Protein AF-A0A7X7E2Y1-F1 (afdb_monomer)

Solvent-accessible surface area (backbone atoms only — not comparable to full-atom values): 19767 Å² total; per-residue (Å²): 83,69,70,50,51,53,52,50,22,53,48,30,39,52,42,18,71,31,56,88,42,92,67,16,65,63,53,41,51,52,50,49,55,53,44,51,57,47,46,57,52,32,54,55,34,47,55,52,48,54,64,72,72,39,54,77,74,51,44,70,60,46,54,58,53,52,56,43,50,52,52,51,50,47,40,46,48,71,42,52,34,44,50,37,24,75,74,75,30,56,39,57,18,27,37,51,50,14,51,53,48,40,53,52,46,56,49,47,71,74,69,56,78,88,77,76,78,84,87,69,61,70,68,58,54,54,55,56,58,65,32,63,73,50,46,52,51,52,49,51,52,49,49,51,52,52,49,52,54,50,48,66,72,29,70,67,39,52,55,49,26,74,76,35,72,81,50,61,78,57,48,75,70,50,53,51,50,53,50,51,51,50,49,53,50,48,51,63,76,42,37,71,60,51,49,57,58,46,68,76,73,53,88,49,69,66,56,55,51,50,51,55,58,69,66,37,84,63,48,66,58,54,49,53,50,52,48,65,68,44,48,62,55,53,56,47,63,63,46,52,59,54,52,39,43,26,46,37,43,58,86,48,48,60,53,40,44,54,66,37,17,48,56,29,20,46,50,21,25,52,50,31,45,51,48,29,72,73,63,36,56,84,66,46,42,59,62,30,49,49,50,38,53,46,38,59,54,52,52,51,53,51,48,64,74,41,40,72,52,29,69,67,13,50,92,43,93,78,41,64,76,72,50,69,70,53,50,50,53,52,41,50,52,47,19,50,35,29,16,21,50,15,21,37,49,32,47,53,53,53,50,52,51,56,58,58,53,70,62,47,59,67,53,54,59,56,65,75,67,118

pLDDT: mean 83.41, std 12.14, range [29.39, 97.12]

Secondary structure (DSSP, 8-state):
-HHHHHHHHHHHHHHHHHTTSTTHHHHHHHHHHHHHHHHHHHHHHHHHHHHHHS-HHHHHHHHHHHHHHHHHHHIIIIIIIHHHHHHT-HHHHHHHHHHHHHHHHHHHHHHS-------S-HHHHHHHHT-HHHHHHHHHHHHHHHHHHHHHTSHHHHHHHHH-HHHHT--HHHHHHHHHHHHHHHHHHTHHHHHHHHHTT---HHHHHHHHHHT-TTHHHHHHHHHHHHHHHHHHHHHHHHHHHHTT-TTTHHHIIIIIIHHHHHHHHHHHHHHHHHH-HHHHHHHHHHHHHHHHHHHHHHHHHHHHHHHHHTT-SSPPP--HHHHHHHHHHHHHHHHHHHHHHHHHHHHHHHHHHHHHHHHHHHHT--

Structure (mmCIF, N/CA/C/O backbone):
data_AF-A0A7X7E2Y1-F1
#
_entry.id   AF-A0A7X7E2Y1-F1
#
loop_
_atom_site.group_PDB
_atom_site.id
_atom_site.type_symbol
_atom_site.label_atom_id
_atom_site.label_alt_id
_atom_site.label_comp_id
_atom_site.label_asym_id
_atom_site.label_entity_id
_atom_site.label_seq_id
_atom_site.pdbx_PDB_ins_code
_atom_site.Cartn_x
_atom_site.Cartn_y
_atom_site.Cartn_z
_atom_site.occupancy
_atom_site.B_iso_or_equiv
_atom_site.auth_seq_id
_atom_site.auth_comp_id
_atom_site.auth_asym_id
_atom_site.auth_atom_id
_atom_site.pdbx_PDB_model_num
ATOM 1 N N . MET A 1 1 ? -17.084 -11.586 8.507 1.00 85.62 1 MET A N 1
ATOM 2 C CA . MET A 1 1 ? -15.765 -11.842 7.882 1.00 85.62 1 MET A CA 1
ATOM 3 C C . MET A 1 1 ? -15.842 -12.896 6.771 1.00 85.62 1 MET A C 1
ATOM 5 O O . MET A 1 1 ? -15.743 -12.519 5.611 1.00 85.62 1 MET A O 1
ATOM 9 N N . LEU A 1 2 ? -16.086 -14.176 7.094 1.00 89.38 2 LEU A N 1
ATOM 10 C CA . LEU A 1 2 ? -16.024 -15.304 6.141 1.00 89.38 2 LEU A CA 1
ATOM 11 C C . LEU A 1 2 ? -16.860 -15.119 4.864 1.00 89.38 2 LEU A C 1
ATOM 13 O O . LEU A 1 2 ? -16.377 -15.402 3.774 1.00 89.38 2 LEU A O 1
ATOM 17 N N . SER A 1 3 ? -18.084 -14.590 4.966 1.00 89.19 3 SER A N 1
ATOM 18 C CA . SER A 1 3 ? -18.923 -14.340 3.785 1.00 89.19 3 SER A CA 1
ATOM 19 C C . SER A 1 3 ? -18.273 -13.370 2.795 1.00 89.19 3 SER A C 1
ATOM 21 O O . SER A 1 3 ? -18.373 -13.571 1.594 1.00 89.19 3 SER A O 1
ATOM 23 N N . VAL A 1 4 ? -17.575 -12.339 3.282 1.00 91.12 4 VAL A N 1
ATOM 24 C CA . VAL A 1 4 ? -16.883 -11.372 2.416 1.00 91.12 4 VAL A CA 1
ATOM 25 C C . VAL A 1 4 ? -15.658 -12.019 1.771 1.00 91.12 4 VAL A C 1
ATOM 27 O O . VAL A 1 4 ? -15.420 -11.811 0.586 1.00 91.12 4 VAL A O 1
ATOM 30 N N . GLN A 1 5 ? -14.935 -12.865 2.512 1.00 92.81 5 GLN A N 1
ATOM 31 C CA . GLN A 1 5 ? -13.822 -13.641 1.963 1.00 92.81 5 GLN A CA 1
ATOM 32 C C . GLN A 1 5 ? -14.290 -14.555 0.818 1.00 92.81 5 GLN A C 1
ATOM 34 O O . GLN A 1 5 ? -13.659 -14.574 -0.233 1.00 92.81 5 GLN A O 1
ATOM 39 N N . ALA A 1 6 ? -15.431 -15.236 0.971 1.00 94.06 6 ALA A N 1
ATOM 40 C CA . ALA A 1 6 ? -16.024 -16.049 -0.094 1.00 94.06 6 ALA A CA 1
ATOM 41 C C . ALA A 1 6 ? -16.353 -15.222 -1.348 1.00 94.06 6 ALA A C 1
ATOM 43 O O . ALA A 1 6 ? -16.054 -15.637 -2.466 1.00 94.06 6 ALA A O 1
ATOM 44 N N . VAL A 1 7 ? -16.932 -14.029 -1.174 1.00 94.56 7 VAL A N 1
ATOM 45 C CA . VAL A 1 7 ? -17.239 -13.136 -2.302 1.00 94.56 7 VAL A CA 1
ATOM 46 C C . VAL A 1 7 ? -15.957 -12.664 -2.994 1.00 94.56 7 VAL A C 1
ATOM 48 O O . VAL A 1 7 ? -15.927 -12.613 -4.219 1.00 94.56 7 VAL A O 1
ATOM 51 N N . LEU A 1 8 ? -14.881 -12.381 -2.252 1.00 94.75 8 LEU A N 1
ATOM 52 C CA . LEU A 1 8 ? -13.579 -12.031 -2.836 1.00 94.75 8 LEU A CA 1
ATOM 53 C C . LEU A 1 8 ? -12.970 -13.186 -3.647 1.00 94.75 8 LEU A C 1
ATOM 55 O O . LEU A 1 8 ? -12.402 -12.941 -4.708 1.00 94.75 8 LEU A O 1
ATOM 59 N N . VAL A 1 9 ? -13.125 -14.437 -3.199 1.00 96.69 9 VAL A N 1
ATOM 60 C CA . VAL A 1 9 ? -12.698 -15.623 -3.967 1.00 96.69 9 VAL A CA 1
ATOM 61 C C . VAL A 1 9 ? -13.424 -15.683 -5.306 1.00 96.69 9 VAL A C 1
ATOM 63 O O . VAL A 1 9 ? -12.783 -15.782 -6.352 1.00 96.69 9 VAL A O 1
ATOM 66 N N . VAL A 1 10 ? -14.755 -15.567 -5.279 1.00 96.62 10 VAL A N 1
ATOM 67 C CA . VAL A 1 10 ? -15.576 -15.543 -6.497 1.00 96.62 10 VAL A CA 1
ATOM 68 C C . VAL A 1 10 ? -15.144 -14.395 -7.403 1.00 96.62 10 VAL A C 1
ATOM 70 O O . VAL A 1 10 ? -14.953 -14.607 -8.594 1.00 96.62 10 VAL A O 1
ATOM 73 N N . LEU A 1 11 ? -14.910 -13.208 -6.841 1.00 96.81 11 LEU A N 1
ATOM 74 C CA . LEU A 1 11 ? -14.469 -12.033 -7.582 1.00 96.81 11 LEU A CA 1
ATOM 75 C C . LEU A 1 11 ? -13.173 -12.306 -8.355 1.00 96.81 11 LEU A C 1
ATOM 77 O O . LEU A 1 11 ? -13.161 -12.125 -9.568 1.00 96.81 11 LEU A O 1
ATOM 81 N N . PHE A 1 12 ? -12.116 -12.809 -7.712 1.00 95.88 12 PHE A N 1
ATOM 82 C CA . PHE A 1 12 ? -10.848 -13.099 -8.402 1.00 95.88 12 PHE A CA 1
ATOM 83 C C . PHE A 1 12 ? -10.980 -14.177 -9.483 1.00 95.88 12 PHE A C 1
ATOM 85 O O . PHE A 1 12 ? -10.397 -14.038 -10.559 1.00 95.88 12 PHE A O 1
ATOM 92 N N . ILE A 1 13 ? -11.786 -15.211 -9.237 1.00 96.31 13 ILE A N 1
ATOM 93 C CA . ILE A 1 13 ? -12.068 -16.243 -10.241 1.00 96.31 13 ILE A CA 1
ATOM 94 C C . ILE A 1 13 ? -12.821 -15.633 -11.435 1.00 96.31 13 ILE A C 1
ATOM 96 O O . ILE A 1 13 ? -12.440 -15.859 -12.581 1.00 96.31 13 ILE A O 1
ATOM 100 N N . THR A 1 14 ? -13.840 -14.801 -11.196 1.00 96.00 14 THR A N 1
ATOM 101 C CA . THR A 1 14 ? -14.568 -14.111 -12.278 1.00 96.00 14 THR A CA 1
ATOM 102 C C . THR A 1 14 ? -13.675 -13.150 -13.062 1.00 96.00 14 THR A C 1
ATOM 104 O O . THR A 1 14 ? -13.759 -13.106 -14.287 1.00 96.00 14 THR A O 1
ATOM 107 N N . THR A 1 15 ? -12.759 -12.448 -12.389 1.00 95.88 15 THR A N 1
ATOM 108 C CA . THR A 1 15 ? -11.754 -11.595 -13.033 1.00 95.88 15 THR A CA 1
ATOM 109 C C . THR A 1 15 ? -10.885 -12.402 -13.992 1.00 95.88 15 THR A C 1
ATOM 111 O O . THR A 1 15 ? -10.656 -11.948 -15.110 1.00 95.88 15 THR A O 1
ATOM 114 N N . ALA A 1 16 ? -10.448 -13.606 -13.599 1.00 95.81 16 ALA A N 1
ATOM 115 C CA . ALA A 1 16 ? -9.675 -14.491 -14.471 1.00 95.81 16 ALA A CA 1
ATOM 116 C C . ALA A 1 16 ? -10.439 -14.801 -15.766 1.00 95.81 16 ALA A C 1
ATOM 118 O O . ALA A 1 16 ? -9.899 -14.614 -16.854 1.00 95.81 16 ALA A O 1
ATOM 119 N N . PHE A 1 17 ? -11.718 -15.171 -15.663 1.00 95.56 17 PHE A N 1
ATOM 120 C CA . PHE A 1 17 ? -12.556 -15.460 -16.829 1.00 95.56 17 PHE A CA 1
ATOM 121 C C . PHE A 1 17 ? -12.772 -14.264 -17.758 1.00 95.56 17 PHE A C 1
ATOM 123 O O . PHE A 1 17 ? -13.008 -14.479 -18.942 1.00 95.56 17 PHE A O 1
ATOM 130 N N . PHE A 1 18 ? -12.667 -13.023 -17.275 1.00 95.06 18 PHE A N 1
ATOM 131 C CA . PHE A 1 18 ? -12.799 -11.836 -18.124 1.00 95.06 18 PHE A CA 1
ATOM 132 C C . PHE A 1 18 ? -11.520 -11.430 -18.862 1.00 95.06 18 PHE A C 1
ATOM 134 O O . PHE A 1 18 ? -11.610 -10.678 -19.830 1.00 95.06 18 PHE A O 1
ATOM 141 N N . VAL A 1 19 ? -10.351 -11.961 -18.486 1.00 94.38 19 VAL A N 1
ATOM 142 C CA . VAL A 1 19 ? -9.062 -11.657 -19.139 1.00 94.38 19 VAL A CA 1
ATOM 143 C C . VAL A 1 19 ? -9.045 -11.865 -20.665 1.00 94.38 19 VAL A C 1
ATOM 145 O O . VAL A 1 19 ? -8.520 -10.987 -21.346 1.00 94.38 19 VAL A O 1
ATOM 148 N N . PRO A 1 20 ? -9.568 -12.967 -21.245 1.00 92.62 20 PRO A N 1
ATOM 149 C CA . PRO A 1 20 ? -9.465 -13.204 -22.689 1.00 92.62 20 PRO A CA 1
ATOM 150 C C . PRO A 1 20 ? -10.396 -12.327 -23.543 1.00 92.62 20 PRO A C 1
ATOM 152 O O . PRO A 1 20 ? -10.274 -12.332 -24.766 1.00 92.62 20 PRO A O 1
ATOM 155 N N . PHE A 1 21 ? -11.335 -11.589 -22.944 1.00 93.38 21 PHE A N 1
ATOM 156 C CA . PHE A 1 21 ? -12.307 -10.791 -23.692 1.00 93.38 21 PHE A CA 1
ATOM 157 C C . PHE A 1 21 ? -11.791 -9.374 -23.967 1.00 93.38 21 PHE A C 1
ATOM 159 O O . PHE A 1 21 ? -11.224 -8.721 -23.095 1.00 93.38 21 PHE A O 1
ATOM 166 N N . SER A 1 22 ? -12.081 -8.840 -25.157 1.00 87.31 22 SER A N 1
ATOM 167 C CA . SER A 1 22 ? -11.686 -7.479 -25.563 1.00 87.31 22 SER A CA 1
ATOM 168 C C . SER A 1 22 ? -12.300 -6.374 -24.689 1.00 87.31 22 SER A C 1
ATOM 170 O O . SER A 1 22 ? -11.649 -5.374 -24.399 1.00 87.31 22 SER A O 1
ATOM 172 N N . TRP A 1 23 ? -13.528 -6.568 -24.202 1.00 88.94 23 TRP A N 1
ATOM 173 C CA . TRP A 1 23 ? -14.186 -5.692 -23.219 1.00 88.94 23 TRP A CA 1
ATOM 174 C C . TRP A 1 23 ? -13.775 -5.989 -21.764 1.00 88.94 23 TRP A C 1
ATOM 176 O O . TRP A 1 23 ? -14.171 -5.265 -20.843 1.00 88.94 23 TRP A O 1
ATOM 186 N N . GLY A 1 24 ? -12.962 -7.028 -21.549 1.00 89.38 24 GLY A N 1
ATOM 187 C CA . GLY A 1 24 ? -12.576 -7.550 -20.243 1.00 89.38 24 GLY A CA 1
ATOM 188 C C . GLY A 1 24 ? -11.929 -6.511 -19.337 1.00 89.38 24 GLY A C 1
ATOM 189 O O . GLY A 1 24 ? -12.247 -6.459 -18.157 1.00 89.38 24 GLY A O 1
ATOM 190 N N . ILE A 1 25 ? -11.111 -5.604 -19.881 1.00 89.00 25 ILE A N 1
ATOM 191 C CA . ILE A 1 25 ? -10.431 -4.550 -19.104 1.00 89.00 25 ILE A CA 1
ATOM 192 C C . ILE A 1 25 ? -11.436 -3.682 -18.332 1.00 89.00 25 ILE A C 1
ATOM 194 O O . ILE A 1 25 ? -11.239 -3.400 -17.150 1.00 89.00 25 ILE A O 1
ATOM 198 N N . SER A 1 26 ? -12.541 -3.290 -18.974 1.00 85.62 26 SER A N 1
ATOM 199 C CA . SER A 1 26 ? -13.559 -2.449 -18.332 1.00 85.62 26 SER A CA 1
ATOM 200 C C . SER A 1 26 ? -14.317 -3.214 -17.245 1.00 85.62 26 SER A C 1
ATOM 202 O O . SER A 1 26 ? -14.572 -2.673 -16.169 1.00 85.62 26 SER A O 1
ATOM 204 N N . ALA A 1 27 ? -14.633 -4.486 -17.496 1.00 89.75 27 ALA A N 1
ATOM 205 C CA . ALA A 1 27 ? -15.294 -5.344 -16.517 1.00 89.75 27 ALA A CA 1
ATOM 206 C C . ALA A 1 27 ? -14.390 -5.656 -15.314 1.00 89.75 27 ALA A C 1
ATOM 208 O O . ALA A 1 27 ? -14.843 -5.575 -14.175 1.00 89.75 27 ALA A O 1
ATOM 209 N N . ILE A 1 28 ? -13.104 -5.930 -15.546 1.00 93.44 28 ILE A N 1
ATOM 210 C CA . ILE A 1 28 ? -12.090 -6.132 -14.503 1.00 93.44 28 ILE A CA 1
ATOM 211 C C . ILE A 1 28 ? -11.946 -4.868 -13.649 1.00 93.44 28 ILE A C 1
ATOM 213 O O . ILE A 1 28 ? -11.921 -4.962 -12.424 1.00 93.44 28 ILE A O 1
ATOM 217 N N . GLY A 1 29 ? -11.925 -3.683 -14.269 1.00 89.56 29 GLY A N 1
ATOM 218 C CA . GLY A 1 29 ? -11.908 -2.409 -13.546 1.00 89.56 29 GLY A CA 1
ATOM 219 C C . GLY A 1 29 ? -13.109 -2.245 -12.607 1.00 89.56 29 GLY A C 1
ATOM 220 O O . GLY A 1 29 ? -12.939 -1.876 -11.444 1.00 89.56 29 GLY A O 1
ATOM 221 N N . LEU A 1 30 ? -14.317 -2.586 -13.071 1.00 87.69 30 LEU A N 1
ATOM 222 C CA . LEU A 1 30 ? -15.522 -2.580 -12.235 1.00 87.69 30 LEU A CA 1
ATOM 223 C C . LEU A 1 30 ? -15.447 -3.619 -11.106 1.00 87.69 30 LEU A C 1
ATOM 225 O O . LEU A 1 30 ? -15.787 -3.309 -9.963 1.00 87.69 30 LEU A O 1
ATOM 229 N N . LEU A 1 31 ? -14.979 -4.834 -11.402 1.00 93.19 31 LEU A N 1
ATOM 230 C CA . LEU A 1 31 ? -14.787 -5.877 -10.395 1.00 93.19 31 LEU A CA 1
ATOM 231 C C . LEU A 1 31 ? -13.784 -5.442 -9.328 1.00 93.19 31 LEU A C 1
ATOM 233 O O . LEU A 1 31 ? -14.063 -5.615 -8.151 1.00 93.19 31 LEU A O 1
ATOM 237 N N . PHE A 1 32 ? -12.659 -4.824 -9.686 1.00 93.81 32 PHE A N 1
ATOM 238 C CA . PHE A 1 32 ? -11.703 -4.307 -8.704 1.00 93.81 32 PHE A CA 1
ATOM 239 C C . PHE A 1 32 ? -12.236 -3.122 -7.908 1.00 93.81 32 PHE A C 1
ATOM 241 O O . PHE A 1 32 ? -11.942 -3.027 -6.718 1.00 93.81 32 PHE A O 1
ATOM 248 N N . PHE A 1 33 ? -13.077 -2.273 -8.497 1.00 89.25 33 PHE A N 1
ATOM 249 C CA . PHE A 1 33 ? -13.778 -1.239 -7.740 1.00 89.25 33 PHE A CA 1
ATOM 250 C C . PHE A 1 33 ? -14.700 -1.846 -6.669 1.00 89.25 33 PHE A C 1
ATOM 252 O O . PHE A 1 33 ? -14.632 -1.470 -5.498 1.00 89.25 33 PHE A O 1
ATOM 259 N N . ILE A 1 34 ? -15.512 -2.844 -7.037 1.00 90.31 34 ILE A N 1
ATOM 260 C CA . ILE A 1 34 ? -16.345 -3.597 -6.082 1.00 90.31 34 ILE A CA 1
ATOM 261 C C . ILE A 1 34 ? -15.457 -4.323 -5.058 1.00 90.31 34 ILE A C 1
ATOM 263 O O . ILE A 1 34 ? -15.737 -4.312 -3.858 1.00 90.31 34 ILE A O 1
ATOM 267 N N . GLY A 1 35 ? -14.354 -4.906 -5.522 1.00 94.00 35 GLY A N 1
ATOM 268 C CA . GLY A 1 35 ? -13.359 -5.604 -4.718 1.00 94.00 35 GLY A CA 1
ATOM 269 C C . GLY A 1 35 ? -12.715 -4.711 -3.667 1.00 94.00 35 GLY A C 1
ATOM 270 O O . GLY A 1 35 ? -12.539 -5.160 -2.541 1.00 94.00 35 GLY A O 1
ATOM 271 N N . ALA A 1 36 ? -12.451 -3.439 -3.970 1.00 91.56 36 ALA A N 1
ATOM 272 C CA . ALA A 1 36 ? -11.924 -2.475 -3.007 1.00 91.56 36 ALA A CA 1
ATOM 273 C C . ALA A 1 36 ? -12.910 -2.224 -1.851 1.00 91.56 36 ALA A C 1
ATOM 275 O O . ALA A 1 36 ? -12.511 -2.212 -0.686 1.00 91.56 36 ALA A O 1
ATOM 276 N N . ILE A 1 37 ? -14.209 -2.105 -2.149 1.00 89.94 37 ILE A N 1
ATOM 277 C CA . ILE A 1 37 ? -15.263 -1.936 -1.133 1.00 89.94 37 ILE A CA 1
ATOM 278 C C . ILE A 1 37 ? -15.387 -3.198 -0.265 1.00 89.94 37 ILE A C 1
ATOM 280 O O . ILE A 1 37 ? -15.473 -3.119 0.967 1.00 89.94 37 ILE A O 1
ATOM 284 N N . LEU A 1 38 ? -15.377 -4.374 -0.897 1.00 93.19 38 LEU A N 1
ATOM 285 C CA . LEU A 1 38 ? -15.402 -5.659 -0.198 1.00 93.19 38 LEU A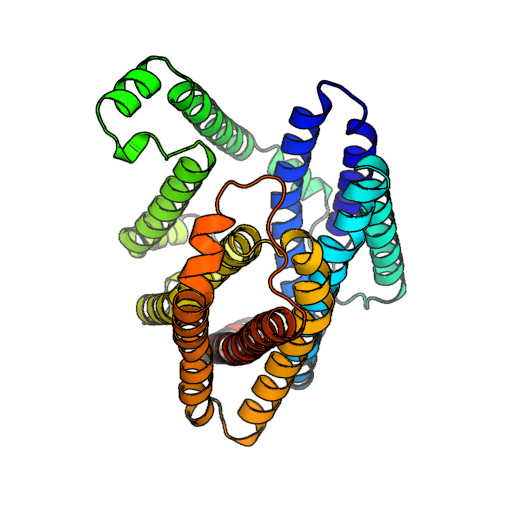 CA 1
ATOM 286 C C . LEU A 1 38 ? -14.154 -5.852 0.671 1.00 93.19 38 LEU A C 1
ATOM 288 O O . LEU A 1 38 ? -14.289 -6.243 1.826 1.00 93.19 38 LEU A O 1
ATOM 292 N N . SER A 1 39 ? -12.965 -5.522 0.164 1.00 92.50 39 SER A N 1
ATOM 293 C CA . SER A 1 39 ? -11.701 -5.601 0.905 1.00 92.50 39 SER A CA 1
ATOM 294 C C . SER A 1 39 ? -11.717 -4.683 2.123 1.00 92.50 39 SER A C 1
ATOM 296 O O . SER A 1 39 ? -11.438 -5.139 3.224 1.00 92.50 39 SER A O 1
ATOM 298 N N . ALA A 1 40 ? -12.156 -3.429 1.977 1.00 89.56 40 ALA A N 1
ATOM 299 C CA . ALA A 1 40 ? -12.277 -2.504 3.107 1.00 89.56 40 ALA A CA 1
ATOM 300 C C . ALA A 1 40 ? -13.251 -3.020 4.188 1.00 89.56 40 ALA A C 1
ATOM 302 O O . ALA A 1 40 ? -13.009 -2.890 5.393 1.00 89.56 40 ALA A O 1
ATOM 303 N N . THR A 1 41 ? -14.349 -3.654 3.763 1.00 89.94 41 THR A N 1
ATOM 304 C CA . THR A 1 41 ? -15.314 -4.298 4.671 1.00 89.94 41 THR A CA 1
ATOM 305 C C . THR A 1 41 ? -14.702 -5.516 5.366 1.00 89.94 41 THR A C 1
ATOM 307 O O . THR A 1 41 ? -14.919 -5.729 6.560 1.00 89.94 41 THR A O 1
ATOM 310 N N . HIS A 1 42 ? -13.935 -6.318 4.628 1.00 91.31 42 HIS A N 1
ATOM 311 C CA . HIS A 1 42 ? -13.239 -7.492 5.136 1.00 91.31 42 HIS A CA 1
ATOM 312 C C . HIS A 1 42 ? -12.187 -7.112 6.181 1.00 91.31 42 HIS A C 1
ATOM 314 O O . HIS A 1 42 ? -12.195 -7.688 7.266 1.00 91.31 42 HIS A O 1
ATOM 320 N N . ASP A 1 43 ? -11.367 -6.099 5.900 1.00 88.44 43 ASP A N 1
ATOM 321 C CA . ASP A 1 43 ? -10.330 -5.602 6.809 1.00 88.44 43 ASP A CA 1
ATOM 322 C C . ASP A 1 43 ? -10.941 -5.095 8.119 1.00 88.44 43 ASP A C 1
ATOM 324 O O . ASP A 1 43 ? -10.506 -5.475 9.206 1.00 88.44 43 ASP A O 1
ATOM 328 N N . THR A 1 44 ? -12.033 -4.327 8.030 1.00 84.94 44 THR A N 1
ATOM 329 C CA . THR A 1 44 ? -12.767 -3.853 9.215 1.00 84.94 44 THR A CA 1
ATOM 330 C C . THR A 1 44 ? -13.334 -5.019 10.034 1.00 84.94 44 THR A C 1
ATOM 332 O O . THR A 1 44 ? -13.301 -4.996 11.265 1.00 84.94 44 THR A O 1
ATOM 335 N N . ALA A 1 45 ? -13.852 -6.056 9.367 1.00 86.31 45 ALA A N 1
ATOM 336 C CA . ALA A 1 45 ? -14.407 -7.231 10.033 1.00 86.31 45 ALA A CA 1
ATOM 337 C C . ALA A 1 45 ? -13.326 -8.095 10.705 1.00 86.31 45 ALA A C 1
ATOM 339 O O . ALA A 1 45 ? -13.551 -8.573 11.814 1.00 86.31 45 ALA A O 1
ATOM 340 N N . ILE A 1 46 ? -12.165 -8.282 10.069 1.00 87.06 46 ILE A N 1
ATOM 341 C CA . ILE A 1 46 ? -11.025 -9.000 10.666 1.00 87.06 46 ILE A CA 1
ATOM 342 C C . ILE A 1 46 ? -10.525 -8.270 11.907 1.00 87.06 46 ILE A C 1
ATOM 344 O O . ILE A 1 46 ? -10.248 -8.906 12.92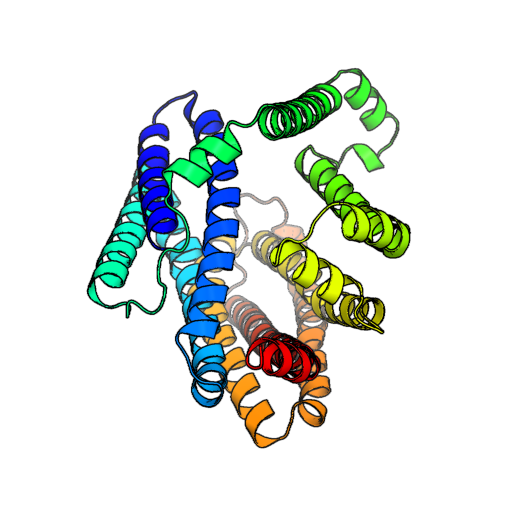4 1.00 87.06 46 ILE A O 1
ATOM 348 N N . ASP A 1 47 ? -10.434 -6.943 11.845 1.00 82.62 47 ASP A N 1
ATOM 349 C CA . ASP A 1 47 ? -9.966 -6.136 12.970 1.00 82.62 47 ASP A CA 1
ATOM 350 C C . ASP A 1 47 ? -10.919 -6.206 14.161 1.00 82.62 47 ASP A C 1
ATOM 352 O O . ASP A 1 47 ? -10.473 -6.327 15.303 1.00 82.62 47 ASP A O 1
ATOM 356 N N . GLY A 1 48 ? -12.228 -6.208 13.897 1.00 80.50 48 GLY A N 1
ATOM 357 C CA . GLY A 1 48 ? -13.246 -6.472 14.912 1.00 80.50 48 GLY A CA 1
ATOM 358 C C . GLY A 1 48 ? -13.105 -7.866 15.525 1.00 80.50 48 GLY A C 1
ATOM 359 O O . GLY A 1 48 ? -13.009 -7.987 16.748 1.00 80.50 48 GLY A O 1
ATOM 360 N N . PHE A 1 49 ? -13.017 -8.900 14.683 1.00 84.38 49 PHE A N 1
ATOM 361 C CA . PHE A 1 49 ? -12.857 -10.292 15.113 1.00 84.38 49 PHE A CA 1
ATOM 362 C C . PHE A 1 49 ? -11.621 -10.471 16.001 1.00 84.38 49 PHE A C 1
ATOM 364 O O . PHE A 1 49 ? -11.706 -11.046 17.082 1.00 84.38 49 PHE A O 1
ATOM 371 N N . TYR A 1 50 ? -10.480 -9.917 15.590 1.00 82.12 50 TYR A N 1
ATOM 372 C CA . TYR A 1 50 ? -9.217 -9.974 16.324 1.00 82.12 50 TYR A CA 1
ATOM 373 C C . TYR A 1 50 ? -9.325 -9.403 17.747 1.00 82.12 50 TYR A C 1
ATOM 375 O O . TYR A 1 50 ? -8.774 -9.972 18.691 1.00 82.12 50 TYR A O 1
ATOM 383 N N . LEU A 1 51 ? -10.048 -8.291 17.915 1.00 78.56 51 LEU A N 1
ATOM 384 C CA . LEU A 1 51 ? -10.227 -7.648 19.219 1.00 78.56 51 LEU A CA 1
ATOM 385 C C . LEU A 1 51 ? -11.155 -8.429 20.156 1.00 78.56 51 LEU A C 1
ATOM 387 O O . LEU A 1 51 ? -11.006 -8.312 21.372 1.00 78.56 51 LEU A O 1
ATOM 391 N N . VAL A 1 52 ? -12.102 -9.193 19.606 1.00 81.06 52 VAL A N 1
ATOM 392 C CA . VAL A 1 52 ? -13.048 -10.022 20.372 1.00 81.06 52 VAL A CA 1
ATOM 393 C C . VAL A 1 52 ? -12.459 -11.399 20.682 1.00 81.06 52 VAL A C 1
ATOM 395 O O . VAL A 1 52 ? -12.668 -11.920 21.773 1.00 81.06 52 VAL A O 1
ATOM 398 N N . ALA A 1 53 ? -11.710 -11.982 19.745 1.00 83.75 53 ALA A N 1
ATOM 399 C CA . ALA A 1 53 ? -11.176 -13.336 19.851 1.00 83.75 53 ALA A CA 1
ATOM 400 C C . ALA A 1 53 ? -10.004 -13.472 20.836 1.00 83.75 53 ALA A C 1
ATOM 402 O O . ALA A 1 53 ? -9.772 -14.563 21.348 1.00 83.75 53 ALA A O 1
ATOM 403 N N . LEU A 1 54 ? -9.243 -12.397 21.075 1.00 80.94 54 LEU A N 1
ATOM 404 C CA . LEU A 1 54 ? -7.994 -12.440 21.844 1.00 80.94 54 LEU A CA 1
ATOM 405 C C . LEU A 1 54 ? -8.053 -11.588 23.109 1.00 80.94 54 LEU A C 1
ATOM 407 O O . LEU A 1 54 ? -8.537 -10.453 23.099 1.00 80.94 54 LEU A O 1
ATOM 411 N N . ASN A 1 55 ? -7.434 -12.081 24.181 1.00 81.06 55 ASN A N 1
ATOM 412 C CA . ASN A 1 55 ? -7.256 -11.317 25.413 1.00 81.06 55 ASN A CA 1
ATOM 413 C C . ASN A 1 55 ? -6.174 -10.238 25.261 1.00 81.06 55 ASN A C 1
ATOM 415 O O . ASN A 1 55 ? -5.297 -10.318 24.406 1.00 81.06 55 ASN A O 1
ATOM 419 N N . LYS A 1 56 ? -6.156 -9.231 26.146 1.00 68.75 56 LYS A N 1
ATOM 420 C CA . LYS A 1 56 ? -5.228 -8.078 26.048 1.00 68.75 56 LYS A CA 1
ATOM 421 C C . LYS A 1 56 ? -3.742 -8.454 25.997 1.00 68.75 56 LYS A C 1
ATOM 423 O O . LYS A 1 56 ? -2.979 -7.800 25.290 1.00 68.75 56 LYS A O 1
ATOM 428 N N . GLY A 1 57 ? -3.330 -9.480 26.745 1.00 70.75 57 GLY A N 1
ATOM 429 C CA . GLY A 1 57 ? -1.950 -9.979 26.710 1.00 70.75 57 GLY A CA 1
ATOM 430 C C . GLY A 1 57 ? -1.611 -10.655 25.380 1.00 70.75 57 GLY A C 1
ATOM 431 O O . GLY A 1 57 ? -0.530 -10.453 24.833 1.00 70.75 57 GLY A O 1
ATOM 432 N N . GLU A 1 58 ? -2.566 -11.395 24.819 1.00 74.38 58 GLU A N 1
ATOM 433 C CA . GLU A 1 58 ? -2.422 -12.076 23.532 1.00 74.38 58 GLU A CA 1
ATOM 434 C C . GLU A 1 58 ? -2.439 -11.083 22.374 1.00 74.38 58 GLU A C 1
ATOM 436 O O . GLU A 1 58 ? -1.629 -11.214 21.459 1.00 74.38 58 GLU A O 1
ATOM 441 N N . GLN A 1 59 ? -3.283 -10.048 22.442 1.00 68.88 59 GLN A N 1
ATOM 442 C CA . GLN A 1 59 ? -3.319 -8.976 21.451 1.00 68.88 59 GLN A CA 1
ATOM 443 C C . GLN A 1 59 ? -1.904 -8.424 21.236 1.00 68.88 59 GLN A C 1
ATOM 445 O O . GLN A 1 59 ? -1.371 -8.540 20.138 1.00 68.88 59 GLN A O 1
ATOM 450 N N . ALA A 1 60 ? -1.212 -7.977 22.290 1.00 66.12 60 ALA A N 1
ATOM 451 C CA . ALA A 1 60 ? 0.158 -7.461 22.178 1.00 66.12 60 ALA A CA 1
ATOM 452 C C . ALA A 1 60 ? 1.140 -8.428 21.479 1.00 66.12 60 ALA A C 1
ATOM 454 O O . ALA A 1 60 ? 1.982 -7.985 20.698 1.00 66.12 60 ALA A O 1
ATOM 455 N N . ARG A 1 61 ? 1.004 -9.743 21.700 1.00 68.50 61 ARG A N 1
ATOM 456 C CA . ARG A 1 61 ? 1.812 -10.773 21.024 1.00 68.50 61 ARG A CA 1
ATOM 457 C C . ARG A 1 61 ? 1.447 -10.915 19.543 1.00 68.50 61 ARG A C 1
ATOM 459 O O . ARG A 1 61 ? 2.335 -10.982 18.695 1.00 68.50 61 ARG A O 1
ATOM 466 N N . PHE A 1 62 ? 0.159 -10.949 19.213 1.00 75.31 62 PHE A N 1
ATOM 467 C CA . PHE A 1 62 ? -0.321 -11.191 17.850 1.00 75.31 62 PHE A CA 1
ATOM 468 C C . PHE A 1 62 ? -0.219 -9.982 16.914 1.00 75.31 62 PHE A C 1
ATOM 470 O O . PHE A 1 62 ? -0.244 -10.166 15.697 1.00 75.31 62 PHE A O 1
ATOM 477 N N . VAL A 1 63 ? -0.025 -8.765 17.434 1.00 69.69 63 VAL A N 1
ATOM 478 C CA . VAL A 1 63 ? 0.233 -7.577 16.597 1.00 69.69 63 VAL A CA 1
ATOM 479 C C . VAL A 1 63 ? 1.443 -7.788 15.681 1.00 69.69 63 VAL A C 1
ATOM 481 O O . VAL A 1 63 ? 1.372 -7.476 14.493 1.00 69.69 63 VAL A O 1
ATOM 484 N N . GLY A 1 64 ? 2.535 -8.359 16.203 1.00 69.69 64 GLY A N 1
ATOM 485 C CA . GLY A 1 64 ? 3.737 -8.643 15.411 1.00 69.69 64 GLY A CA 1
ATOM 486 C C . GLY A 1 64 ? 3.482 -9.666 14.301 1.00 69.69 64 GLY A C 1
ATOM 487 O O . GLY A 1 64 ? 3.858 -9.444 13.149 1.00 69.69 64 GLY A O 1
ATOM 488 N N . TYR A 1 65 ? 2.762 -10.747 14.619 1.00 77.81 65 TYR A N 1
ATOM 489 C CA . TYR A 1 65 ? 2.386 -11.776 13.645 1.00 77.81 65 TYR A CA 1
ATOM 490 C C . TYR A 1 65 ? 1.466 -11.240 12.548 1.00 77.81 65 TYR A C 1
ATOM 492 O O . TYR A 1 65 ? 1.624 -11.617 11.392 1.00 77.81 65 TYR A O 1
ATOM 500 N N . ARG A 1 66 ? 0.546 -10.322 12.870 1.00 77.94 66 ARG A N 1
ATOM 501 C CA . ARG A 1 66 ? -0.324 -9.685 11.873 1.00 77.94 66 ARG A CA 1
ATOM 502 C C . ARG A 1 66 ? 0.482 -8.896 10.842 1.00 77.94 66 ARG A C 1
ATOM 504 O O . ARG A 1 66 ? 0.234 -9.022 9.646 1.00 77.94 66 ARG A O 1
ATOM 511 N N . VAL A 1 67 ? 1.459 -8.106 11.290 1.00 72.56 67 VAL A N 1
ATOM 512 C CA . VAL A 1 67 ? 2.339 -7.349 10.383 1.00 72.56 67 VAL A CA 1
ATOM 513 C C . VAL A 1 67 ? 3.178 -8.300 9.527 1.00 72.56 67 VAL A C 1
ATOM 515 O O . VAL A 1 67 ? 3.304 -8.088 8.323 1.00 72.56 67 VAL A O 1
ATOM 518 N N . MET A 1 68 ? 3.708 -9.375 10.116 1.00 78.62 68 MET A N 1
ATOM 519 C CA . MET A 1 68 ? 4.429 -10.413 9.373 1.00 78.62 68 MET A CA 1
ATOM 520 C C . MET A 1 68 ? 3.542 -11.068 8.305 1.00 78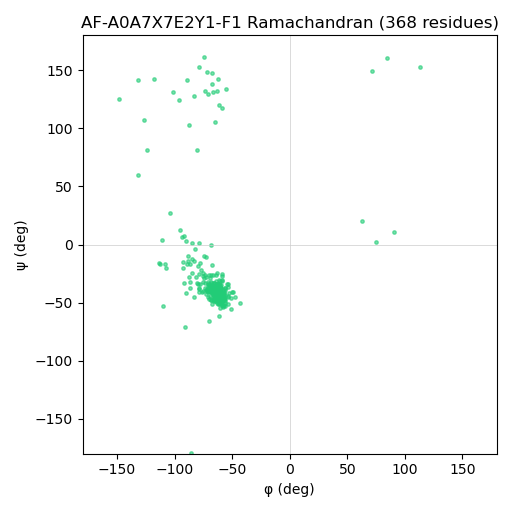.62 68 MET A C 1
ATOM 522 O O . MET A 1 68 ? 3.943 -11.138 7.146 1.00 78.62 68 MET A O 1
ATOM 526 N N . ALA A 1 69 ? 2.328 -11.492 8.663 1.00 85.69 69 ALA A N 1
ATOM 527 C CA . ALA A 1 69 ? 1.375 -12.099 7.738 1.00 85.69 69 ALA A CA 1
ATOM 528 C C . ALA A 1 69 ? 1.012 -11.148 6.588 1.00 85.69 69 ALA A C 1
ATOM 530 O O . ALA A 1 69 ? 1.007 -11.567 5.433 1.00 85.69 69 ALA A O 1
ATOM 531 N N . TYR A 1 70 ? 0.801 -9.859 6.877 1.00 83.00 70 TYR A N 1
ATOM 532 C CA . TYR A 1 70 ? 0.584 -8.835 5.852 1.00 83.00 70 TYR A CA 1
ATOM 533 C C . TYR A 1 70 ? 1.766 -8.733 4.876 1.00 83.00 70 TYR A C 1
ATOM 535 O O . TYR A 1 70 ? 1.570 -8.684 3.664 1.00 83.00 70 TYR A O 1
ATOM 543 N N . ARG A 1 71 ? 3.009 -8.763 5.375 1.00 79.81 71 ARG A N 1
ATOM 544 C CA . ARG A 1 71 ? 4.212 -8.722 4.523 1.00 79.81 71 ARG A CA 1
ATOM 545 C C . ARG A 1 71 ? 4.368 -9.976 3.662 1.00 79.81 71 ARG A C 1
ATOM 547 O O . ARG A 1 71 ? 4.730 -9.856 2.495 1.00 79.81 71 ARG A O 1
ATOM 554 N N . ILE A 1 72 ? 4.046 -11.152 4.201 1.00 84.62 72 ILE A N 1
ATOM 555 C CA . ILE A 1 72 ? 4.018 -12.410 3.437 1.00 84.62 72 ILE A CA 1
ATOM 556 C C . ILE A 1 72 ? 2.932 -12.353 2.356 1.00 84.62 72 ILE A C 1
ATOM 558 O O . ILE A 1 72 ? 3.181 -12.736 1.215 1.00 84.62 72 ILE A O 1
ATOM 562 N N . ALA A 1 73 ? 1.751 -11.825 2.679 1.00 87.50 73 ALA A N 1
ATOM 563 C CA . ALA A 1 73 ? 0.679 -11.644 1.707 1.00 87.50 73 ALA A CA 1
ATOM 564 C C . ALA A 1 73 ? 1.094 -10.686 0.578 1.00 87.50 73 ALA A C 1
ATOM 566 O O . ALA A 1 73 ? 0.867 -10.996 -0.591 1.00 87.50 73 ALA A O 1
ATOM 567 N N . MET A 1 74 ? 1.774 -9.577 0.899 1.00 82.19 74 MET A N 1
ATOM 568 C CA . MET A 1 74 ? 2.358 -8.702 -0.122 1.00 82.19 74 MET A CA 1
ATOM 569 C C . MET A 1 74 ? 3.375 -9.451 -0.992 1.00 82.19 74 MET A C 1
ATOM 571 O O . MET A 1 74 ? 3.293 -9.338 -2.207 1.00 82.19 74 MET A O 1
ATOM 575 N N . MET A 1 75 ? 4.264 -10.273 -0.414 1.00 81.50 75 MET A N 1
ATOM 576 C CA . MET A 1 75 ? 5.223 -11.097 -1.174 1.00 81.50 75 MET A CA 1
ATOM 577 C C . MET A 1 75 ? 4.532 -12.033 -2.170 1.00 81.50 75 MET A C 1
ATOM 579 O O . MET A 1 75 ? 4.931 -12.132 -3.332 1.00 81.50 75 MET A O 1
ATOM 583 N N . ALA A 1 76 ? 3.491 -12.724 -1.709 1.00 86.62 76 ALA A N 1
ATOM 584 C CA . ALA A 1 76 ? 2.722 -13.641 -2.535 1.00 86.62 76 ALA A CA 1
ATOM 585 C C . ALA A 1 76 ? 1.988 -12.895 -3.661 1.00 86.62 76 ALA A C 1
ATOM 587 O O . ALA A 1 76 ? 1.997 -13.356 -4.799 1.00 86.62 76 ALA A O 1
ATOM 588 N N . GLY A 1 77 ? 1.408 -11.729 -3.362 1.00 85.69 77 GLY A N 1
ATOM 589 C CA . GLY A 1 77 ? 0.692 -10.887 -4.319 1.00 85.69 77 GLY A CA 1
ATOM 590 C C . GLY A 1 77 ? 1.603 -10.214 -5.345 1.00 85.69 77 GLY A C 1
ATOM 591 O O . GLY A 1 77 ? 1.525 -10.511 -6.535 1.00 85.69 77 GLY A O 1
ATOM 592 N N . THR A 1 78 ? 2.471 -9.306 -4.899 1.00 77.00 78 THR A N 1
ATOM 593 C CA . THR A 1 78 ? 3.302 -8.476 -5.789 1.00 77.00 78 THR A CA 1
ATOM 594 C C . THR A 1 78 ? 4.474 -9.236 -6.398 1.00 77.00 78 THR A C 1
ATOM 596 O O . THR A 1 78 ? 4.915 -8.889 -7.488 1.00 77.00 78 THR A O 1
ATOM 599 N N . GLY A 1 79 ? 4.972 -10.273 -5.723 1.00 76.50 79 GLY A N 1
ATOM 600 C CA . GLY A 1 79 ? 6.028 -11.141 -6.234 1.00 76.50 79 GLY A CA 1
ATOM 601 C C . GLY A 1 79 ? 5.454 -12.333 -6.990 1.00 76.50 79 GLY A C 1
ATOM 602 O O . GLY A 1 79 ? 5.564 -12.413 -8.213 1.00 76.50 79 GLY A O 1
ATOM 603 N N . GLY A 1 80 ? 4.836 -13.263 -6.260 1.00 84.31 80 GLY A N 1
ATOM 604 C CA . GLY A 1 80 ? 4.383 -14.550 -6.800 1.00 84.31 80 GLY A CA 1
ATOM 605 C C . GLY A 1 80 ? 3.341 -14.413 -7.913 1.00 84.31 80 GLY A C 1
ATOM 606 O O . GLY A 1 80 ? 3.590 -14.811 -9.051 1.00 84.31 80 GLY A O 1
ATOM 607 N N . ILE A 1 81 ? 2.190 -13.817 -7.601 1.00 89.56 81 ILE A N 1
ATOM 608 C CA . ILE A 1 81 ? 1.049 -13.717 -8.522 1.00 89.56 81 ILE A CA 1
ATOM 609 C C . ILE A 1 81 ? 1.387 -12.847 -9.739 1.00 89.56 81 ILE A C 1
ATOM 611 O O . ILE A 1 81 ? 1.102 -13.243 -10.869 1.00 89.56 81 ILE A O 1
ATOM 615 N N . VAL A 1 82 ? 2.051 -11.702 -9.551 1.00 85.00 82 VAL A N 1
ATOM 616 C CA . VAL A 1 82 ? 2.476 -10.851 -10.681 1.00 85.00 82 VAL A CA 1
ATOM 617 C C . VAL A 1 82 ? 3.478 -11.575 -11.583 1.00 85.00 82 VAL A C 1
ATOM 619 O O . VAL A 1 82 ? 3.359 -11.482 -12.802 1.00 85.00 82 VAL A O 1
ATOM 622 N N . THR A 1 83 ? 4.422 -12.342 -11.025 1.00 83.62 83 THR A N 1
ATOM 623 C CA . THR A 1 83 ? 5.369 -13.136 -11.832 1.00 83.62 83 THR A CA 1
ATOM 624 C C . THR A 1 83 ? 4.650 -14.190 -12.674 1.00 83.62 83 THR A C 1
ATOM 626 O O . THR A 1 83 ? 5.029 -14.430 -13.820 1.00 83.62 83 THR A O 1
ATOM 629 N N . ILE A 1 84 ? 3.591 -14.805 -12.141 1.00 89.06 84 ILE A N 1
ATOM 630 C CA . ILE A 1 84 ? 2.740 -15.711 -12.923 1.00 89.06 84 ILE A CA 1
ATOM 631 C C . ILE A 1 84 ? 2.053 -14.938 -14.055 1.00 89.06 84 ILE A C 1
ATOM 633 O O . ILE A 1 84 ? 2.038 -15.405 -15.192 1.00 89.06 84 ILE A O 1
ATOM 637 N N . GLY A 1 85 ? 1.554 -13.734 -13.772 1.00 90.00 85 GLY A N 1
ATOM 638 C CA . GLY A 1 85 ? 0.905 -12.869 -14.760 1.00 90.00 85 GLY A CA 1
ATOM 639 C C . GLY A 1 85 ? 1.816 -12.478 -15.915 1.00 90.00 85 GLY A C 1
ATOM 640 O O . GLY A 1 85 ? 1.393 -12.528 -17.067 1.00 90.00 85 GLY A O 1
ATOM 641 N N . THR A 1 86 ? 3.074 -12.153 -15.624 1.00 84.94 86 THR A N 1
ATOM 642 C CA . THR A 1 86 ? 4.050 -11.743 -16.641 1.00 84.94 86 THR A CA 1
ATOM 643 C C . THR A 1 86 ? 4.626 -12.912 -17.435 1.00 84.94 86 THR A C 1
ATOM 645 O O . THR A 1 86 ? 4.899 -12.742 -18.619 1.00 84.94 86 THR A O 1
ATOM 648 N N . LYS A 1 87 ? 4.810 -14.090 -16.820 1.00 88.81 87 LYS A N 1
ATOM 649 C CA . LYS A 1 87 ? 5.406 -15.262 -17.491 1.00 88.81 87 LYS A CA 1
ATOM 650 C C . LYS A 1 87 ? 4.394 -16.165 -18.188 1.00 88.81 87 LYS A C 1
ATOM 652 O O . LYS A 1 87 ? 4.674 -16.659 -19.273 1.00 88.81 87 LYS A O 1
ATOM 657 N N . PHE A 1 88 ? 3.255 -16.417 -17.550 1.00 91.62 88 PHE A N 1
ATOM 658 C CA . PHE A 1 88 ? 2.264 -17.397 -18.007 1.00 91.62 88 PHE A CA 1
ATOM 659 C C . PHE A 1 88 ? 0.956 -16.746 -18.467 1.00 91.62 88 PHE A C 1
ATOM 661 O O . PHE A 1 88 ? 0.182 -17.375 -19.183 1.00 91.62 88 PHE A O 1
ATOM 668 N N . GLY A 1 89 ? 0.717 -15.485 -18.098 1.00 92.94 89 GLY A N 1
ATOM 669 C CA . GLY A 1 89 ? -0.447 -14.701 -18.504 1.00 92.94 89 GLY A CA 1
ATOM 670 C C . GLY A 1 89 ? -1.392 -14.373 -17.347 1.00 92.94 89 GLY A C 1
ATOM 671 O O . GLY A 1 89 ? -1.513 -15.104 -16.360 1.00 92.94 89 GLY A O 1
ATOM 672 N N . TRP A 1 90 ? -2.109 -13.256 -17.485 1.00 93.44 90 TRP A N 1
ATOM 673 C CA . TRP A 1 90 ? -2.970 -12.693 -16.437 1.00 93.44 90 TRP A CA 1
ATOM 674 C C . TRP A 1 90 ? -4.156 -13.579 -16.040 1.00 93.44 90 TRP A C 1
ATOM 676 O O . TRP A 1 90 ? -4.594 -13.521 -14.893 1.00 93.44 90 TRP A O 1
ATOM 686 N N . TYR A 1 91 ? -4.633 -14.444 -16.942 1.00 95.94 91 TYR A N 1
ATOM 687 C CA . TYR A 1 91 ? -5.649 -15.451 -16.623 1.00 95.94 91 TYR A CA 1
ATOM 688 C C . TYR A 1 91 ? -5.174 -16.356 -15.477 1.00 95.94 91 TYR A C 1
ATOM 690 O O . TYR A 1 91 ? -5.843 -16.479 -14.451 1.00 95.94 91 TYR A O 1
ATOM 698 N N . TYR A 1 92 ? -3.973 -16.927 -15.612 1.00 95.44 92 TYR A N 1
ATOM 699 C CA . TYR A 1 92 ? -3.405 -17.816 -14.601 1.00 95.44 92 TYR A CA 1
ATOM 700 C C . TYR A 1 92 ? -3.074 -17.070 -13.307 1.00 95.44 92 TYR A C 1
ATOM 702 O O . TYR A 1 92 ? -3.252 -17.624 -12.224 1.00 95.44 92 TYR A O 1
ATOM 710 N N . ALA A 1 93 ? -2.648 -15.807 -13.387 1.00 94.19 93 ALA A N 1
ATOM 711 C CA . ALA A 1 93 ? -2.414 -14.974 -12.205 1.00 94.19 93 ALA A CA 1
ATOM 712 C C . ALA A 1 93 ? -3.682 -14.774 -11.361 1.00 94.19 93 ALA A C 1
ATOM 714 O O . ALA A 1 93 ? -3.671 -15.014 -10.156 1.00 94.19 93 ALA A O 1
ATOM 715 N N . PHE A 1 94 ? -4.799 -14.379 -11.974 1.00 96.19 94 PHE A N 1
ATOM 716 C CA . PHE A 1 94 ? -6.043 -14.192 -11.224 1.00 96.19 94 PHE A CA 1
ATOM 717 C C . PHE A 1 94 ? -6.654 -15.517 -10.764 1.00 96.19 94 PHE A C 1
ATOM 719 O O . PHE A 1 94 ? -7.185 -15.585 -9.655 1.00 96.19 94 PHE A O 1
ATOM 726 N N . MET A 1 95 ? -6.513 -16.587 -11.550 1.00 97.12 95 MET A N 1
ATOM 727 C CA . MET A 1 95 ? -6.984 -17.915 -11.156 1.00 97.12 95 MET A CA 1
ATOM 728 C C . MET A 1 95 ? -6.213 -18.444 -9.940 1.00 97.12 95 MET A C 1
ATOM 730 O O . MET A 1 95 ? -6.814 -18.894 -8.967 1.00 97.12 95 MET A O 1
ATOM 734 N N . THR A 1 96 ? -4.883 -18.328 -9.948 1.00 95.81 96 THR A N 1
ATOM 735 C CA . THR A 1 96 ? -4.028 -18.708 -8.809 1.00 95.81 96 THR A CA 1
ATOM 736 C C . THR A 1 96 ? -4.315 -17.862 -7.573 1.00 95.81 96 THR A C 1
ATOM 738 O O . THR A 1 96 ? -4.413 -18.416 -6.478 1.00 95.81 96 THR A O 1
ATOM 741 N N . ALA A 1 97 ? -4.541 -16.554 -7.732 1.00 95.00 97 ALA A N 1
ATOM 742 C CA . ALA A 1 97 ? -4.979 -15.680 -6.644 1.00 95.00 97 ALA A CA 1
ATOM 743 C C . ALA A 1 97 ? -6.309 -16.149 -6.027 1.00 95.00 97 ALA A C 1
ATOM 745 O O . ALA A 1 97 ? -6.425 -16.260 -4.805 1.00 95.00 97 ALA A O 1
ATOM 746 N N . GLY A 1 98 ? -7.292 -16.472 -6.874 1.00 96.38 98 GLY A N 1
ATOM 747 C CA . GLY A 1 98 ? -8.594 -16.992 -6.460 1.00 96.38 98 GLY A CA 1
ATOM 748 C C . GLY A 1 98 ? -8.486 -18.327 -5.723 1.00 96.38 98 GLY A C 1
ATOM 749 O O . GLY A 1 98 ? -9.080 -18.486 -4.659 1.00 96.38 98 GLY A O 1
ATOM 750 N N . ILE A 1 99 ? -7.674 -19.259 -6.230 1.00 96.25 99 ILE A N 1
ATOM 751 C CA . ILE A 1 99 ? -7.424 -20.564 -5.595 1.00 96.25 99 ILE A CA 1
ATOM 752 C C . ILE A 1 99 ? -6.740 -20.395 -4.234 1.00 96.25 99 ILE A C 1
ATOM 754 O O . ILE A 1 99 ? -7.170 -21.014 -3.263 1.00 96.25 99 ILE A O 1
ATOM 758 N N . LEU A 1 100 ? -5.718 -19.540 -4.129 1.00 95.31 100 LEU A N 1
ATOM 759 C CA . LEU A 1 100 ? -5.030 -19.272 -2.860 1.00 95.31 100 LEU A CA 1
ATOM 760 C C . LEU A 1 100 ? -5.980 -18.667 -1.820 1.00 95.31 100 LEU A C 1
ATOM 762 O O . LEU A 1 100 ? -6.038 -19.143 -0.685 1.00 95.31 100 LEU A O 1
ATOM 766 N N . LEU A 1 101 ? -6.769 -17.660 -2.209 1.00 94.69 101 LEU A N 1
ATOM 767 C CA . LEU A 1 101 ? -7.797 -17.081 -1.340 1.00 94.69 101 LEU A CA 1
ATOM 768 C C . LEU A 1 101 ? -8.865 -18.112 -0.953 1.00 94.69 101 LEU A C 1
ATOM 770 O O . LEU A 1 101 ? -9.322 -18.108 0.191 1.00 94.69 101 LEU A O 1
ATOM 774 N N . GLY A 1 102 ? -9.234 -19.001 -1.878 1.00 96.12 102 GLY A N 1
ATOM 775 C CA . GLY A 1 102 ? -10.166 -20.104 -1.653 1.00 96.12 102 GLY A CA 1
ATOM 776 C C . GLY A 1 102 ? -9.632 -21.100 -0.630 1.00 96.12 102 GLY A C 1
ATOM 777 O O . GLY A 1 102 ? -10.331 -21.439 0.321 1.00 96.12 102 GLY A O 1
ATOM 778 N N . GLY A 1 103 ? -8.366 -21.498 -0.755 1.00 96.06 103 GLY A N 1
ATOM 779 C CA . GLY A 1 103 ? -7.683 -22.348 0.219 1.00 96.06 103 GLY A CA 1
ATOM 780 C C . GLY A 1 103 ? -7.659 -21.722 1.614 1.00 96.06 103 GLY A C 1
ATOM 781 O O . GLY A 1 103 ? -8.028 -22.377 2.589 1.00 96.06 103 GLY A O 1
ATOM 782 N N . LEU A 1 104 ? -7.324 -20.430 1.712 1.00 93.88 104 LEU A N 1
ATOM 783 C CA . LEU A 1 104 ? -7.389 -19.690 2.977 1.00 93.88 104 LEU A CA 1
ATOM 784 C C . LEU A 1 104 ? -8.816 -19.597 3.526 1.00 93.88 104 LEU A C 1
ATOM 786 O O . LEU A 1 104 ? -9.009 -19.637 4.735 1.00 93.88 104 LEU A O 1
ATOM 790 N N . PHE A 1 105 ? -9.824 -19.473 2.665 1.00 95.00 105 PHE A N 1
ATOM 791 C CA . PHE A 1 105 ? -11.226 -19.443 3.076 1.00 95.00 105 PHE A CA 1
ATOM 792 C C . PHE A 1 105 ? -11.663 -20.776 3.688 1.00 95.00 105 PHE A C 1
ATOM 794 O O . PHE A 1 105 ? -12.243 -20.784 4.774 1.00 95.00 105 PHE A O 1
ATOM 801 N N . PHE A 1 106 ? -11.328 -21.899 3.050 1.00 95.00 106 PHE A N 1
ATOM 802 C CA . PHE A 1 106 ? -11.599 -23.225 3.606 1.00 95.00 106 PHE A CA 1
ATOM 803 C C . PHE A 1 106 ? -10.837 -23.463 4.910 1.00 95.00 106 PHE A C 1
ATOM 805 O O . PHE A 1 106 ? -11.425 -23.929 5.884 1.00 95.00 106 PHE A O 1
ATOM 812 N N . PHE A 1 107 ? -9.563 -23.073 4.968 1.00 94.69 107 PHE A N 1
ATOM 813 C CA . PHE A 1 107 ? -8.777 -23.121 6.200 1.00 94.69 107 PHE A CA 1
ATOM 814 C C . PHE A 1 107 ? -9.454 -22.326 7.328 1.00 94.69 107 PHE A C 1
ATOM 816 O O . PHE A 1 107 ? -9.669 -22.839 8.423 1.00 94.69 107 PHE A O 1
ATOM 823 N N . HIS A 1 108 ? -9.879 -21.095 7.054 1.00 92.56 108 HIS A N 1
ATOM 824 C CA . HIS A 1 108 ? -10.569 -20.256 8.027 1.00 92.56 108 HIS A CA 1
ATOM 825 C C . HIS A 1 108 ? -11.912 -20.839 8.483 1.00 92.56 108 HIS A C 1
ATOM 827 O O . HIS A 1 108 ? -12.228 -20.744 9.664 1.00 92.56 108 HIS A O 1
ATOM 833 N N . ILE A 1 109 ? -12.684 -21.484 7.605 1.00 90.69 109 ILE A N 1
ATOM 834 C CA . ILE A 1 109 ? -13.919 -22.182 8.004 1.00 90.69 109 ILE A CA 1
ATOM 835 C C . ILE A 1 109 ? -13.637 -23.308 9.002 1.00 90.69 109 ILE A C 1
ATOM 837 O O . ILE A 1 109 ? -14.412 -23.496 9.939 1.00 90.69 109 ILE A O 1
ATOM 841 N N . LEU A 1 110 ? -12.563 -24.065 8.781 1.00 91.62 110 LEU A N 1
ATOM 842 C CA . LEU A 1 110 ? -12.249 -25.256 9.566 1.00 91.62 110 LEU A CA 1
ATOM 843 C C . LEU A 1 110 ? -11.625 -24.918 10.925 1.00 91.62 110 LEU A C 1
ATOM 845 O O . LEU A 1 110 ? -11.930 -25.580 11.913 1.00 91.62 110 LEU A O 1
ATOM 849 N N . PHE A 1 111 ? -10.760 -23.901 10.977 1.00 90.44 111 PHE A N 1
ATOM 850 C CA . PHE A 1 111 ? -9.912 -23.640 12.143 1.00 90.44 111 PHE A CA 1
ATOM 851 C C . PHE A 1 111 ? -10.298 -22.403 12.963 1.00 90.44 111 PHE A C 1
ATOM 853 O O . PHE A 1 111 ? -9.846 -22.286 14.104 1.00 90.44 111 PHE A O 1
ATOM 860 N N . LEU A 1 112 ? -11.102 -21.464 12.440 1.00 88.25 112 LEU A N 1
ATOM 861 C CA . LEU A 1 112 ? -11.456 -20.275 13.225 1.00 88.25 112 LEU A CA 1
ATOM 862 C C . LEU A 1 112 ? -12.455 -20.609 14.342 1.00 88.25 112 LEU A C 1
ATOM 864 O O . LEU A 1 112 ? -13.503 -21.209 14.079 1.00 88.25 112 LEU A O 1
ATOM 868 N N . PRO A 1 113 ? -12.201 -20.145 15.579 1.00 83.81 113 PRO A N 1
ATOM 869 C CA . PRO A 1 113 ? -13.166 -20.265 16.657 1.00 83.81 113 PRO A CA 1
ATOM 870 C C . PRO A 1 113 ? -14.389 -19.386 16.373 1.00 83.81 113 PRO A C 1
ATOM 872 O O . PRO A 1 113 ? -14.283 -18.234 15.944 1.00 83.81 113 PRO A O 1
ATOM 875 N N . LYS A 1 114 ? -15.578 -19.921 16.654 1.00 80.25 114 LYS A N 1
ATOM 876 C CA . LYS A 1 114 ? -16.846 -19.192 16.531 1.00 80.25 114 LYS A CA 1
ATOM 877 C C . LYS A 1 114 ? -17.059 -18.314 17.763 1.00 80.25 114 LYS A C 1
ATOM 879 O O . LYS A 1 114 ? -17.753 -18.704 18.694 1.00 80.25 114 LYS A O 1
ATOM 884 N N . VAL A 1 115 ? -16.430 -17.143 17.769 1.00 77.25 115 VAL A N 1
ATOM 885 C CA . VAL A 1 115 ? -16.556 -16.148 18.853 1.00 77.25 115 VAL A CA 1
ATOM 886 C C . VAL A 1 115 ? -17.657 -15.112 18.613 1.00 77.25 115 VAL A C 1
ATOM 888 O O . VAL A 1 115 ? -18.075 -14.436 19.547 1.00 77.25 115 VAL A O 1
ATOM 891 N N . GLU A 1 116 ? -18.166 -14.993 17.384 1.00 69.31 116 GLU A N 1
ATOM 892 C CA . GLU A 1 116 ? -19.230 -14.045 17.038 1.00 69.31 116 GLU A CA 1
ATOM 893 C C . GLU A 1 116 ? -20.593 -14.741 16.942 1.00 69.31 116 GLU A C 1
ATOM 895 O O . GLU A 1 116 ? -20.747 -15.741 16.237 1.00 69.31 116 GLU A O 1
ATOM 900 N N . VAL A 1 117 ? -21.609 -14.164 17.590 1.00 66.62 117 VAL A N 1
ATOM 901 C CA . VAL A 1 117 ? -23.015 -14.528 17.371 1.00 66.62 117 VAL A CA 1
ATOM 902 C C . VAL A 1 117 ? -23.615 -13.539 16.376 1.00 66.62 117 VAL A C 1
ATOM 904 O O . VAL A 1 117 ? -23.565 -12.326 16.585 1.00 66.62 117 VAL A O 1
ATOM 907 N N . ALA A 1 118 ? -24.174 -14.041 15.275 1.00 65.25 118 ALA A N 1
ATOM 908 C CA . ALA A 1 118 ? -24.807 -13.200 14.265 1.00 65.25 118 ALA A CA 1
ATOM 909 C C . ALA A 1 118 ? -26.048 -12.504 14.851 1.00 65.25 118 ALA A C 1
ATOM 911 O O . ALA A 1 118 ? -27.088 -13.127 15.038 1.00 65.25 118 ALA A O 1
ATOM 912 N N . ILE A 1 119 ? -25.936 -11.200 15.123 1.00 66.12 119 ILE A N 1
ATOM 913 C CA . ILE A 1 119 ? -27.020 -10.403 15.723 1.00 66.12 119 ILE A CA 1
ATOM 914 C C . ILE A 1 119 ? -28.165 -10.181 14.720 1.00 66.12 119 ILE A C 1
ATOM 916 O O . ILE A 1 119 ? -29.329 -10.166 15.102 1.00 66.12 119 ILE A O 1
ATOM 920 N N . ASN A 1 120 ? -27.847 -10.014 13.429 1.00 73.31 120 ASN A N 1
ATOM 921 C CA . ASN A 1 120 ? -28.831 -9.741 12.379 1.00 73.31 120 ASN A CA 1
ATOM 922 C C . ASN A 1 120 ? -28.639 -10.661 11.163 1.00 73.31 120 ASN A C 1
ATOM 924 O O . ASN A 1 120 ? -27.500 -10.886 10.743 1.00 73.31 120 ASN A O 1
ATOM 928 N N . PRO A 1 121 ? -29.728 -11.137 10.532 1.00 78.56 121 PRO A N 1
ATOM 929 C CA . PRO A 1 121 ? -29.641 -11.974 9.342 1.00 78.56 121 PRO A CA 1
ATOM 930 C C . PRO A 1 121 ? -29.206 -11.174 8.105 1.00 78.56 121 PRO A C 1
ATOM 932 O O . PRO A 1 121 ? -29.590 -10.014 7.926 1.00 78.56 121 PRO A O 1
ATOM 935 N N . LEU A 1 122 ? -28.488 -11.832 7.184 1.00 75.12 122 LEU A N 1
ATOM 936 C CA . LEU A 1 122 ? -27.995 -11.244 5.924 1.00 75.12 122 LEU A CA 1
ATOM 937 C C . LEU A 1 122 ? -29.118 -10.595 5.091 1.00 75.12 122 LEU A C 1
ATOM 939 O O . LEU A 1 122 ? -28.928 -9.555 4.463 1.00 75.12 122 LEU A O 1
ATOM 943 N N . ARG A 1 123 ? -30.329 -11.163 5.142 1.00 79.25 123 ARG A N 1
ATOM 944 C CA . ARG A 1 123 ? -31.513 -10.636 4.445 1.00 79.25 123 ARG A CA 1
ATOM 945 C C . ARG A 1 123 ? -31.869 -9.213 4.880 1.00 79.25 123 ARG A C 1
ATOM 947 O O . ARG A 1 123 ? -32.309 -8.414 4.055 1.00 79.25 123 ARG A O 1
ATOM 954 N N . LEU A 1 124 ? -31.668 -8.880 6.155 1.00 81.25 124 LEU A N 1
ATOM 955 C CA . LEU A 1 124 ? -31.925 -7.535 6.669 1.00 81.25 124 LEU A CA 1
ATOM 956 C C . LEU A 1 124 ? -30.930 -6.523 6.085 1.00 81.25 124 LEU A C 1
ATOM 958 O O . LEU A 1 124 ? -31.309 -5.395 5.775 1.00 81.25 124 LEU A O 1
ATOM 962 N N . LEU A 1 125 ? -29.676 -6.939 5.890 1.00 78.31 125 LEU A N 1
ATOM 963 C CA . LEU A 1 125 ? -28.638 -6.120 5.267 1.00 78.31 125 LEU A CA 1
ATOM 964 C C . LEU A 1 125 ? -28.970 -5.836 3.799 1.00 78.31 125 LEU A C 1
ATOM 966 O O . LEU A 1 125 ? -28.967 -4.676 3.399 1.00 78.31 125 LEU A O 1
ATOM 970 N N . VAL A 1 126 ? -29.368 -6.857 3.034 1.00 80.81 126 VAL A N 1
ATOM 971 C CA . VAL A 1 126 ? -29.825 -6.691 1.641 1.00 80.81 126 VAL A CA 1
ATOM 972 C C . VAL A 1 126 ? -31.044 -5.765 1.568 1.00 80.81 126 VAL A C 1
ATOM 974 O O . VAL A 1 126 ? -31.065 -4.828 0.773 1.00 80.81 126 VAL A O 1
ATOM 977 N N . LYS A 1 127 ? -32.032 -5.950 2.454 1.00 85.06 127 LYS A N 1
ATOM 978 C CA . LYS A 1 127 ? -33.210 -5.071 2.534 1.00 85.06 127 LYS A CA 1
ATOM 979 C C . LYS A 1 127 ? -32.833 -3.623 2.856 1.00 85.06 127 LYS A C 1
ATOM 981 O O . LYS A 1 127 ? -33.432 -2.700 2.312 1.00 85.06 127 LYS A O 1
ATOM 986 N N . ASN A 1 128 ? -31.860 -3.412 3.741 1.00 81.00 128 ASN A N 1
ATOM 987 C CA . ASN A 1 128 ? -31.377 -2.075 4.067 1.00 81.00 128 ASN A CA 1
ATOM 988 C C . ASN A 1 128 ? -30.613 -1.444 2.899 1.00 81.00 128 ASN A C 1
ATOM 990 O O . ASN A 1 128 ? -30.847 -0.273 2.629 1.00 81.00 128 ASN A O 1
ATOM 994 N N . LEU A 1 129 ? -29.776 -2.198 2.182 1.00 78.94 129 LEU A N 1
ATOM 995 C CA . LEU A 1 129 ? -29.077 -1.719 0.981 1.00 78.94 129 LEU A CA 1
ATOM 996 C C . LEU A 1 129 ? -30.048 -1.289 -0.126 1.00 78.94 129 LEU A C 1
ATOM 998 O O . LEU A 1 129 ? -29.797 -0.304 -0.812 1.00 78.94 129 LEU A O 1
ATOM 1002 N N . LEU A 1 130 ? -31.186 -1.974 -0.240 1.00 83.75 130 LEU A N 1
ATOM 1003 C CA . LEU A 1 130 ? -32.251 -1.664 -1.197 1.00 83.75 130 LEU A CA 1
ATOM 1004 C C . LEU A 1 130 ? -33.157 -0.495 -0.772 1.00 83.75 130 LEU A C 1
ATOM 1006 O O . LEU A 1 130 ? -34.103 -0.160 -1.485 1.00 83.75 130 LEU A O 1
ATOM 1010 N N . LYS A 1 131 ? -32.919 0.151 0.378 1.00 89.88 131 LYS A N 1
ATOM 1011 C CA . LYS A 1 131 ? -33.698 1.338 0.759 1.00 89.88 131 LYS A CA 1
ATOM 1012 C C . LYS A 1 131 ? -33.459 2.457 -0.250 1.00 89.88 131 LYS A C 1
ATOM 1014 O O . LYS A 1 131 ? -32.313 2.820 -0.509 1.00 89.88 131 LYS A O 1
ATOM 1019 N N . PHE A 1 132 ? -34.543 3.081 -0.716 1.00 84.75 132 PHE A N 1
ATOM 1020 C CA . PHE A 1 132 ? -34.499 4.151 -1.719 1.00 84.75 132 PHE A CA 1
ATOM 1021 C C . PHE A 1 132 ? -33.483 5.247 -1.385 1.00 84.75 132 PHE A C 1
ATOM 1023 O O . PHE A 1 132 ? -32.734 5.670 -2.249 1.00 84.75 132 PHE A O 1
ATOM 1030 N N . ARG A 1 133 ? -33.379 5.661 -0.116 1.00 84.88 133 ARG A N 1
ATOM 1031 C CA . ARG A 1 133 ? -32.410 6.684 0.303 1.00 84.88 133 ARG A CA 1
ATOM 1032 C C . ARG A 1 133 ? -30.949 6.285 0.046 1.00 84.88 133 ARG A C 1
ATOM 1034 O O . ARG A 1 133 ? -30.145 7.144 -0.296 1.00 84.88 133 ARG A O 1
ATOM 1041 N N . LEU A 1 134 ? -30.606 5.008 0.221 1.00 82.88 134 LEU A N 1
ATOM 1042 C CA . LEU A 1 134 ? -29.259 4.493 -0.038 1.00 82.88 134 LEU A CA 1
ATOM 1043 C C . LEU A 1 134 ? -29.026 4.281 -1.535 1.00 82.88 134 LEU A C 1
ATOM 1045 O O . LEU A 1 134 ? -27.973 4.662 -2.038 1.00 82.88 134 LEU A O 1
ATOM 1049 N N . LEU A 1 135 ? -30.019 3.762 -2.258 1.00 86.19 135 LEU A N 1
ATOM 1050 C CA . LEU A 1 135 ? -29.957 3.646 -3.718 1.00 86.19 135 LEU A CA 1
ATOM 1051 C C . LEU A 1 135 ? -29.826 5.017 -4.394 1.00 86.19 135 LEU A C 1
ATOM 1053 O O . LEU A 1 135 ? -28.964 5.203 -5.239 1.00 86.19 135 LEU A O 1
ATOM 1057 N N . ALA A 1 136 ? -30.603 6.011 -3.967 1.00 86.50 136 ALA A N 1
ATOM 1058 C CA . ALA A 1 136 ? -30.514 7.378 -4.471 1.00 86.50 136 ALA A CA 1
ATOM 1059 C C . ALA A 1 136 ? -29.158 8.018 -4.138 1.00 86.50 136 ALA A C 1
ATOM 1061 O O . ALA A 1 136 ? -28.561 8.667 -4.990 1.00 86.50 136 ALA A O 1
ATOM 1062 N N . GLY A 1 137 ? -28.640 7.804 -2.922 1.00 85.62 137 GLY A N 1
ATOM 1063 C CA . GLY A 1 137 ? -27.318 8.301 -2.532 1.00 85.62 137 GLY A CA 1
ATOM 1064 C C . GLY A 1 137 ? -26.179 7.668 -3.338 1.00 85.62 137 GLY A C 1
ATOM 1065 O O . GLY A 1 137 ? -25.289 8.374 -3.803 1.00 85.62 137 GLY A O 1
ATOM 1066 N N . THR A 1 138 ? -26.223 6.351 -3.545 1.00 82.94 138 THR A N 1
ATOM 1067 C CA . THR A 1 138 ? -25.227 5.627 -4.356 1.00 82.94 138 THR A CA 1
ATOM 1068 C C . THR A 1 138 ? -25.333 5.974 -5.839 1.00 82.94 138 THR A C 1
ATOM 1070 O O . THR A 1 138 ? -24.304 6.178 -6.477 1.00 82.94 138 THR A O 1
ATOM 1073 N N . ALA A 1 139 ? -26.545 6.135 -6.375 1.00 86.12 139 ALA A N 1
ATOM 1074 C CA . ALA A 1 139 ? -26.771 6.599 -7.741 1.00 86.12 139 ALA A CA 1
ATOM 1075 C C . ALA A 1 139 ? -26.255 8.029 -7.946 1.00 86.12 139 ALA A C 1
ATOM 1077 O O . ALA A 1 139 ? -25.544 8.279 -8.913 1.00 86.12 139 ALA A O 1
ATOM 1078 N N . LEU A 1 140 ? -26.533 8.951 -7.018 1.00 89.31 140 LEU A N 1
ATOM 1079 C CA . LEU A 1 140 ? -25.996 10.313 -7.066 1.00 89.31 140 LEU A CA 1
ATOM 1080 C C . LEU A 1 140 ? -24.465 10.302 -7.060 1.00 89.31 140 LEU A C 1
ATOM 1082 O O . LEU A 1 140 ? -23.840 10.984 -7.865 1.00 89.31 140 LEU A O 1
ATOM 1086 N N . PHE A 1 141 ? -23.857 9.499 -6.187 1.00 84.94 141 PHE A N 1
ATOM 1087 C CA . PHE A 1 141 ? -22.405 9.361 -6.130 1.00 84.94 141 PHE A CA 1
ATOM 1088 C C . PHE A 1 141 ? -21.828 8.803 -7.439 1.00 84.94 141 PHE A C 1
ATOM 1090 O O . PHE A 1 141 ? -20.853 9.339 -7.961 1.00 84.94 141 PHE A O 1
ATOM 1097 N N . ALA A 1 142 ? -22.468 7.785 -8.020 1.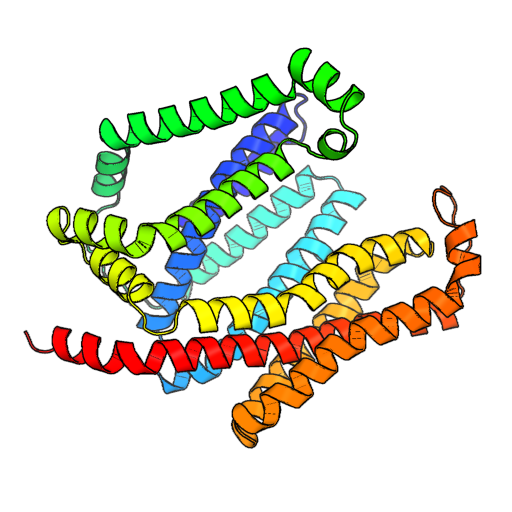00 85.06 142 ALA A N 1
ATOM 1098 C CA . ALA A 1 142 ? -22.085 7.244 -9.320 1.00 85.06 142 ALA A CA 1
ATOM 1099 C C . ALA A 1 142 ? -22.222 8.289 -10.441 1.00 85.06 142 ALA A C 1
ATOM 1101 O O . ALA A 1 142 ? -21.318 8.413 -11.262 1.00 85.06 142 ALA A O 1
ATOM 1102 N N . ILE A 1 143 ? -23.297 9.085 -10.447 1.00 88.25 143 ILE A N 1
ATOM 1103 C CA . ILE A 1 143 ? -23.505 10.180 -11.406 1.00 88.25 143 ILE A CA 1
ATOM 1104 C C . ILE A 1 143 ? -22.399 11.228 -11.280 1.00 88.25 143 ILE A C 1
ATOM 1106 O O . ILE A 1 143 ? -21.873 11.666 -12.296 1.00 88.25 143 ILE A O 1
ATOM 1110 N N . VAL A 1 144 ? -22.002 11.602 -10.061 1.00 86.75 144 VAL A N 1
ATOM 1111 C CA . VAL A 1 144 ? -20.897 12.549 -9.839 1.00 86.75 144 VAL A CA 1
ATOM 1112 C C . VAL A 1 144 ? -19.584 11.995 -10.393 1.00 86.75 144 VAL A C 1
ATOM 1114 O O . VAL A 1 144 ? -18.869 12.713 -11.086 1.00 86.75 144 VAL A O 1
ATOM 1117 N N . ILE A 1 145 ? -19.282 10.716 -10.154 1.00 84.62 145 ILE A N 1
ATOM 1118 C CA . ILE A 1 145 ? -18.067 10.072 -10.679 1.00 84.62 145 ILE A CA 1
ATOM 1119 C C . ILE A 1 145 ? -18.086 10.009 -12.211 1.00 84.62 145 ILE A C 1
ATOM 1121 O O . ILE A 1 145 ? -17.090 10.329 -12.860 1.00 84.62 145 ILE A O 1
ATOM 1125 N N . VAL A 1 146 ? -19.211 9.606 -12.803 1.00 85.94 146 VAL A N 1
ATOM 1126 C CA . VAL A 1 146 ? -19.368 9.536 -14.262 1.00 85.94 146 VAL A CA 1
ATOM 1127 C C . VAL A 1 146 ? -19.302 10.933 -14.880 1.00 85.94 146 VAL A C 1
ATOM 1129 O O . VAL A 1 146 ? -18.628 11.116 -15.890 1.00 85.94 146 VAL A O 1
ATOM 1132 N N . GLY A 1 147 ? -19.930 11.926 -14.251 1.00 87.12 147 GLY A N 1
ATOM 1133 C CA . GLY A 1 147 ? -19.877 13.326 -14.663 1.00 87.12 147 GLY A CA 1
ATOM 1134 C C . GLY A 1 147 ? -18.458 13.887 -14.611 1.00 87.12 147 GLY A C 1
ATOM 1135 O O . GLY A 1 147 ? -18.021 14.520 -15.566 1.00 87.12 147 GLY A O 1
ATOM 1136 N N . LEU A 1 148 ? -17.699 13.576 -13.557 1.00 85.69 148 LEU A N 1
ATOM 1137 C CA . LEU A 1 148 ? -16.284 13.933 -13.450 1.00 85.69 148 LEU A CA 1
ATOM 1138 C C . LEU A 1 148 ? -15.457 13.289 -14.571 1.00 85.69 148 LEU A C 1
ATOM 1140 O O . LEU A 1 148 ? -14.644 13.960 -15.202 1.00 85.69 148 LEU A O 1
ATOM 1144 N N . ARG A 1 149 ? -15.694 12.005 -14.865 1.00 85.56 149 ARG A N 1
ATOM 1145 C CA . ARG A 1 149 ? -15.028 11.310 -15.976 1.00 85.56 149 ARG A CA 1
ATOM 1146 C C . ARG A 1 149 ? -15.347 11.960 -17.323 1.00 85.56 149 ARG A C 1
ATOM 1148 O O . ARG A 1 149 ? -14.453 12.117 -18.148 1.00 85.56 149 ARG A O 1
ATOM 1155 N N . PHE A 1 150 ? -16.603 12.341 -17.543 1.00 86.94 150 PHE A N 1
ATOM 1156 C CA . PHE A 1 150 ? -17.027 13.004 -18.773 1.00 86.94 150 PHE A CA 1
ATOM 1157 C C . PHE A 1 150 ? -16.417 14.404 -18.903 1.00 86.94 150 PHE A C 1
ATOM 1159 O O . PHE A 1 150 ? -15.943 14.765 -19.974 1.00 86.94 150 PHE A O 1
ATOM 1166 N N . PHE A 1 151 ? -16.361 15.161 -17.804 1.00 87.19 151 PHE A N 1
ATOM 1167 C CA . PHE A 1 151 ? -15.717 16.471 -17.755 1.00 87.19 151 PHE A CA 1
ATOM 1168 C C . PHE A 1 151 ? -14.229 16.386 -18.109 1.00 87.19 151 PHE A C 1
ATOM 1170 O O . PHE 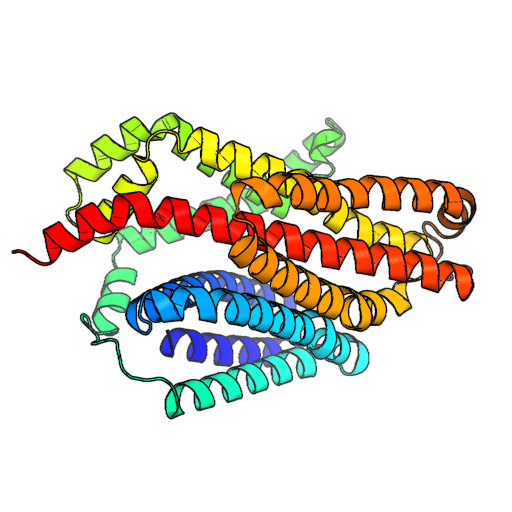A 1 151 ? -13.770 17.133 -18.967 1.00 87.19 151 PHE A O 1
ATOM 1177 N N . ILE A 1 152 ? -13.490 15.441 -17.525 1.00 84.69 152 ILE A N 1
ATOM 1178 C CA . ILE A 1 152 ? -12.050 15.268 -17.787 1.00 84.69 152 ILE A CA 1
ATOM 1179 C C . ILE A 1 152 ? -11.782 14.830 -19.235 1.00 84.69 152 ILE A C 1
ATOM 1181 O O . ILE A 1 152 ? -10.792 15.239 -19.828 1.00 84.69 152 ILE A O 1
ATOM 1185 N N . ASN A 1 153 ? -12.687 14.053 -19.834 1.00 85.31 153 ASN A N 1
ATOM 1186 C CA . ASN A 1 153 ? -12.590 13.652 -21.241 1.00 85.31 153 ASN A CA 1
ATOM 1187 C C . ASN A 1 153 ? -13.164 14.690 -22.225 1.00 85.31 153 ASN A C 1
ATOM 1189 O O . ASN A 1 153 ? -13.201 14.430 -23.427 1.00 85.31 153 ASN A O 1
ATOM 1193 N N . SER A 1 154 ? -13.657 15.834 -21.745 1.00 87.81 154 SER A N 1
ATOM 1194 C CA . SER A 1 154 ? -14.257 16.855 -22.603 1.00 87.81 154 SER A CA 1
ATOM 1195 C C . SER A 1 154 ? -13.198 17.696 -23.320 1.00 87.81 154 SER A C 1
ATOM 1197 O O . SER A 1 154 ? -12.098 17.918 -22.811 1.00 87.81 154 SER A O 1
ATOM 1199 N N . THR A 1 155 ? -13.562 18.239 -24.483 1.00 83.56 155 THR A N 1
ATOM 1200 C CA . THR A 1 155 ? -12.731 19.204 -25.223 1.00 83.56 155 THR A CA 1
ATOM 1201 C C . THR A 1 155 ? -12.427 20.455 -24.397 1.00 83.56 155 THR A C 1
ATOM 1203 O O . THR A 1 155 ? -11.336 21.001 -24.489 1.00 83.56 155 THR A O 1
ATOM 1206 N N . TYR A 1 156 ? -13.342 20.851 -23.509 1.00 83.69 156 TYR A N 1
ATOM 1207 C CA . TYR A 1 156 ? -13.131 21.957 -22.579 1.00 83.69 156 TYR A CA 1
ATOM 1208 C C . TYR A 1 156 ? -11.965 21.699 -21.618 1.00 83.69 156 TYR A C 1
ATOM 1210 O O . TYR A 1 156 ? -11.135 22.578 -21.399 1.00 83.69 156 TYR A O 1
ATOM 1218 N N . TYR A 1 157 ? -11.870 20.490 -21.052 1.00 83.00 157 TYR A N 1
ATOM 1219 C CA . TYR A 1 157 ? -10.736 20.144 -20.195 1.00 83.00 157 TYR A CA 1
ATOM 1220 C C . TYR A 1 157 ? -9.435 20.109 -21.001 1.00 83.00 157 TYR A C 1
ATOM 1222 O O . TYR A 1 157 ? -8.425 20.624 -20.529 1.00 83.00 157 TYR A O 1
ATOM 1230 N N . ALA A 1 158 ? -9.467 19.618 -22.244 1.00 81.44 158 ALA A N 1
ATOM 1231 C CA . ALA A 1 158 ? -8.311 19.678 -23.137 1.00 81.44 158 ALA A CA 1
ATOM 1232 C C . ALA A 1 158 ? -7.818 21.128 -23.346 1.00 81.44 158 ALA A C 1
ATOM 1234 O O . ALA A 1 158 ? -6.631 21.396 -23.155 1.00 81.44 158 ALA A O 1
ATOM 1235 N N . ASP A 1 159 ? -8.713 22.083 -23.601 1.00 82.75 159 ASP A N 1
ATOM 1236 C CA . ASP A 1 159 ? -8.363 23.508 -23.733 1.00 82.75 159 ASP A CA 1
ATOM 1237 C C . ASP A 1 159 ? -7.821 24.116 -22.427 1.00 82.75 159 ASP A C 1
ATOM 1239 O O . ASP A 1 159 ? -6.902 24.939 -22.426 1.00 82.75 159 ASP A O 1
ATOM 1243 N N . VAL A 1 160 ? -8.346 23.693 -21.276 1.00 82.81 160 VAL A N 1
ATOM 1244 C CA . VAL A 1 160 ? -7.824 24.117 -19.967 1.00 82.81 160 VAL A CA 1
ATOM 1245 C C . VAL A 1 160 ? -6.413 23.566 -19.736 1.00 82.81 160 VAL A C 1
ATOM 1247 O O . VAL A 1 160 ? -5.549 24.299 -19.249 1.00 82.81 160 VAL A O 1
ATOM 1250 N N . THR A 1 161 ? -6.146 22.312 -20.112 1.00 81.81 161 THR A N 1
ATOM 1251 C CA . THR A 1 161 ? -4.821 21.685 -19.950 1.00 81.81 161 THR A CA 1
ATOM 1252 C C . THR A 1 161 ? -3.753 22.270 -20.871 1.00 81.81 161 THR A C 1
ATOM 1254 O O . THR A 1 161 ? -2.581 22.294 -20.494 1.00 81.81 161 THR A O 1
ATOM 1257 N N . THR A 1 162 ? -4.123 22.786 -22.049 1.00 80.31 162 THR A N 1
ATOM 1258 C CA . THR A 1 162 ? -3.177 23.489 -22.935 1.00 80.31 162 THR A CA 1
ATOM 1259 C C . THR A 1 162 ? -2.851 24.887 -22.417 1.00 80.31 162 THR A C 1
ATOM 1261 O O . THR A 1 162 ? -1.718 25.345 -22.561 1.00 80.31 162 THR A O 1
ATOM 1264 N N . LYS A 1 163 ? -3.810 25.549 -21.760 1.00 83.56 163 LYS A N 1
ATOM 1265 C CA . LYS A 1 163 ? -3.637 26.890 -21.188 1.00 83.56 163 LYS A CA 1
ATOM 1266 C C . LYS A 1 163 ? -2.898 26.899 -19.847 1.00 83.56 163 LYS A C 1
ATOM 1268 O O . LYS A 1 163 ? -2.159 27.839 -19.561 1.00 83.56 163 LYS A O 1
ATOM 1273 N N . TYR A 1 164 ? -3.092 25.875 -19.019 1.00 84.12 164 TYR A N 1
ATOM 1274 C CA . TYR A 1 164 ? -2.525 25.793 -17.675 1.00 84.12 164 TYR A CA 1
ATOM 1275 C C . TYR A 1 164 ? -1.762 24.481 -17.488 1.00 84.12 164 TYR A C 1
ATOM 1277 O O . TYR A 1 164 ? -2.351 23.420 -17.288 1.00 84.12 164 TYR A O 1
ATOM 1285 N N . MET A 1 165 ? -0.430 24.577 -17.465 1.00 78.38 165 MET A N 1
ATOM 1286 C CA . MET A 1 165 ? 0.472 23.420 -17.396 1.00 78.38 165 MET A CA 1
ATOM 1287 C C . MET A 1 165 ? 0.254 22.532 -16.159 1.00 78.38 165 MET A C 1
ATOM 1289 O O . MET A 1 165 ? 0.501 21.334 -16.216 1.00 78.38 165 MET A O 1
ATOM 1293 N N . VAL A 1 166 ? -0.285 23.094 -15.071 1.00 80.31 166 VAL A N 1
ATOM 1294 C CA . VAL A 1 166 ? -0.605 22.369 -13.828 1.00 80.31 166 VAL A CA 1
ATOM 1295 C C . VAL A 1 166 ? -1.670 21.284 -14.037 1.00 80.31 166 VAL A C 1
ATOM 1297 O O . VAL A 1 166 ? -1.599 20.239 -13.402 1.00 80.31 166 VAL A O 1
ATOM 1300 N N . PHE A 1 167 ? -2.644 21.491 -14.932 1.00 79.81 167 PHE A N 1
ATOM 1301 C CA . PHE A 1 167 ? -3.727 20.519 -15.148 1.00 79.81 167 PHE A CA 1
ATOM 1302 C C . PHE A 1 167 ? -3.357 19.409 -16.135 1.00 79.81 167 PHE A C 1
ATOM 1304 O O . PHE A 1 167 ? -4.065 18.408 -16.211 1.00 79.81 167 PHE A O 1
ATOM 1311 N N . LYS A 1 168 ? -2.247 19.559 -16.867 1.00 77.12 168 LYS A N 1
ATOM 1312 C CA . LYS A 1 168 ? -1.810 18.602 -17.891 1.00 77.12 168 LYS A CA 1
ATOM 1313 C C . LYS A 1 168 ? -1.457 17.229 -17.310 1.00 77.12 168 LYS A C 1
ATOM 1315 O O . LYS A 1 168 ? -1.702 16.217 -17.952 1.00 77.12 168 LYS A O 1
ATOM 1320 N N . GLU A 1 169 ? -0.918 17.213 -16.096 1.00 77.06 169 GLU A N 1
ATOM 1321 C CA . GLU A 1 169 ? -0.518 15.994 -15.381 1.00 77.06 169 GLU A CA 1
ATOM 1322 C C . GLU A 1 169 ? -1.665 15.392 -14.546 1.00 77.06 169 GLU A C 1
ATOM 1324 O O . GLU A 1 169 ? -1.534 14.286 -14.033 1.00 77.06 169 GLU A O 1
ATOM 1329 N N . LEU A 1 170 ? -2.794 16.101 -14.383 1.00 82.75 170 LEU A N 1
ATOM 1330 C CA . LEU A 1 170 ? -3.895 15.660 -13.522 1.00 82.75 170 LEU A CA 1
ATOM 1331 C C . LEU A 1 170 ? -4.873 14.767 -14.289 1.00 82.75 170 LEU A C 1
ATOM 1333 O O . LEU A 1 170 ? -5.725 15.245 -15.048 1.00 82.75 170 LEU A O 1
ATOM 1337 N N . GLY A 1 171 ? -4.777 13.463 -14.044 1.00 82.31 171 GLY A N 1
ATOM 1338 C CA . GLY A 1 171 ? -5.703 12.459 -14.544 1.00 82.31 171 GLY A CA 1
ATOM 1339 C C . GLY A 1 171 ? -6.938 12.275 -13.656 1.00 82.31 171 GLY A C 1
ATOM 1340 O O . GLY A 1 171 ? -7.112 12.885 -12.601 1.00 82.31 171 GLY A O 1
ATOM 1341 N N . PHE A 1 172 ? -7.819 11.361 -14.067 1.00 82.69 172 PHE A N 1
ATOM 1342 C CA . PHE A 1 172 ? -9.032 11.011 -13.316 1.00 82.69 172 PHE A CA 1
ATOM 1343 C C . PHE A 1 172 ? -8.745 10.511 -11.888 1.00 82.69 172 PHE A C 1
ATOM 1345 O O . PHE A 1 172 ? -9.459 10.870 -10.952 1.00 82.69 172 PHE A O 1
ATOM 1352 N N . SER A 1 173 ? -7.682 9.720 -11.707 1.00 81.50 173 SER A N 1
ATOM 1353 C CA . SER A 1 173 ? -7.271 9.211 -10.390 1.00 81.50 173 SER A CA 1
ATOM 1354 C C . SER A 1 173 ? -6.815 10.334 -9.449 1.00 81.50 173 SER A C 1
ATOM 1356 O O . SER A 1 173 ? -7.111 10.308 -8.250 1.00 81.50 173 SER A O 1
ATOM 1358 N N . ASP A 1 174 ? -6.145 11.352 -9.988 1.00 84.69 174 ASP A N 1
ATOM 1359 C CA . ASP A 1 174 ? -5.639 12.485 -9.210 1.00 84.69 174 ASP A CA 1
ATOM 1360 C C . ASP A 1 174 ? -6.791 13.369 -8.743 1.00 84.69 174 ASP A C 1
ATOM 1362 O O . ASP A 1 174 ? -6.855 13.745 -7.574 1.00 84.69 174 ASP A O 1
ATOM 1366 N N . TRP A 1 175 ? -7.782 13.599 -9.608 1.00 86.69 175 TRP A N 1
ATOM 1367 C CA . TRP A 1 175 ? -9.010 14.299 -9.236 1.00 86.69 175 TRP A CA 1
ATOM 1368 C C . TRP A 1 175 ? -9.802 13.584 -8.142 1.00 86.69 175 TRP A C 1
ATOM 1370 O O . TRP A 1 175 ? -10.278 14.235 -7.209 1.00 86.69 175 TRP A O 1
ATOM 1380 N N . ILE A 1 176 ? -9.912 12.252 -8.205 1.00 86.25 176 ILE A N 1
ATOM 1381 C CA . ILE A 1 176 ? -10.519 11.469 -7.117 1.00 86.25 176 ILE A CA 1
ATOM 1382 C C . ILE A 1 176 ? -9.739 11.677 -5.813 1.00 86.25 176 ILE A C 1
ATOM 1384 O O . ILE A 1 176 ? -10.346 11.896 -4.763 1.00 86.25 176 ILE A O 1
ATOM 1388 N N . SER A 1 177 ? -8.407 11.648 -5.873 1.00 84.31 177 SER A N 1
ATOM 1389 C CA . SER A 1 177 ? -7.536 11.831 -4.706 1.00 84.31 177 SER A CA 1
ATOM 1390 C C . SER A 1 177 ? -7.679 13.229 -4.098 1.00 84.31 177 SER A C 1
ATOM 1392 O O . SER A 1 177 ? -7.829 13.357 -2.882 1.00 84.31 177 SER A O 1
ATOM 1394 N N . ILE A 1 178 ? -7.728 14.270 -4.932 1.00 88.56 178 ILE A N 1
ATOM 1395 C CA . ILE A 1 178 ? -7.980 15.658 -4.520 1.00 88.56 178 ILE A CA 1
ATOM 1396 C C . ILE A 1 178 ? -9.361 15.781 -3.867 1.00 88.56 178 ILE A C 1
ATOM 1398 O O . ILE A 1 178 ? -9.488 16.397 -2.808 1.00 88.56 178 ILE A O 1
ATOM 1402 N N . PHE A 1 179 ? -10.395 15.168 -4.448 1.00 87.94 179 PHE A N 1
ATOM 1403 C CA . PHE A 1 179 ? -11.750 15.207 -3.898 1.00 87.94 179 PHE A CA 1
ATOM 1404 C C . PHE A 1 179 ? -11.846 14.492 -2.546 1.00 87.94 179 PHE A C 1
ATOM 1406 O O . PHE A 1 179 ? -12.454 15.013 -1.610 1.00 87.94 179 PHE A O 1
ATOM 1413 N N . LEU A 1 180 ? -11.210 13.325 -2.408 1.00 86.31 180 LEU A N 1
ATOM 1414 C CA . LEU A 1 180 ? -11.122 12.600 -1.138 1.00 86.31 180 LEU A CA 1
ATOM 1415 C C . LEU A 1 180 ? -10.369 13.412 -0.082 1.00 86.31 180 LEU A C 1
ATOM 1417 O O . LEU A 1 180 ? -10.847 13.534 1.047 1.00 86.31 180 LEU A O 1
ATOM 1421 N N . PHE A 1 181 ? -9.231 14.006 -0.447 1.00 85.50 181 PHE A N 1
ATOM 1422 C CA . PHE A 1 181 ? -8.460 14.871 0.442 1.00 85.50 181 PHE A CA 1
ATOM 1423 C C . PHE A 1 181 ? -9.295 16.064 0.912 1.00 85.50 181 PHE A C 1
ATOM 1425 O O . PHE A 1 181 ? -9.407 16.308 2.114 1.00 85.50 181 PHE A O 1
ATOM 1432 N N . PHE A 1 182 ? -9.962 16.752 -0.013 1.00 88.19 182 PHE A N 1
ATOM 1433 C CA . PHE A 1 182 ? -10.865 17.850 0.315 1.00 88.19 182 PHE A CA 1
ATOM 1434 C C . PHE A 1 182 ? -12.028 17.387 1.195 1.00 88.19 182 PHE A C 1
ATOM 1436 O O . PHE A 1 182 ? -12.393 18.081 2.138 1.00 88.19 182 PHE A O 1
ATOM 1443 N N . GLY A 1 183 ? -12.567 16.189 0.959 1.00 86.56 183 GLY A N 1
ATOM 1444 C CA . GLY A 1 183 ? -13.585 15.568 1.804 1.00 86.56 183 GLY A CA 1
ATOM 1445 C C . GLY A 1 183 ? -13.113 15.360 3.244 1.00 86.56 183 GLY A C 1
ATOM 1446 O O . GLY A 1 183 ? -13.843 15.685 4.181 1.00 86.56 183 GLY A O 1
ATOM 1447 N N . ILE A 1 184 ? -11.878 14.891 3.439 1.00 82.12 184 ILE A N 1
ATOM 1448 C CA . ILE A 1 184 ? -11.265 14.733 4.767 1.00 82.12 184 ILE A CA 1
ATOM 1449 C C . ILE A 1 184 ? -11.038 16.099 5.427 1.00 82.12 184 ILE A C 1
ATOM 1451 O O . ILE A 1 184 ? -11.375 16.277 6.600 1.00 82.12 184 ILE A O 1
ATOM 1455 N N . VAL A 1 185 ? -10.514 17.079 4.684 1.00 83.56 185 VAL A N 1
ATOM 1456 C CA . VAL A 1 185 ? -10.308 18.451 5.178 1.00 83.56 185 VAL A CA 1
ATOM 1457 C C . VAL A 1 185 ? -11.640 19.075 5.591 1.00 83.56 185 VAL A C 1
ATOM 1459 O O . VAL A 1 185 ? -11.751 19.605 6.693 1.00 83.56 185 VAL A O 1
ATOM 1462 N N . MET A 1 186 ? -12.678 18.942 4.769 1.00 82.69 186 MET A N 1
ATOM 1463 C CA . MET A 1 186 ? -14.030 19.418 5.064 1.00 82.69 186 MET A CA 1
ATOM 1464 C C . MET A 1 186 ? -14.620 18.734 6.294 1.00 82.69 186 MET A C 1
ATOM 1466 O O . MET A 1 186 ? -15.188 19.401 7.158 1.00 82.69 186 MET A O 1
ATOM 1470 N N . LEU A 1 187 ? -14.446 17.420 6.429 1.00 82.00 187 LEU A N 1
ATOM 1471 C CA . LEU A 1 187 ? -14.882 16.681 7.612 1.00 82.00 187 LEU A CA 1
ATOM 1472 C C . LEU A 1 187 ? -14.168 17.178 8.878 1.00 82.00 187 LEU A C 1
ATOM 1474 O O . LEU A 1 187 ? -14.799 17.298 9.929 1.00 82.00 187 LEU A O 1
ATOM 1478 N N . SER A 1 188 ? -12.884 17.522 8.767 1.00 77.62 188 SER A N 1
ATOM 1479 C CA . SER A 1 188 ? -12.089 18.098 9.855 1.00 77.62 188 SER A CA 1
ATOM 1480 C C . SER A 1 188 ? -12.541 19.520 10.222 1.00 77.62 188 SER A C 1
ATOM 1482 O O . SER A 1 188 ? -12.796 19.800 11.394 1.00 77.62 188 SER A O 1
ATOM 1484 N N . LEU A 1 189 ? -12.732 20.402 9.233 1.00 83.44 189 LEU A N 1
ATOM 1485 C CA . LEU A 1 189 ? -13.158 21.796 9.430 1.00 83.44 189 LEU A CA 1
ATOM 1486 C C . LEU A 1 189 ? -14.587 21.900 9.980 1.00 83.44 189 LEU A C 1
ATOM 1488 O O . LEU A 1 189 ? -14.860 22.679 10.892 1.00 83.44 189 LEU A O 1
ATOM 1492 N N . PHE A 1 190 ? -15.509 21.083 9.466 1.00 85.56 190 PHE A N 1
ATOM 1493 C CA . PHE A 1 190 ? -16.923 21.096 9.855 1.00 85.56 190 PHE A CA 1
ATOM 1494 C C . PHE A 1 190 ? -17.271 20.071 10.939 1.00 85.56 190 PHE A C 1
ATOM 1496 O O . PHE A 1 190 ? -18.453 19.864 11.236 1.00 85.56 190 PHE A O 1
ATOM 1503 N N . LYS A 1 191 ? -16.261 19.476 11.584 1.00 80.19 191 LYS A N 1
ATOM 1504 C CA . LYS A 1 191 ? -16.391 18.470 12.647 1.00 80.19 191 LYS A CA 1
ATOM 1505 C C . LYS A 1 191 ? -17.483 18.808 13.668 1.00 80.19 191 LYS A C 1
ATOM 1507 O O . LYS A 1 191 ? -18.355 17.982 13.934 1.00 80.19 191 LYS A O 1
ATOM 1512 N N . ASN A 1 192 ? -17.478 20.029 14.207 1.00 80.12 192 ASN A N 1
ATOM 1513 C CA . ASN A 1 192 ? -18.422 20.440 15.256 1.00 80.12 192 ASN A CA 1
ATOM 1514 C C . ASN A 1 192 ? -19.872 20.503 14.747 1.00 80.12 192 ASN A C 1
ATOM 1516 O O . ASN A 1 192 ? -20.803 20.109 15.449 1.00 80.12 192 ASN A O 1
ATOM 1520 N N . ARG A 1 193 ? -20.072 20.941 13.499 1.00 82.19 193 ARG A N 1
ATOM 1521 C CA . ARG A 1 193 ? -21.399 21.025 12.874 1.00 82.19 193 ARG A CA 1
ATOM 1522 C C . ARG A 1 193 ? -21.939 19.637 12.527 1.00 82.19 193 ARG A C 1
ATOM 1524 O O . ARG A 1 193 ? -23.103 19.346 12.796 1.00 82.19 193 ARG A O 1
ATOM 1531 N N . ILE A 1 194 ? -21.078 18.769 11.990 1.00 79.81 194 ILE A N 1
ATOM 1532 C CA . ILE A 1 194 ? -21.396 17.366 11.690 1.00 79.81 194 ILE A CA 1
ATOM 1533 C C . ILE A 1 194 ? -21.793 16.635 12.977 1.00 79.81 194 ILE A C 1
ATOM 1535 O O . ILE A 1 194 ? -22.842 15.993 13.020 1.00 79.81 194 ILE A O 1
ATOM 1539 N N . LYS A 1 195 ? -21.009 16.794 14.049 1.00 75.06 195 LYS A N 1
ATOM 1540 C CA . LYS A 1 195 ? -21.289 16.211 15.366 1.00 75.06 195 LYS A CA 1
ATOM 1541 C C . LYS A 1 195 ? -22.681 16.576 15.878 1.00 75.06 195 LYS A C 1
ATOM 1543 O O . LYS A 1 195 ? -23.443 15.683 16.250 1.00 75.06 195 LYS A O 1
ATOM 1548 N N . ASN A 1 196 ? -23.022 17.864 15.875 1.00 79.31 196 ASN A N 1
ATOM 1549 C CA . ASN A 1 196 ? -24.303 18.343 16.396 1.00 79.31 196 ASN A CA 1
ATOM 1550 C C . ASN A 1 196 ? -25.490 17.790 15.591 1.00 79.31 196 ASN A C 1
ATOM 1552 O O . ASN A 1 196 ? -26.461 17.317 16.180 1.00 79.31 196 ASN A O 1
ATOM 1556 N N . ASN A 1 197 ? -25.374 17.752 14.260 1.00 78.62 197 ASN A N 1
ATOM 1557 C CA . ASN A 1 197 ? -26.408 17.197 13.382 1.00 78.62 197 ASN A CA 1
ATOM 1558 C C . ASN A 1 197 ? -26.589 15.680 13.539 1.00 78.62 197 ASN A C 1
ATOM 1560 O O . ASN A 1 197 ? -27.712 15.179 13.468 1.00 78.62 197 ASN A O 1
ATOM 1564 N N . ILE A 1 198 ? -25.499 14.932 13.728 1.00 75.62 198 ILE A N 1
ATOM 1565 C CA . ILE A 1 198 ? -25.548 13.471 13.863 1.00 75.62 198 ILE A CA 1
ATOM 1566 C C . ILE A 1 198 ? -26.084 13.064 15.243 1.00 75.62 198 ILE A C 1
ATOM 1568 O O . ILE A 1 198 ? -26.902 12.145 15.322 1.00 75.62 198 ILE A O 1
ATOM 1572 N N . LYS A 1 199 ? -25.689 13.768 16.315 1.00 72.38 199 LYS A N 1
ATOM 1573 C CA . LYS A 1 199 ? -26.155 13.505 17.689 1.00 72.38 199 LYS A CA 1
ATOM 1574 C C . LYS A 1 199 ? -27.679 13.619 17.823 1.00 72.38 199 LYS A C 1
ATOM 1576 O O . LYS A 1 199 ? -28.264 12.900 18.620 1.00 72.38 199 LYS A O 1
ATOM 1581 N N . GLN A 1 200 ? -28.317 14.475 17.024 1.00 67.81 200 GLN A N 1
ATOM 1582 C CA . GLN A 1 200 ? -29.776 14.633 16.999 1.00 67.81 200 GLN A CA 1
ATOM 1583 C C . GLN A 1 200 ? -30.517 13.550 16.194 1.00 67.81 200 GLN A C 1
ATOM 1585 O O . GLN A 1 200 ? -31.726 13.414 16.345 1.00 67.81 200 GLN A O 1
ATOM 1590 N N . ARG A 1 201 ? -29.839 12.808 15.303 1.00 66.06 201 ARG A N 1
ATOM 1591 C CA . ARG A 1 201 ? -30.497 11.965 14.284 1.00 66.06 201 ARG A CA 1
ATOM 1592 C C . ARG A 1 201 ? -30.297 10.456 14.437 1.00 66.06 201 ARG A C 1
ATOM 1594 O O . ARG A 1 201 ? -30.999 9.711 13.759 1.00 66.06 201 ARG A O 1
ATOM 1601 N N . SER A 1 202 ? -29.334 9.980 15.230 1.00 60.81 202 SER A N 1
ATOM 1602 C CA . SER A 1 202 ? -29.006 8.545 15.274 1.00 60.81 202 SER A CA 1
ATOM 1603 C C . SER A 1 202 ? -28.506 8.065 16.634 1.00 60.81 202 SER A C 1
ATOM 1605 O O . SER A 1 202 ? -27.442 8.482 17.087 1.00 60.81 202 SER A O 1
ATOM 1607 N N . ASP A 1 203 ? -29.165 7.033 17.166 1.00 62.59 203 ASP A N 1
ATOM 1608 C CA . ASP A 1 203 ? -28.743 6.297 18.365 1.00 62.59 203 ASP A CA 1
ATOM 1609 C C . ASP A 1 203 ? -27.833 5.086 18.109 1.00 62.59 203 ASP A C 1
ATOM 1611 O O . ASP A 1 203 ? -27.458 4.382 19.051 1.00 62.59 203 ASP A O 1
ATOM 1615 N N . SER A 1 204 ? -27.444 4.836 16.853 1.00 70.00 204 SER A N 1
ATOM 1616 C CA . SER A 1 204 ? -26.653 3.650 16.506 1.00 70.00 204 SER A CA 1
ATOM 1617 C C . SER A 1 204 ? -25.276 3.622 17.189 1.00 70.00 204 SER A C 1
ATOM 1619 O O . SER A 1 204 ? -24.584 4.637 17.310 1.00 70.00 204 SER A O 1
ATOM 1621 N N . VAL A 1 205 ? -24.853 2.420 17.598 1.00 66.81 205 VAL A N 1
ATOM 1622 C CA . VAL A 1 205 ? -23.552 2.165 18.245 1.00 66.81 205 VAL A CA 1
ATOM 1623 C C . VAL A 1 205 ? -22.389 2.658 17.379 1.00 66.81 205 VAL A C 1
ATOM 1625 O O . VAL A 1 205 ? -21.454 3.273 17.890 1.00 66.81 205 VAL A O 1
ATOM 1628 N N . PHE A 1 206 ? -22.479 2.471 16.058 1.00 68.31 206 PHE A N 1
ATOM 1629 C CA . PHE A 1 206 ? -21.473 2.943 15.107 1.00 68.31 206 PHE A CA 1
ATOM 1630 C C . PHE A 1 206 ? -21.321 4.466 15.136 1.00 68.31 206 PHE A C 1
ATOM 1632 O O . PHE A 1 206 ? -20.211 4.980 15.226 1.00 68.31 206 PHE A O 1
ATOM 1639 N N . VAL A 1 207 ? -22.438 5.195 15.121 1.00 70.88 207 VAL A N 1
ATOM 1640 C CA . VAL A 1 207 ? -22.422 6.658 15.182 1.00 70.88 207 VAL A CA 1
ATOM 1641 C C . VAL A 1 207 ? -21.822 7.148 16.497 1.00 70.88 2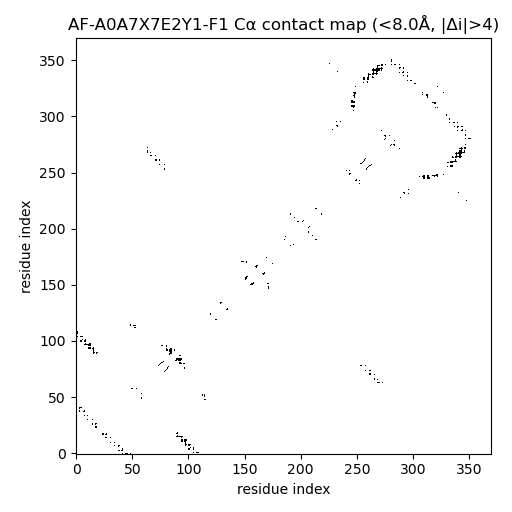07 VAL A C 1
ATOM 1643 O O . VAL A 1 207 ? -21.012 8.072 16.485 1.00 70.88 207 VAL A O 1
ATOM 1646 N N . LYS A 1 208 ? -22.141 6.505 17.624 1.00 69.69 208 LYS A N 1
ATOM 1647 C CA . LYS A 1 208 ? -21.549 6.846 18.928 1.00 69.69 208 LYS A CA 1
ATOM 1648 C C . LYS A 1 208 ? -20.035 6.595 18.950 1.00 69.69 208 LYS A C 1
ATOM 1650 O O . LYS A 1 208 ? -19.291 7.440 19.449 1.00 69.69 208 LYS A O 1
ATOM 1655 N N . ALA A 1 209 ? -19.568 5.490 18.365 1.00 67.88 209 ALA A N 1
ATOM 1656 C CA . ALA A 1 209 ? -18.140 5.199 18.219 1.00 67.88 209 ALA A CA 1
ATOM 1657 C C . ALA A 1 209 ? -17.432 6.218 17.309 1.00 67.88 209 ALA A C 1
ATOM 1659 O O . ALA A 1 209 ? -16.385 6.751 17.675 1.00 67.88 209 ALA A O 1
ATOM 1660 N N . PHE A 1 210 ? -18.037 6.552 16.168 1.00 73.00 210 PHE A N 1
ATOM 1661 C CA . PHE A 1 210 ? -17.513 7.533 15.218 1.00 73.00 210 PHE A CA 1
ATOM 1662 C C . PHE A 1 210 ? -17.421 8.938 15.824 1.00 73.00 210 PHE A C 1
ATOM 1664 O O . PHE A 1 210 ? -16.371 9.575 15.755 1.00 73.00 210 PHE A O 1
ATOM 1671 N N . LEU A 1 211 ? -18.483 9.404 16.491 1.00 72.25 211 LEU A N 1
ATOM 1672 C CA . LEU A 1 211 ? -18.475 10.687 17.196 1.00 72.25 211 LEU A CA 1
ATOM 1673 C C . LEU A 1 211 ? -17.428 10.703 18.312 1.00 72.25 211 LEU A C 1
ATOM 1675 O O . LEU A 1 211 ? -16.740 11.703 18.468 1.00 72.25 211 LEU A O 1
ATOM 1679 N N . SER A 1 212 ? -17.239 9.593 19.034 1.00 68.88 212 SER A N 1
ATOM 1680 C CA . SER A 1 212 ? -16.187 9.484 20.050 1.00 68.88 212 SER A CA 1
ATOM 1681 C C . SER A 1 212 ? -14.773 9.530 19.467 1.00 68.88 212 SER A C 1
ATOM 1683 O O . SER A 1 212 ? -13.864 10.000 20.151 1.00 68.88 212 SER A O 1
ATOM 1685 N N . PHE A 1 213 ? -14.562 9.010 18.256 1.00 68.00 213 PHE A N 1
ATOM 1686 C CA . PHE A 1 213 ? -13.279 9.110 17.559 1.00 68.00 213 PHE A CA 1
ATOM 1687 C C . PHE A 1 213 ? -13.016 10.549 17.120 1.00 68.00 213 PHE A C 1
ATOM 1689 O O . PHE A 1 213 ? -11.943 11.093 17.378 1.00 68.00 213 PHE A O 1
ATOM 1696 N N . ILE A 1 214 ? -14.027 11.179 16.520 1.00 70.50 214 ILE A N 1
ATOM 1697 C CA . ILE A 1 214 ? -13.974 12.571 16.094 1.00 70.50 214 ILE A CA 1
ATOM 1698 C C . ILE A 1 214 ? -13.716 13.489 17.288 1.00 70.50 214 ILE A C 1
ATOM 1700 O O . ILE A 1 214 ? -12.833 14.331 17.205 1.00 70.50 214 ILE A O 1
ATOM 1704 N N . ASP A 1 215 ? -14.424 13.316 18.403 1.00 69.50 215 ASP A N 1
ATOM 1705 C CA . ASP A 1 215 ? -14.364 14.160 19.608 1.00 69.50 215 ASP A CA 1
ATOM 1706 C C . ASP A 1 215 ? -13.067 14.094 20.401 1.00 69.50 215 ASP A C 1
ATOM 1708 O O . ASP A 1 215 ? -12.930 14.772 21.414 1.00 69.50 215 ASP A O 1
ATOM 1712 N N . ARG A 1 216 ? -12.109 13.291 19.960 1.00 68.38 216 ARG A N 1
ATOM 1713 C CA . ARG A 1 216 ? -10.862 13.105 20.674 1.00 68.38 216 ARG A CA 1
ATOM 1714 C C . ARG A 1 216 ? -10.083 14.420 20.792 1.00 68.38 216 ARG A C 1
ATOM 1716 O O . ARG A 1 216 ? -9.686 15.004 19.777 1.00 68.38 216 ARG A O 1
ATOM 1723 N N . ASP A 1 217 ? -9.838 14.847 22.030 1.00 63.22 217 ASP A N 1
ATOM 1724 C CA . ASP A 1 217 ? -8.949 15.970 22.330 1.00 63.22 217 ASP A CA 1
ATOM 1725 C C . ASP A 1 217 ? -7.573 15.715 21.708 1.00 63.22 217 ASP A C 1
ATOM 1727 O O . ASP A 1 217 ? -7.036 14.605 21.765 1.00 63.22 217 ASP A O 1
ATOM 1731 N N . HIS A 1 218 ? -7.037 16.737 21.039 1.00 70.44 218 HIS A N 1
ATOM 1732 C CA . HIS A 1 218 ? -5.773 16.685 20.296 1.00 70.44 218 HIS A CA 1
ATOM 1733 C C . HIS A 1 218 ? -5.723 15.706 19.104 1.00 70.44 218 HIS A C 1
ATOM 1735 O O . HIS A 1 218 ? -4.635 15.380 18.627 1.00 70.44 218 HIS A O 1
ATOM 1741 N N . GLY A 1 219 ? -6.867 15.281 18.550 1.00 69.81 219 GLY A N 1
ATOM 1742 C CA . GLY A 1 219 ? -6.902 14.438 17.343 1.00 69.81 219 GLY A CA 1
ATOM 1743 C C . GLY A 1 219 ? -6.138 15.027 16.145 1.00 69.81 219 GLY A C 1
ATOM 1744 O O . GLY A 1 219 ? -5.494 14.289 15.405 1.00 69.81 219 GLY A O 1
ATOM 1745 N N . GLY A 1 220 ? -6.126 16.358 16.002 1.00 74.94 220 GLY A N 1
ATOM 1746 C CA . GLY A 1 220 ? -5.327 17.044 14.980 1.00 74.94 220 GLY A CA 1
ATOM 1747 C C . GLY A 1 220 ? -3.816 16.869 15.172 1.00 74.94 220 GLY A C 1
ATOM 1748 O O . GLY A 1 220 ? -3.113 16.606 14.207 1.00 74.94 220 GLY A O 1
ATOM 1749 N N . ILE A 1 221 ? -3.320 16.921 16.414 1.00 78.19 221 ILE A N 1
ATOM 1750 C CA . ILE A 1 221 ? -1.894 16.716 16.730 1.00 78.19 221 ILE A CA 1
ATOM 1751 C C . ILE A 1 221 ? -1.485 15.273 16.415 1.00 78.19 221 ILE A C 1
ATOM 1753 O O . ILE A 1 221 ? -0.422 15.040 15.842 1.00 78.19 221 ILE A O 1
ATOM 1757 N N . LEU A 1 222 ? -2.353 14.309 16.741 1.00 77.75 222 LEU A N 1
ATOM 1758 C CA . LEU A 1 222 ? -2.157 12.902 16.394 1.00 77.75 222 LEU A CA 1
ATOM 1759 C C . LEU A 1 222 ? -2.046 12.720 14.874 1.00 77.75 222 LEU A C 1
ATOM 1761 O O . LEU A 1 222 ? -1.118 12.070 14.404 1.00 77.75 222 LEU A O 1
ATOM 1765 N N . LEU A 1 223 ? -2.971 13.310 14.112 1.00 78.38 223 LEU A N 1
ATOM 1766 C CA . LEU A 1 223 ? -2.977 13.219 12.654 1.00 78.38 223 LEU A CA 1
ATOM 1767 C C . LEU A 1 223 ? -1.732 13.870 12.041 1.00 78.38 223 LEU A C 1
ATOM 1769 O O . LEU A 1 223 ? -1.074 13.244 11.214 1.00 78.38 223 LEU A O 1
ATOM 1773 N N . SER A 1 224 ? -1.368 15.078 12.479 1.00 81.50 224 SER A N 1
ATOM 1774 C CA . SER A 1 224 ? -0.159 15.768 12.015 1.00 81.50 224 SER A CA 1
ATOM 1775 C C . SER A 1 224 ? 1.103 14.956 12.296 1.00 81.50 224 SER A C 1
ATOM 1777 O O . SER A 1 224 ? 1.962 14.852 11.426 1.00 81.50 224 SER A O 1
ATOM 1779 N N . PHE A 1 225 ? 1.203 14.320 13.468 1.00 84.25 225 PHE A N 1
ATOM 1780 C CA . PHE A 1 225 ? 2.312 13.419 13.781 1.00 84.25 225 PHE A CA 1
ATOM 1781 C C . PHE A 1 225 ? 2.382 12.231 12.811 1.00 84.25 225 PHE A C 1
ATOM 1783 O O . PHE A 1 225 ? 3.456 11.931 12.297 1.00 84.25 225 PHE A O 1
ATOM 1790 N N . ILE A 1 226 ? 1.250 11.579 12.523 1.00 84.88 226 ILE A N 1
ATOM 1791 C CA . ILE A 1 226 ? 1.196 10.446 11.583 1.00 84.88 226 ILE A CA 1
ATOM 1792 C C . ILE A 1 226 ? 1.607 10.891 10.178 1.00 84.88 226 ILE A C 1
ATOM 1794 O O . ILE A 1 226 ? 2.407 10.208 9.543 1.00 84.88 226 ILE A O 1
ATOM 1798 N N . ILE A 1 227 ? 1.085 12.029 9.708 1.00 85.75 227 ILE A N 1
ATOM 1799 C CA . ILE A 1 227 ? 1.395 12.577 8.383 1.00 85.75 227 ILE A CA 1
ATOM 1800 C C . ILE A 1 227 ? 2.887 12.889 8.280 1.00 85.75 227 ILE A C 1
ATOM 1802 O O . ILE A 1 227 ? 3.527 12.419 7.348 1.00 85.75 227 ILE A O 1
ATOM 1806 N N . LEU A 1 228 ? 3.460 13.618 9.241 1.00 86.75 228 LEU A N 1
ATOM 1807 C CA . LEU A 1 228 ? 4.885 13.965 9.226 1.00 86.75 228 LEU A CA 1
ATOM 1808 C C . LEU A 1 228 ? 5.785 12.727 9.297 1.00 86.75 228 LEU A C 1
ATOM 1810 O O . LEU A 1 228 ? 6.798 12.668 8.607 1.00 86.75 228 LEU A O 1
ATOM 1814 N N . LEU A 1 229 ? 5.401 11.723 10.089 1.00 85.44 229 LEU A N 1
ATOM 1815 C CA . LEU A 1 229 ? 6.145 10.469 10.200 1.00 85.44 229 LEU A CA 1
ATOM 1816 C C . LEU A 1 229 ? 6.110 9.662 8.892 1.00 85.44 229 LEU A C 1
ATOM 1818 O O . LEU A 1 229 ? 7.111 9.053 8.525 1.00 85.44 229 LEU A O 1
ATOM 1822 N N . ARG A 1 230 ? 4.973 9.648 8.186 1.00 85.88 230 ARG A N 1
ATOM 1823 C CA . ARG A 1 230 ? 4.776 8.865 6.952 1.00 85.88 230 ARG A CA 1
ATOM 1824 C C . ARG A 1 230 ? 5.202 9.580 5.674 1.00 85.88 230 ARG A C 1
ATOM 1826 O O . ARG A 1 230 ? 5.555 8.901 4.717 1.00 85.88 230 ARG A O 1
ATOM 1833 N N . ALA A 1 231 ? 5.164 10.910 5.634 1.00 86.94 231 ALA A N 1
ATOM 1834 C CA . ALA A 1 231 ? 5.366 11.676 4.405 1.00 86.94 231 ALA A CA 1
ATOM 1835 C C . ALA A 1 231 ? 6.718 11.376 3.741 1.00 86.94 231 ALA A C 1
ATOM 1837 O O . ALA A 1 231 ? 6.755 11.112 2.543 1.00 86.94 231 ALA A O 1
ATOM 1838 N N . GLY A 1 232 ? 7.808 11.351 4.516 1.00 86.06 232 GLY A N 1
ATOM 1839 C CA . GLY A 1 232 ? 9.145 11.062 3.985 1.00 86.06 232 GLY A CA 1
ATOM 1840 C C . GLY A 1 232 ? 9.257 9.665 3.368 1.00 86.06 232 GLY A C 1
ATOM 1841 O O . GLY A 1 232 ? 9.718 9.522 2.242 1.00 86.06 232 GLY A O 1
ATOM 1842 N N . GLU A 1 233 ? 8.769 8.639 4.069 1.00 86.00 233 GLU A N 1
ATOM 1843 C CA . GLU A 1 233 ? 8.777 7.255 3.575 1.00 86.00 233 GLU A CA 1
ATOM 1844 C C . GLU A 1 233 ? 7.906 7.082 2.327 1.00 86.00 233 GLU A C 1
ATOM 1846 O O . GLU A 1 233 ? 8.311 6.410 1.382 1.00 86.00 233 GLU A O 1
ATOM 1851 N N . PHE A 1 234 ? 6.736 7.721 2.285 1.00 85.75 234 PHE A N 1
ATOM 1852 C CA . PHE A 1 234 ? 5.847 7.640 1.129 1.00 85.75 234 PHE A CA 1
ATOM 1853 C C . PHE A 1 234 ? 6.466 8.270 -0.128 1.00 85.75 234 PHE A C 1
ATOM 1855 O O . PHE A 1 234 ? 6.416 7.678 -1.211 1.00 85.75 234 PHE A O 1
ATOM 1862 N N . LEU A 1 235 ? 7.082 9.449 0.016 1.00 88.06 235 LEU A N 1
ATOM 1863 C CA . LEU A 1 235 ? 7.773 10.128 -1.084 1.00 88.06 235 LEU A CA 1
ATOM 1864 C C . LEU A 1 235 ? 8.937 9.278 -1.611 1.00 88.06 235 LEU A C 1
ATOM 1866 O O . LEU A 1 235 ? 9.046 9.069 -2.821 1.00 88.06 235 LEU A O 1
ATOM 1870 N N . LEU A 1 236 ? 9.753 8.719 -0.713 1.00 90.00 236 LEU A N 1
ATOM 1871 C CA . LEU A 1 236 ? 10.869 7.851 -1.083 1.00 90.00 236 LEU A CA 1
ATOM 1872 C C . LEU A 1 236 ? 10.408 6.553 -1.749 1.00 90.00 236 LEU A C 1
ATOM 1874 O O . LEU A 1 236 ? 10.919 6.199 -2.807 1.00 90.00 236 LEU A O 1
ATOM 1878 N N . SER A 1 237 ? 9.423 5.858 -1.173 1.00 84.81 237 SER A N 1
ATOM 1879 C CA . SER A 1 237 ? 8.921 4.583 -1.702 1.00 84.81 237 SER A CA 1
ATOM 1880 C C . SER A 1 237 ? 8.329 4.721 -3.104 1.00 84.81 237 SER A C 1
ATOM 1882 O O . SER A 1 237 ? 8.369 3.764 -3.876 1.00 84.81 237 SER A O 1
ATOM 1884 N N . THR A 1 238 ? 7.765 5.884 -3.434 1.00 84.38 238 THR A N 1
ATOM 1885 C CA . THR A 1 238 ? 7.223 6.148 -4.773 1.00 84.38 238 THR A CA 1
ATOM 1886 C C . THR A 1 238 ? 8.353 6.352 -5.787 1.00 84.38 238 THR A C 1
ATOM 1888 O O . THR A 1 238 ? 8.269 5.873 -6.917 1.00 84.38 238 THR A O 1
ATOM 1891 N N . MET A 1 239 ? 9.442 7.010 -5.380 1.00 90.31 239 MET A N 1
ATOM 1892 C CA . MET A 1 239 ? 10.588 7.308 -6.246 1.00 90.31 239 MET A CA 1
ATOM 1893 C C . MET A 1 239 ? 11.615 6.176 -6.336 1.00 90.31 239 MET A C 1
ATOM 1895 O O . MET A 1 239 ? 12.306 6.069 -7.346 1.00 90.31 239 MET A O 1
ATOM 1899 N N . SER A 1 240 ? 11.705 5.294 -5.339 1.00 89.12 240 SER A N 1
ATOM 1900 C CA . SER A 1 240 ? 12.695 4.208 -5.318 1.00 89.12 240 SER A CA 1
ATOM 1901 C C . SER A 1 240 ? 12.519 3.233 -6.485 1.00 89.12 240 SER A C 1
ATOM 1903 O O . SER A 1 240 ? 13.504 2.768 -7.057 1.00 89.12 240 SER A O 1
ATOM 1905 N N . SER A 1 241 ? 11.273 2.971 -6.890 1.00 85.75 241 SER A N 1
ATOM 1906 C CA . SER A 1 241 ? 10.972 2.111 -8.039 1.00 85.75 241 SER A CA 1
ATOM 1907 C C . SER A 1 241 ? 11.389 2.761 -9.360 1.00 85.75 241 SER A C 1
ATOM 1909 O O . SER A 1 241 ? 12.013 2.098 -10.186 1.00 85.75 241 SER A O 1
ATOM 1911 N N . ALA A 1 242 ? 11.097 4.054 -9.547 1.00 88.31 242 ALA A N 1
ATOM 1912 C CA . ALA A 1 242 ? 11.517 4.807 -10.732 1.00 88.31 242 ALA A CA 1
ATOM 1913 C C . ALA A 1 242 ? 13.048 4.867 -10.832 1.00 88.31 242 ALA A C 1
ATOM 1915 O O . ALA A 1 242 ? 13.621 4.496 -11.852 1.00 88.31 242 ALA A O 1
ATOM 1916 N N . PHE A 1 243 ? 13.710 5.178 -9.7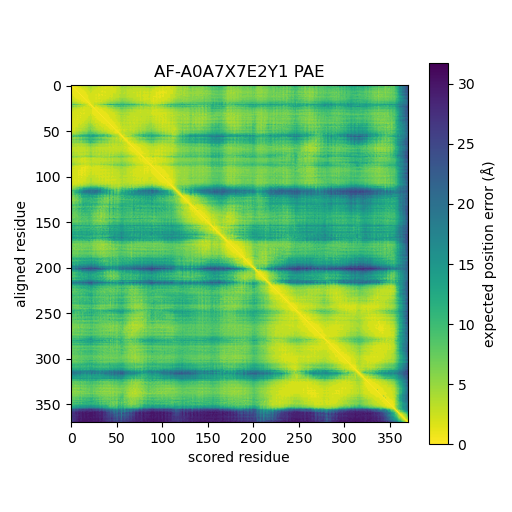18 1.00 91.56 243 PHE A N 1
ATOM 1917 C CA . PHE A 1 243 ? 15.163 5.185 -9.598 1.00 91.56 243 PHE A CA 1
ATOM 1918 C C . PHE A 1 243 ? 15.816 3.860 -10.036 1.00 91.56 243 PHE A C 1
ATOM 1920 O O . PHE A 1 243 ? 16.804 3.860 -10.767 1.00 91.56 243 PHE A O 1
ATOM 1927 N N . MET A 1 244 ? 15.262 2.711 -9.632 1.00 89.81 244 MET A N 1
ATOM 1928 C CA . MET A 1 244 ? 15.774 1.397 -10.050 1.00 89.81 244 MET A CA 1
ATOM 1929 C C . MET A 1 244 ? 15.568 1.113 -11.543 1.00 89.81 244 MET A C 1
ATOM 1931 O O . MET A 1 244 ? 16.383 0.423 -12.162 1.00 89.81 244 MET A O 1
ATOM 1935 N N . VAL A 1 245 ? 14.479 1.613 -12.128 1.00 88.50 245 VAL A N 1
ATOM 1936 C CA . VAL A 1 245 ? 14.237 1.495 -13.570 1.00 88.50 245 VAL A CA 1
ATOM 1937 C C . VAL A 1 245 ? 15.250 2.337 -14.340 1.00 88.50 245 VAL A C 1
ATOM 1939 O O . VAL A 1 245 ? 15.894 1.796 -15.237 1.00 88.50 245 VAL A O 1
ATOM 1942 N N . ASP A 1 246 ? 15.460 3.590 -13.937 1.00 89.94 246 ASP A N 1
ATOM 1943 C CA . ASP A 1 246 ? 16.401 4.511 -14.588 1.00 89.94 246 ASP A CA 1
ATOM 1944 C C . ASP A 1 246 ? 17.864 4.090 -14.405 1.00 89.94 246 ASP A C 1
ATOM 1946 O O . ASP A 1 246 ? 18.701 4.359 -15.257 1.00 89.94 246 ASP A O 1
ATOM 1950 N N . LEU A 1 247 ? 18.187 3.353 -13.340 1.00 90.00 247 LEU A N 1
ATOM 1951 C CA . LEU A 1 247 ? 19.485 2.691 -13.186 1.00 90.00 247 LEU A CA 1
ATOM 1952 C C . LEU A 1 247 ? 19.714 1.544 -14.179 1.00 90.00 247 LEU A C 1
ATOM 1954 O O . LEU A 1 247 ? 20.850 1.103 -14.337 1.00 90.00 247 LEU A O 1
ATOM 1958 N N . GLY A 1 248 ? 18.669 1.020 -14.819 1.00 86.88 248 GLY A N 1
ATOM 1959 C CA . GLY A 1 248 ? 18.774 -0.123 -15.723 1.00 86.88 248 GLY A CA 1
ATOM 1960 C C . GLY A 1 248 ? 18.589 -1.491 -15.067 1.00 86.88 248 GLY A C 1
ATOM 1961 O O . GLY A 1 248 ? 18.824 -2.516 -15.703 1.00 86.88 248 GLY A O 1
ATOM 1962 N N . ILE A 1 249 ? 18.138 -1.550 -13.809 1.00 87.94 249 ILE A N 1
ATOM 1963 C CA . ILE A 1 249 ? 17.997 -2.807 -13.050 1.00 87.94 249 ILE A CA 1
ATOM 1964 C C . ILE A 1 249 ? 16.550 -3.292 -12.937 1.00 87.94 249 ILE A C 1
ATOM 1966 O O . ILE A 1 249 ? 16.206 -4.033 -12.016 1.00 87.94 249 ILE A O 1
ATOM 1970 N N . LYS A 1 250 ? 15.695 -2.939 -13.903 1.00 85.06 250 LYS A N 1
ATOM 1971 C CA . LYS A 1 250 ? 14.266 -3.298 -13.934 1.00 85.06 250 LYS A CA 1
ATOM 1972 C C . LYS A 1 250 ? 13.997 -4.792 -13.703 1.00 85.06 250 LYS A C 1
ATOM 1974 O O . LYS A 1 250 ? 13.082 -5.143 -12.963 1.00 85.06 250 LYS A O 1
ATOM 1979 N N . LEU A 1 251 ? 14.812 -5.673 -14.291 1.00 81.88 251 LEU A N 1
ATOM 1980 C CA . LEU A 1 251 ? 14.701 -7.130 -14.117 1.00 81.88 251 LEU A CA 1
ATOM 1981 C C . LEU A 1 251 ? 15.024 -7.590 -12.688 1.00 81.88 251 LEU A C 1
ATOM 1983 O O . LEU A 1 251 ? 14.531 -8.625 -12.240 1.00 81.88 251 LEU A O 1
ATOM 1987 N N . HIS A 1 252 ? 15.843 -6.826 -11.966 1.00 84.94 252 HIS A N 1
ATOM 1988 C CA . HIS A 1 252 ? 16.291 -7.174 -10.626 1.00 84.94 252 HIS A CA 1
ATOM 1989 C C . HIS A 1 252 ? 15.362 -6.669 -9.515 1.00 84.94 252 HIS A C 1
ATOM 1991 O O . HIS A 1 252 ? 15.418 -7.203 -8.409 1.00 84.94 252 HIS A O 1
ATOM 1997 N N . ILE A 1 253 ? 14.466 -5.717 -9.806 1.00 84.38 253 ILE A N 1
ATOM 1998 C CA . ILE A 1 253 ? 13.513 -5.157 -8.831 1.00 84.38 253 ILE A CA 1
ATOM 1999 C C . ILE A 1 253 ? 12.758 -6.275 -8.103 1.00 84.38 253 ILE A C 1
ATOM 2001 O O . ILE A 1 253 ? 12.689 -6.279 -6.879 1.00 84.38 253 ILE A O 1
ATOM 2005 N N . GLY A 1 254 ? 12.265 -7.276 -8.840 1.00 78.19 254 GLY A N 1
ATOM 2006 C CA . GLY A 1 254 ? 11.464 -8.359 -8.269 1.00 78.19 254 GLY A CA 1
ATOM 2007 C C . GLY A 1 254 ? 12.167 -9.118 -7.139 1.00 78.19 254 GLY A C 1
ATOM 2008 O O . GLY A 1 254 ? 11.600 -9.266 -6.057 1.00 78.19 254 GLY A O 1
ATOM 2009 N N . TRP A 1 255 ? 13.408 -9.572 -7.348 1.00 82.62 255 TRP A N 1
ATOM 2010 C CA . TRP A 1 255 ? 14.139 -10.316 -6.315 1.00 82.62 255 TRP A CA 1
ATOM 2011 C C . TRP A 1 255 ? 14.787 -9.398 -5.270 1.00 82.62 255 TRP A C 1
ATOM 2013 O O . TRP A 1 255 ? 14.911 -9.818 -4.124 1.00 82.62 255 TRP A O 1
ATOM 2023 N N . ILE A 1 256 ? 15.144 -8.149 -5.599 1.00 88.69 256 ILE A N 1
ATOM 2024 C CA . ILE A 1 256 ? 15.618 -7.175 -4.598 1.00 88.69 256 ILE A CA 1
ATOM 2025 C C . ILE A 1 256 ? 14.489 -6.871 -3.613 1.00 88.69 256 ILE A C 1
ATOM 2027 O O . ILE A 1 256 ? 14.676 -6.957 -2.399 1.00 88.69 256 ILE A O 1
ATOM 2031 N N . THR A 1 257 ? 13.288 -6.577 -4.106 1.00 84.62 257 THR A N 1
ATOM 2032 C CA . THR A 1 257 ? 12.133 -6.296 -3.253 1.00 84.62 257 THR A CA 1
ATOM 2033 C C . THR A 1 257 ? 11.692 -7.541 -2.490 1.00 84.62 257 THR A C 1
ATOM 2035 O O . THR A 1 257 ? 11.564 -7.485 -1.266 1.00 84.62 257 THR A O 1
ATOM 2038 N N . ALA A 1 258 ? 11.490 -8.672 -3.171 1.00 81.00 258 ALA A N 1
ATOM 2039 C CA . ALA A 1 258 ? 10.954 -9.874 -2.533 1.00 81.00 258 ALA A CA 1
ATOM 2040 C C . ALA A 1 258 ? 11.986 -10.625 -1.679 1.00 81.00 258 ALA A C 1
ATOM 2042 O O . ALA A 1 258 ? 11.653 -11.109 -0.601 1.00 81.00 258 ALA A O 1
ATOM 2043 N N . GLY A 1 259 ? 13.225 -10.733 -2.155 1.00 84.38 259 GLY A N 1
ATOM 2044 C CA . GLY A 1 259 ? 14.289 -11.509 -1.521 1.00 84.38 259 GLY A CA 1
ATO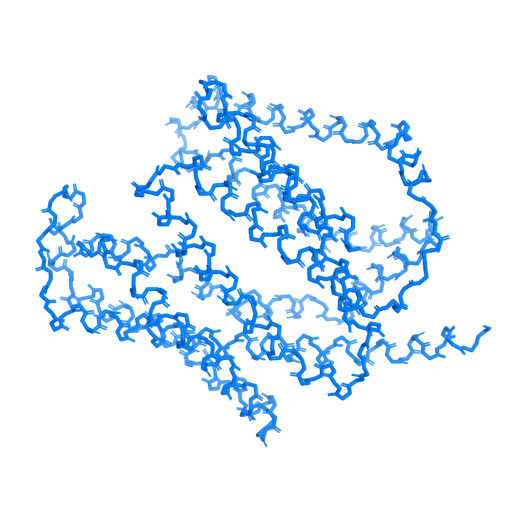M 2045 C C . GLY A 1 259 ? 15.072 -10.743 -0.459 1.00 84.38 259 GLY A C 1
ATOM 2046 O O . GLY A 1 259 ? 15.495 -11.349 0.519 1.00 84.38 259 GLY A O 1
ATOM 2047 N N . ILE A 1 260 ? 15.247 -9.426 -0.608 1.00 90.94 260 ILE A N 1
ATOM 2048 C CA . ILE A 1 260 ? 16.000 -8.608 0.359 1.00 90.94 260 ILE A CA 1
ATOM 2049 C C . ILE A 1 260 ? 15.062 -7.684 1.130 1.00 90.94 260 ILE A C 1
ATOM 2051 O O . ILE A 1 260 ? 15.047 -7.703 2.360 1.00 90.94 260 ILE A O 1
ATOM 2055 N N . GLY A 1 261 ? 14.249 -6.904 0.420 1.00 90.38 261 GLY A N 1
ATOM 2056 C CA . GLY A 1 261 ? 13.378 -5.898 1.016 1.00 90.38 261 GLY A CA 1
ATOM 2057 C C . GLY A 1 261 ? 12.395 -6.477 2.033 1.00 90.38 261 GLY A C 1
ATOM 2058 O O . GLY A 1 261 ? 12.354 -6.044 3.183 1.00 90.38 261 GLY A O 1
ATOM 2059 N N . LEU A 1 262 ? 11.619 -7.488 1.647 1.00 85.25 262 LEU A N 1
ATOM 2060 C CA . LEU A 1 262 ? 10.582 -8.046 2.518 1.00 85.25 262 LEU A CA 1
ATOM 2061 C C . LEU A 1 262 ? 11.142 -8.728 3.779 1.00 85.25 262 LEU A C 1
ATOM 2063 O O . LEU A 1 262 ? 10.663 -8.380 4.865 1.00 85.25 262 LEU A O 1
ATOM 2067 N N . PRO A 1 263 ? 12.158 -9.617 3.710 1.00 89.69 263 PRO A N 1
ATOM 2068 C CA . PRO A 1 263 ? 12.780 -10.171 4.912 1.00 89.69 263 PRO A CA 1
ATOM 2069 C C . PRO A 1 263 ? 13.371 -9.093 5.817 1.00 89.69 263 PRO A C 1
ATOM 2071 O O . PRO A 1 263 ? 13.143 -9.126 7.027 1.00 89.69 263 PRO A O 1
ATOM 2074 N N . ALA A 1 264 ? 14.048 -8.095 5.239 1.00 93.12 264 ALA A N 1
ATOM 2075 C CA . ALA A 1 264 ? 14.581 -6.967 5.992 1.00 93.12 264 ALA A CA 1
ATOM 2076 C C . ALA A 1 264 ? 13.461 -6.194 6.706 1.00 93.12 264 ALA A C 1
ATOM 2078 O O . ALA A 1 264 ? 13.578 -5.873 7.886 1.00 93.12 264 ALA A O 1
ATOM 2079 N N . SER A 1 265 ? 12.323 -5.979 6.049 1.00 90.38 265 SER A N 1
ATOM 2080 C CA . SER A 1 265 ? 11.183 -5.289 6.652 1.00 90.38 265 SER A CA 1
ATOM 2081 C C . SER A 1 265 ? 10.484 -6.079 7.760 1.00 90.38 265 SER A C 1
ATOM 2083 O O . SER A 1 265 ? 10.035 -5.497 8.752 1.00 90.38 265 SER A O 1
ATOM 2085 N N . ILE A 1 266 ? 10.401 -7.407 7.627 1.00 88.12 266 ILE A N 1
ATOM 2086 C CA . ILE A 1 266 ? 9.916 -8.293 8.695 1.00 88.12 266 ILE A CA 1
ATOM 2087 C C . ILE A 1 266 ? 10.881 -8.236 9.883 1.00 88.12 266 ILE A C 1
ATOM 2089 O O . ILE A 1 266 ? 10.441 -8.013 11.012 1.00 88.12 266 ILE A O 1
ATOM 2093 N N . ALA A 1 267 ? 12.185 -8.373 9.631 1.00 91.88 267 ALA A N 1
ATOM 2094 C CA . ALA A 1 267 ? 13.217 -8.297 10.659 1.00 91.88 267 ALA A CA 1
ATOM 2095 C C . ALA A 1 267 ? 13.173 -6.953 11.399 1.00 91.88 267 ALA A C 1
ATOM 2097 O O . ALA A 1 267 ? 13.160 -6.938 12.628 1.00 91.88 267 ALA A O 1
ATOM 2098 N N . GLY A 1 268 ? 13.058 -5.840 10.671 1.00 92.19 268 GLY A N 1
ATOM 2099 C CA . GLY A 1 268 ? 12.928 -4.499 11.236 1.00 92.19 268 GLY A CA 1
ATOM 2100 C C . GLY A 1 268 ? 11.666 -4.336 12.079 1.00 92.19 268 GLY A C 1
ATOM 2101 O O . GLY A 1 268 ? 11.730 -3.828 13.196 1.00 92.19 268 GLY A O 1
ATOM 2102 N N . ALA A 1 269 ? 10.518 -4.833 11.614 1.00 87.56 269 ALA A N 1
ATOM 2103 C CA . ALA A 1 269 ? 9.279 -4.770 12.388 1.00 87.56 269 ALA A CA 1
ATOM 2104 C C . ALA A 1 269 ? 9.371 -5.573 13.702 1.00 87.56 269 ALA A C 1
ATOM 2106 O O . ALA A 1 269 ? 9.009 -5.059 14.767 1.00 87.56 269 ALA A O 1
ATOM 2107 N N . LEU A 1 270 ? 9.896 -6.803 13.646 1.00 86.75 270 LEU A N 1
ATOM 2108 C CA . LEU A 1 270 ? 10.059 -7.676 14.814 1.00 86.75 270 LEU A CA 1
ATOM 2109 C C . LEU A 1 270 ? 11.083 -7.117 15.810 1.00 86.75 270 LEU A C 1
ATOM 2111 O O . LEU A 1 270 ? 10.778 -7.019 17.001 1.00 86.75 270 LEU A O 1
ATOM 2115 N N . LEU A 1 271 ? 12.258 -6.687 15.335 1.00 90.69 271 LEU A N 1
ATOM 2116 C CA . LEU A 1 271 ? 13.275 -6.035 16.167 1.00 90.69 271 LEU A CA 1
ATOM 2117 C C . LEU A 1 271 ? 12.744 -4.748 16.790 1.00 90.69 271 LEU A C 1
ATOM 2119 O O . LEU A 1 271 ? 12.935 -4.527 17.984 1.00 90.69 271 LEU A O 1
ATOM 2123 N N . GLY A 1 272 ? 12.030 -3.929 16.017 1.00 89.00 272 GLY A N 1
ATOM 2124 C CA . GLY A 1 272 ? 11.417 -2.702 16.511 1.00 89.00 272 GLY A CA 1
ATOM 2125 C C . GLY A 1 272 ? 10.413 -2.972 17.628 1.00 89.00 272 GLY A C 1
ATOM 2126 O O . GLY A 1 272 ? 10.467 -2.330 18.676 1.00 89.00 272 GLY A O 1
ATOM 2127 N N . GLY A 1 273 ? 9.540 -3.968 17.449 1.00 84.00 273 GLY A N 1
ATOM 2128 C CA . GLY A 1 273 ? 8.585 -4.390 18.475 1.00 84.00 273 GLY A CA 1
ATOM 2129 C C . GLY A 1 273 ? 9.272 -4.903 19.745 1.00 84.00 273 GLY A C 1
ATOM 2130 O O . GLY A 1 273 ? 8.928 -4.482 20.852 1.00 84.00 273 GLY A O 1
ATOM 2131 N N . TRP A 1 274 ? 10.291 -5.752 19.592 1.00 85.56 274 TRP A N 1
ATOM 2132 C CA . TRP A 1 274 ? 11.071 -6.290 20.709 1.00 85.56 274 TRP A CA 1
ATOM 2133 C C . TRP A 1 274 ? 11.819 -5.194 21.484 1.00 85.56 274 TRP A C 1
ATOM 2135 O O . TRP A 1 274 ? 11.718 -5.116 22.712 1.00 85.56 274 TRP A O 1
ATOM 2145 N N . LEU A 1 275 ? 12.506 -4.286 20.786 1.00 89.00 275 LEU A N 1
ATOM 2146 C CA . LEU A 1 275 ? 13.220 -3.159 21.391 1.00 89.00 275 LEU A CA 1
ATOM 2147 C C . LEU A 1 275 ? 12.271 -2.194 22.110 1.00 89.00 275 LEU A C 1
ATOM 2149 O O . LEU A 1 275 ? 12.584 -1.747 23.213 1.00 89.00 275 LEU A O 1
ATOM 2153 N N . ILE A 1 276 ? 11.093 -1.902 21.549 1.00 85.62 276 ILE A N 1
ATOM 2154 C CA . ILE A 1 276 ? 10.069 -1.078 22.215 1.00 85.62 276 ILE A CA 1
ATOM 2155 C C . ILE A 1 276 ? 9.551 -1.764 23.485 1.00 85.62 276 ILE A C 1
ATOM 2157 O O . ILE A 1 276 ? 9.341 -1.089 24.498 1.00 85.62 276 ILE A O 1
ATOM 2161 N N . SER A 1 277 ? 9.373 -3.088 23.455 1.00 80.38 277 SER A N 1
ATOM 2162 C CA . SER A 1 277 ? 8.981 -3.869 24.632 1.00 80.38 277 SER A CA 1
ATOM 2163 C C . SER A 1 277 ? 10.046 -3.828 25.732 1.00 80.38 277 SER A C 1
ATOM 2165 O O . SER A 1 277 ? 9.693 -3.788 26.908 1.00 80.38 277 SER A O 1
ATOM 2167 N N . LYS A 1 278 ? 11.335 -3.812 25.369 1.00 85.94 278 LYS A N 1
ATOM 2168 C CA . LYS A 1 278 ? 12.458 -3.806 26.322 1.00 85.94 278 LYS A CA 1
ATOM 2169 C C . LYS A 1 278 ? 12.802 -2.409 26.856 1.00 85.94 278 LYS A C 1
ATOM 2171 O O . LYS A 1 278 ? 13.013 -2.246 28.052 1.00 85.94 278 LYS A O 1
ATOM 2176 N N . PHE A 1 279 ? 12.863 -1.396 25.990 1.00 85.38 279 PHE A N 1
ATOM 2177 C CA . PHE A 1 279 ? 13.393 -0.059 26.308 1.00 85.38 279 PHE A CA 1
ATOM 2178 C C . PHE A 1 279 ? 12.340 1.051 26.354 1.00 85.38 279 PHE A C 1
ATOM 2180 O O . PHE A 1 279 ? 12.685 2.206 26.608 1.00 85.38 279 PHE A O 1
ATOM 2187 N N . THR A 1 280 ? 11.060 0.714 26.185 1.00 85.06 280 THR A N 1
ATOM 2188 C CA . THR A 1 280 ? 9.902 1.622 26.111 1.00 85.06 280 THR A CA 1
ATOM 2189 C C . THR A 1 280 ? 9.813 2.457 24.827 1.00 85.06 280 THR A C 1
ATOM 2191 O O . THR A 1 280 ? 10.810 2.875 24.239 1.00 85.06 280 THR A O 1
ATOM 2194 N N . LEU A 1 281 ? 8.574 2.771 24.425 1.00 82.44 281 LEU A N 1
ATOM 2195 C CA . LEU A 1 281 ? 8.275 3.559 23.223 1.00 82.44 281 LEU A CA 1
ATOM 2196 C C . LEU A 1 281 ? 8.949 4.940 23.229 1.00 82.44 281 LEU A C 1
ATOM 2198 O O . LEU A 1 281 ? 9.491 5.351 22.212 1.00 82.44 281 LEU A O 1
ATOM 2202 N N . LYS A 1 282 ? 8.958 5.642 24.373 1.00 86.44 282 LYS A N 1
ATOM 2203 C CA . LYS A 1 282 ? 9.497 7.010 24.471 1.00 86.44 282 LYS A CA 1
ATOM 2204 C C . LYS A 1 282 ? 10.982 7.073 24.098 1.00 86.44 282 LYS A C 1
ATOM 2206 O O . LYS A 1 282 ? 11.396 8.031 23.459 1.00 86.44 282 LYS A O 1
ATOM 2211 N N . LYS A 1 283 ? 11.767 6.055 24.475 1.00 88.50 283 LYS A N 1
ATOM 2212 C CA . LYS A 1 283 ? 13.204 5.997 24.169 1.00 88.50 283 LYS A CA 1
ATOM 2213 C C . LYS A 1 283 ? 13.477 5.560 22.730 1.00 88.50 283 LYS A C 1
ATOM 2215 O O . LYS A 1 283 ? 14.399 6.073 22.115 1.00 88.50 283 LYS A O 1
ATOM 2220 N N . MET A 1 284 ? 12.689 4.621 22.202 1.00 90.38 284 MET A N 1
ATOM 2221 C CA . MET A 1 284 ? 12.931 4.019 20.880 1.00 90.38 284 MET A CA 1
ATOM 2222 C C . MET A 1 284 ? 12.309 4.795 19.712 1.00 90.38 284 MET A C 1
ATOM 2224 O O . MET A 1 284 ? 12.719 4.611 18.572 1.00 90.38 284 MET A O 1
ATOM 2228 N N . MET A 1 285 ? 11.355 5.691 19.976 1.00 88.94 285 MET A N 1
ATOM 2229 C CA . MET A 1 285 ? 10.675 6.467 18.936 1.00 88.94 285 MET A CA 1
ATOM 2230 C C . MET A 1 285 ? 11.647 7.303 18.091 1.00 88.94 285 MET A C 1
ATOM 2232 O O . MET A 1 285 ? 11.649 7.182 16.870 1.00 88.94 285 MET A O 1
ATOM 2236 N N . LEU A 1 286 ? 12.492 8.120 18.727 1.00 91.94 286 LEU A N 1
ATOM 2237 C CA . LEU A 1 286 ? 13.429 8.993 18.016 1.00 91.94 286 LEU A CA 1
ATOM 2238 C C . LEU A 1 286 ? 14.467 8.226 17.169 1.00 91.94 286 LEU A C 1
ATOM 2240 O O . LEU A 1 286 ? 14.567 8.537 15.985 1.00 91.94 286 LEU A O 1
ATOM 2244 N N . PRO A 1 287 ? 15.209 7.225 17.691 1.00 93.88 287 PRO A N 1
ATOM 2245 C CA . PRO A 1 287 ? 16.205 6.520 16.885 1.00 93.88 287 PRO A CA 1
ATOM 2246 C C . PRO A 1 287 ? 15.589 5.784 15.691 1.00 93.88 287 PRO A C 1
ATOM 2248 O O . PRO A 1 287 ? 16.206 5.739 14.634 1.00 93.88 287 PRO A O 1
ATOM 2251 N N . PHE A 1 288 ? 14.366 5.256 15.811 1.00 93.19 288 PHE A N 1
ATOM 2252 C CA . PHE A 1 288 ? 13.703 4.584 14.687 1.00 93.19 288 PHE A CA 1
ATOM 2253 C C . PHE A 1 288 ? 13.230 5.572 13.621 1.00 93.19 288 PHE A C 1
ATOM 2255 O O . PHE A 1 288 ? 13.398 5.304 12.436 1.00 93.19 288 PHE A O 1
ATOM 2262 N N . ILE A 1 289 ? 12.706 6.733 14.022 1.00 90.50 289 ILE A N 1
ATOM 2263 C CA . ILE A 1 289 ? 12.340 7.800 13.079 1.00 90.50 289 ILE A CA 1
ATOM 2264 C C . ILE A 1 289 ? 13.589 8.352 12.379 1.00 90.50 289 ILE A C 1
ATOM 2266 O O . ILE A 1 289 ? 13.556 8.600 11.175 1.00 90.50 289 ILE A O 1
ATOM 2270 N N . LEU A 1 290 ? 14.702 8.520 13.097 1.00 92.69 290 LEU A N 1
ATOM 2271 C CA . LEU A 1 290 ? 15.971 8.945 12.501 1.00 92.69 290 LEU A CA 1
ATOM 2272 C C . LEU A 1 290 ? 16.509 7.899 11.521 1.00 92.69 290 LEU A C 1
ATOM 2274 O O . LEU A 1 290 ? 16.886 8.262 10.412 1.00 92.69 290 LEU A O 1
ATOM 2278 N N . ALA A 1 291 ? 16.478 6.613 11.881 1.00 93.75 291 ALA A N 1
ATOM 2279 C CA . ALA A 1 291 ? 16.858 5.526 10.978 1.00 93.75 291 ALA A CA 1
ATOM 2280 C C . ALA A 1 291 ? 15.991 5.504 9.709 1.00 93.75 291 ALA A C 1
ATOM 2282 O O . ALA A 1 291 ? 16.517 5.348 8.614 1.00 93.75 291 ALA A O 1
ATOM 2283 N N . GLN A 1 292 ? 14.681 5.733 9.839 1.00 92.50 292 GLN A N 1
ATOM 2284 C CA . GLN A 1 292 ? 13.764 5.813 8.701 1.00 92.50 292 GLN A CA 1
ATOM 2285 C C . GLN A 1 292 ? 14.026 7.031 7.810 1.00 92.50 292 GLN A C 1
ATOM 2287 O O . GLN A 1 292 ? 13.900 6.927 6.602 1.00 92.50 292 GLN A O 1
ATOM 2292 N N . ASN A 1 293 ? 14.412 8.180 8.366 1.00 91.38 293 ASN A N 1
ATOM 2293 C CA . ASN A 1 293 ? 14.743 9.351 7.549 1.00 91.38 293 ASN A CA 1
ATOM 2294 C C . ASN A 1 293 ? 16.147 9.277 6.937 1.00 91.38 293 ASN A C 1
ATOM 2296 O O . ASN A 1 293 ? 16.378 9.865 5.881 1.00 91.38 293 ASN A O 1
ATOM 2300 N N . LEU A 1 294 ? 17.068 8.533 7.558 1.00 93.88 294 LEU A N 1
ATOM 2301 C CA . LEU A 1 294 ? 18.411 8.286 7.033 1.00 93.88 294 LEU A CA 1
ATOM 2302 C C . LEU A 1 294 ? 18.372 7.603 5.657 1.00 93.88 294 LEU A C 1
ATOM 2304 O O . LEU A 1 294 ? 19.273 7.813 4.848 1.00 93.88 294 LEU A O 1
ATOM 2308 N N . THR A 1 295 ? 17.318 6.843 5.354 1.00 93.69 295 THR A N 1
ATOM 2309 C CA . THR A 1 295 ? 17.153 6.166 4.060 1.00 93.69 295 THR A CA 1
ATOM 2310 C C . THR A 1 295 ? 17.063 7.167 2.907 1.00 93.69 295 THR A C 1
ATOM 2312 O O . THR A 1 295 ? 17.683 6.944 1.870 1.00 93.69 295 THR A O 1
ATOM 2315 N N . ASN A 1 296 ? 16.429 8.327 3.117 1.00 92.62 296 ASN A N 1
ATOM 2316 C CA . ASN A 1 296 ? 16.406 9.419 2.137 1.00 92.62 296 ASN A CA 1
ATOM 2317 C C . ASN A 1 296 ? 17.821 9.906 1.796 1.00 92.62 296 ASN A C 1
ATOM 2319 O O . ASN A 1 296 ? 18.150 10.104 0.628 1.00 92.62 296 ASN A O 1
ATOM 2323 N N . LEU A 1 297 ? 18.677 10.064 2.812 1.00 94.19 297 LEU A N 1
ATOM 2324 C CA . LEU A 1 297 ? 20.062 10.497 2.616 1.00 94.19 297 LEU A CA 1
ATOM 2325 C C . LEU A 1 297 ? 20.888 9.426 1.899 1.00 94.19 297 LEU A C 1
ATOM 2327 O O . LEU A 1 297 ? 21.696 9.758 1.036 1.00 94.19 297 LEU A O 1
ATOM 2331 N N . LEU A 1 298 ? 20.671 8.146 2.208 1.00 94.88 298 LEU A N 1
ATOM 2332 C CA . LEU A 1 298 ? 21.359 7.044 1.530 1.00 94.88 298 LEU A CA 1
ATOM 2333 C C . LEU A 1 298 ? 20.974 6.955 0.050 1.00 94.88 298 LEU A C 1
ATOM 2335 O O . LEU A 1 298 ? 21.855 6.803 -0.795 1.00 94.88 298 LEU A O 1
ATOM 2339 N N . TYR A 1 299 ? 19.688 7.111 -0.275 1.00 94.50 299 TYR A N 1
ATOM 2340 C CA . TYR A 1 299 ? 19.239 7.190 -1.666 1.00 94.50 299 TYR A CA 1
ATOM 2341 C C . TYR A 1 299 ? 19.802 8.419 -2.382 1.00 94.50 299 TYR A C 1
ATOM 2343 O O . TYR A 1 299 ? 20.228 8.295 -3.526 1.00 94.50 299 TYR A O 1
ATOM 2351 N N . MET A 1 300 ? 19.886 9.573 -1.714 1.00 94.31 300 MET A N 1
ATOM 2352 C CA . MET A 1 300 ? 20.530 10.768 -2.270 1.00 94.31 300 MET A CA 1
ATOM 2353 C C . MET A 1 300 ? 22.007 10.513 -2.605 1.00 94.31 300 MET A C 1
ATOM 2355 O O . MET A 1 300 ? 22.446 10.816 -3.711 1.00 94.31 300 MET A O 1
ATOM 2359 N N . VAL A 1 301 ? 22.773 9.919 -1.684 1.00 95.25 301 VAL A N 1
ATOM 2360 C CA . VAL A 1 301 ? 24.194 9.593 -1.906 1.00 95.25 301 VAL A CA 1
ATOM 2361 C C . VAL A 1 301 ? 24.358 8.627 -3.077 1.00 95.25 301 VAL A C 1
ATOM 2363 O O . VAL A 1 301 ? 25.172 8.867 -3.967 1.00 95.25 301 VAL A O 1
ATOM 2366 N N . ILE A 1 302 ? 23.563 7.558 -3.116 1.00 94.50 302 ILE A N 1
ATOM 2367 C CA . ILE A 1 302 ? 23.615 6.578 -4.202 1.00 94.50 302 ILE A CA 1
ATOM 2368 C C . ILE A 1 302 ? 23.192 7.193 -5.546 1.00 94.50 302 ILE A C 1
ATOM 2370 O O . ILE A 1 302 ? 23.806 6.893 -6.569 1.00 94.50 302 ILE A O 1
ATOM 2374 N N . ALA A 1 303 ? 22.196 8.081 -5.563 1.00 93.25 303 ALA A N 1
ATOM 2375 C CA . ALA A 1 303 ? 21.786 8.786 -6.773 1.00 93.25 303 ALA A CA 1
ATOM 2376 C C . ALA A 1 303 ? 22.890 9.708 -7.310 1.00 93.25 303 ALA A C 1
ATOM 2378 O O . ALA A 1 303 ? 23.099 9.766 -8.519 1.00 93.25 303 ALA A O 1
ATOM 2379 N N . LEU A 1 304 ? 23.642 10.376 -6.429 1.00 94.38 304 LEU A N 1
ATOM 2380 C CA . LEU A 1 304 ? 24.794 11.189 -6.829 1.00 94.38 304 LEU A CA 1
ATOM 2381 C C . LEU A 1 304 ? 25.929 10.329 -7.402 1.00 94.38 304 LEU A C 1
ATOM 2383 O O . LEU A 1 304 ? 26.496 10.686 -8.433 1.00 94.38 304 LEU A O 1
ATOM 2387 N N . ILE A 1 305 ? 26.223 9.180 -6.785 1.00 93.38 305 ILE A N 1
ATOM 2388 C CA . ILE A 1 305 ? 27.254 8.242 -7.264 1.00 93.38 305 ILE A CA 1
ATOM 2389 C C . ILE A 1 305 ? 26.889 7.675 -8.643 1.00 93.38 305 ILE A C 1
ATOM 2391 O O . ILE A 1 305 ? 27.746 7.588 -9.522 1.00 93.38 305 ILE A O 1
ATOM 2395 N N . PHE A 1 306 ? 25.623 7.310 -8.855 1.00 93.06 306 PHE A N 1
ATOM 2396 C CA . PHE A 1 306 ? 25.164 6.714 -10.111 1.00 93.06 306 PHE A CA 1
ATOM 2397 C C . PHE A 1 306 ? 24.608 7.711 -11.130 1.00 93.06 306 PHE A C 1
ATOM 2399 O O . PHE A 1 306 ? 24.147 7.286 -12.188 1.00 93.06 306 PHE A O 1
ATOM 2406 N N . SER A 1 307 ? 24.703 9.017 -10.876 1.00 92.31 307 SER A N 1
ATOM 2407 C CA . SER A 1 307 ? 24.215 10.067 -11.782 1.00 92.31 307 SER A CA 1
ATOM 2408 C C . SER A 1 307 ? 24.648 9.875 -13.251 1.00 92.31 307 SER A C 1
ATOM 2410 O O . SER A 1 307 ? 23.779 9.914 -14.126 1.00 92.31 307 SER A O 1
ATOM 2412 N N . PRO A 1 308 ? 25.920 9.539 -13.568 1.00 89.88 308 PRO A N 1
ATOM 2413 C CA . PRO A 1 308 ? 26.331 9.311 -14.957 1.00 89.88 308 PRO A CA 1
ATOM 2414 C C . PRO A 1 308 ? 25.613 8.131 -15.627 1.00 89.88 308 PRO A C 1
ATOM 2416 O O . PRO A 1 308 ? 25.270 8.205 -16.803 1.00 89.88 308 PRO A O 1
ATOM 2419 N N . LEU A 1 309 ? 25.368 7.051 -14.878 1.00 87.81 309 LEU A N 1
ATOM 2420 C CA . LEU A 1 309 ? 24.666 5.861 -15.368 1.00 87.81 309 LEU A CA 1
ATOM 2421 C C . LEU A 1 309 ? 23.176 6.136 -15.558 1.00 87.81 309 LEU A C 1
ATOM 2423 O O . LEU A 1 309 ? 22.603 5.715 -16.556 1.00 87.81 309 LEU A O 1
ATOM 2427 N N . ILE A 1 310 ? 22.564 6.877 -14.632 1.00 89.50 310 ILE A N 1
ATOM 2428 C CA . ILE A 1 310 ? 21.149 7.259 -14.699 1.00 89.50 310 ILE A CA 1
ATOM 2429 C C . ILE A 1 310 ? 20.890 8.093 -15.954 1.00 89.50 310 ILE A C 1
ATOM 2431 O O . ILE A 1 310 ? 19.966 7.791 -16.696 1.00 89.50 310 ILE A O 1
ATOM 2435 N N . ILE A 1 311 ? 21.733 9.089 -16.246 1.00 88.81 311 ILE A N 1
ATOM 2436 C CA . ILE A 1 311 ? 21.575 9.939 -17.440 1.00 88.81 311 ILE A CA 1
ATOM 2437 C C . ILE A 1 311 ? 21.668 9.116 -18.737 1.00 88.81 311 ILE A C 1
ATOM 2439 O O . ILE A 1 311 ? 20.976 9.418 -19.704 1.00 88.81 311 ILE A O 1
ATOM 2443 N N . GLN A 1 312 ? 22.496 8.070 -18.764 1.00 87.19 312 GLN A N 1
ATOM 2444 C CA . GLN A 1 312 ? 22.666 7.208 -19.941 1.00 87.19 312 GLN A CA 1
ATOM 2445 C C . GLN A 1 312 ? 21.555 6.160 -20.098 1.00 87.19 312 GLN A C 1
ATOM 2447 O O . GLN A 1 312 ? 21.212 5.780 -21.219 1.00 87.19 312 GLN A O 1
ATOM 2452 N N . ASN A 1 313 ? 21.013 5.669 -18.985 1.00 88.69 313 ASN A N 1
ATOM 2453 C CA . ASN A 1 313 ? 19.999 4.618 -18.971 1.00 88.69 313 ASN A CA 1
ATOM 2454 C C . ASN A 1 313 ? 18.563 5.172 -18.971 1.00 88.69 313 ASN A C 1
ATOM 2456 O O . ASN A 1 313 ? 17.644 4.457 -19.378 1.00 88.69 313 ASN A O 1
ATOM 2460 N N . ALA A 1 314 ? 18.354 6.433 -18.579 1.00 82.94 314 ALA A N 1
ATOM 2461 C CA . ALA A 1 314 ? 17.047 7.081 -18.575 1.00 82.94 314 ALA A CA 1
ATOM 2462 C C . ALA A 1 314 ? 16.428 7.093 -19.983 1.00 82.94 314 ALA A C 1
ATOM 2464 O O . ALA A 1 314 ? 16.964 7.675 -20.923 1.00 82.94 314 ALA A O 1
ATOM 2465 N N . GLY A 1 315 ? 15.281 6.426 -20.133 1.00 78.94 315 GLY A N 1
ATOM 2466 C CA . GLY A 1 315 ? 14.572 6.311 -21.413 1.00 78.94 315 GLY A CA 1
ATOM 2467 C C . GLY A 1 315 ? 15.199 5.344 -22.427 1.00 78.94 315 GLY A C 1
ATOM 2468 O O . GLY A 1 315 ? 14.661 5.196 -23.524 1.00 78.94 315 GLY A O 1
ATOM 2469 N N . ASN A 1 316 ? 16.291 4.654 -22.081 1.00 83.12 316 ASN A N 1
ATOM 2470 C CA . ASN A 1 316 ? 16.925 3.668 -22.951 1.00 83.12 316 ASN A CA 1
ATOM 2471 C C . ASN A 1 316 ? 16.218 2.304 -22.844 1.00 83.12 316 ASN A C 1
ATOM 2473 O O . ASN A 1 316 ? 16.042 1.758 -21.754 1.00 83.12 316 ASN A O 1
ATOM 2477 N N . SER A 1 317 ? 15.830 1.718 -23.981 1.00 77.06 317 SER A N 1
ATOM 2478 C CA . SER A 1 317 ? 15.171 0.407 -24.027 1.00 77.06 317 SER A CA 1
ATOM 2479 C C . SER A 1 317 ? 16.095 -0.761 -23.662 1.00 77.06 317 SER A C 1
ATOM 2481 O O . SER A 1 317 ? 15.606 -1.780 -23.181 1.00 77.06 317 SER A O 1
ATOM 2483 N N . ASN A 1 318 ? 17.410 -0.612 -23.862 1.00 82.44 318 ASN A N 1
ATOM 2484 C CA . ASN A 1 318 ? 18.433 -1.606 -23.526 1.00 82.44 318 ASN A CA 1
ATOM 2485 C C . ASN A 1 318 ? 19.482 -0.969 -22.603 1.00 82.44 318 ASN A C 1
ATOM 2487 O O . ASN A 1 318 ? 20.531 -0.523 -23.074 1.00 82.44 318 ASN A O 1
ATOM 2491 N N . PRO A 1 319 ? 19.195 -0.879 -21.296 1.00 83.81 319 PRO A N 1
ATOM 2492 C CA . PRO A 1 319 ? 20.074 -0.197 -20.364 1.00 83.81 319 PRO A CA 1
ATOM 2493 C C . PRO A 1 319 ? 21.404 -0.935 -20.174 1.00 83.81 319 PRO A C 1
ATOM 2495 O O . PRO A 1 319 ? 21.471 -2.168 -20.193 1.00 83.81 319 PRO A O 1
ATOM 2498 N N . ILE A 1 320 ? 22.464 -0.163 -19.940 1.00 85.56 320 ILE A N 1
ATOM 2499 C CA . ILE A 1 320 ? 23.803 -0.672 -19.648 1.00 85.56 320 ILE A CA 1
ATOM 2500 C C . ILE A 1 320 ? 23.786 -1.285 -18.238 1.00 85.56 320 ILE A C 1
ATOM 2502 O O . ILE A 1 320 ? 23.340 -0.624 -17.292 1.00 85.56 320 ILE A O 1
ATOM 2506 N N . PRO A 1 321 ? 24.271 -2.527 -18.057 1.00 85.81 321 PRO A N 1
ATOM 2507 C CA . PRO A 1 321 ? 24.291 -3.166 -16.750 1.00 85.81 321 PRO A CA 1
ATOM 2508 C C . PRO A 1 321 ? 25.258 -2.445 -15.805 1.00 85.81 321 PRO A C 1
ATOM 2510 O O . PRO A 1 321 ? 26.422 -2.225 -16.127 1.00 85.81 321 PRO A O 1
ATOM 2513 N N . ILE A 1 322 ? 24.793 -2.146 -14.591 1.00 87.81 322 ILE A N 1
ATOM 2514 C CA . ILE A 1 322 ? 25.566 -1.405 -13.579 1.00 87.81 322 ILE A CA 1
ATOM 2515 C C . ILE A 1 322 ? 26.713 -2.214 -12.946 1.00 87.81 322 ILE A C 1
ATOM 2517 O O . ILE A 1 322 ? 27.536 -1.652 -12.230 1.00 87.81 322 ILE A O 1
ATOM 2521 N N . GLY A 1 323 ? 26.773 -3.529 -13.184 1.00 89.25 323 GLY A N 1
ATOM 2522 C CA . GLY A 1 323 ? 27.744 -4.443 -12.576 1.00 89.25 323 GLY A CA 1
ATOM 2523 C C . GLY A 1 323 ? 27.334 -4.968 -11.191 1.00 89.25 323 GLY A C 1
ATOM 2524 O O . GLY A 1 323 ? 26.481 -4.405 -10.507 1.00 89.25 323 GLY A O 1
ATOM 2525 N N . LEU A 1 324 ? 27.949 -6.079 -10.768 1.00 89.69 324 LEU A N 1
ATOM 2526 C CA . LEU A 1 324 ? 27.546 -6.819 -9.563 1.00 89.69 324 LEU A CA 1
ATOM 2527 C C . LEU A 1 324 ? 27.742 -6.018 -8.265 1.00 89.69 324 LEU A C 1
ATOM 2529 O O . LEU A 1 324 ? 26.868 -6.026 -7.405 1.00 89.69 324 LEU A O 1
ATOM 2533 N N . VAL A 1 325 ? 28.864 -5.307 -8.123 1.00 90.69 325 VAL A N 1
ATOM 2534 C CA . VAL A 1 325 ? 29.176 -4.529 -6.907 1.00 90.69 325 VAL A CA 1
ATOM 2535 C C . VAL A 1 325 ? 28.155 -3.408 -6.693 1.00 90.69 325 VAL A C 1
ATOM 2537 O O . VAL A 1 325 ? 27.640 -3.235 -5.590 1.00 90.69 325 VAL A O 1
ATOM 2540 N N . ASN A 1 326 ? 27.800 -2.702 -7.767 1.00 91.81 326 ASN A N 1
ATOM 2541 C CA . ASN A 1 326 ? 26.803 -1.634 -7.739 1.00 91.81 326 ASN A CA 1
ATOM 2542 C C . ASN A 1 326 ? 25.390 -2.183 -7.512 1.00 91.81 326 ASN A C 1
ATOM 2544 O O . ASN A 1 326 ? 24.589 -1.589 -6.798 1.00 91.81 326 ASN A O 1
ATOM 2548 N N . LEU A 1 327 ? 25.085 -3.358 -8.063 1.00 91.69 327 LEU A N 1
ATOM 2549 C CA . LEU A 1 327 ? 23.824 -4.040 -7.793 1.00 91.69 327 LEU A CA 1
ATOM 2550 C C . LEU A 1 327 ? 23.687 -4.410 -6.310 1.00 91.69 327 LEU A C 1
ATOM 2552 O O . LEU A 1 327 ? 22.625 -4.204 -5.725 1.00 91.69 327 LEU A O 1
ATOM 2556 N N . ILE A 1 328 ? 24.761 -4.906 -5.689 1.00 92.94 328 ILE A N 1
ATOM 2557 C CA . ILE A 1 328 ? 24.788 -5.229 -4.257 1.00 92.94 328 ILE A CA 1
ATOM 2558 C C . ILE A 1 328 ? 24.621 -3.963 -3.410 1.00 92.94 328 ILE A C 1
ATOM 2560 O O . ILE A 1 328 ? 23.872 -3.998 -2.436 1.00 92.94 328 ILE A O 1
ATOM 2564 N N . SER A 1 329 ? 25.256 -2.842 -3.768 1.00 92.94 329 SER A N 1
ATOM 2565 C CA . SER A 1 329 ? 25.117 -1.593 -3.004 1.00 92.94 329 SER A CA 1
ATOM 2566 C C . SER A 1 329 ? 23.694 -1.028 -3.065 1.00 92.94 329 SER A C 1
ATOM 2568 O O . SER A 1 329 ? 23.134 -0.667 -2.026 1.00 92.94 329 SER A O 1
ATOM 2570 N N . VAL A 1 330 ? 23.060 -1.041 -4.243 1.00 93.88 330 VAL A N 1
ATOM 2571 C CA . VAL A 1 330 ? 21.647 -0.654 -4.406 1.00 93.88 330 VAL A CA 1
ATOM 2572 C C . VAL A 1 330 ? 20.731 -1.591 -3.619 1.00 93.88 330 VAL A C 1
ATOM 2574 O O . VAL A 1 330 ? 19.830 -1.135 -2.913 1.00 93.88 330 VAL A O 1
ATOM 2577 N N . ALA A 1 331 ? 20.976 -2.900 -3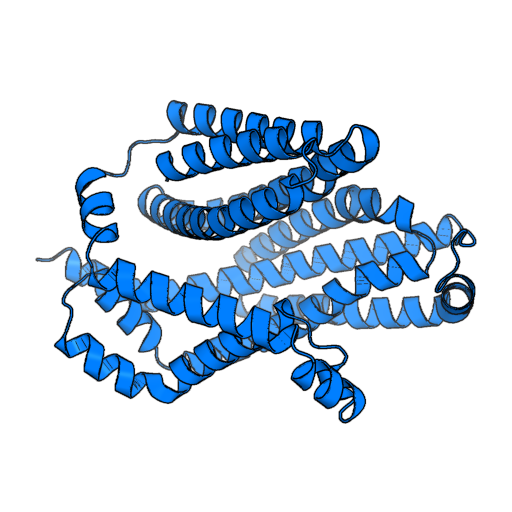.690 1.00 93.75 331 ALA A N 1
ATOM 2578 C CA . ALA A 1 331 ? 20.201 -3.888 -2.955 1.00 93.75 331 ALA A CA 1
ATOM 2579 C C . ALA A 1 331 ? 20.358 -3.741 -1.430 1.00 93.75 331 ALA A C 1
ATOM 2581 O O . ALA A 1 331 ? 19.379 -3.889 -0.700 1.00 93.75 331 ALA A O 1
ATOM 2582 N N . ALA A 1 332 ? 21.554 -3.393 -0.946 1.00 95.06 332 ALA A N 1
ATOM 2583 C CA . ALA A 1 332 ? 21.821 -3.129 0.464 1.00 95.06 332 ALA A CA 1
ATOM 2584 C C . ALA A 1 332 ? 21.081 -1.881 0.965 1.00 95.06 332 ALA A C 1
ATOM 2586 O O . ALA A 1 332 ? 20.456 -1.934 2.024 1.00 95.06 332 ALA A O 1
ATOM 2587 N N . VAL A 1 333 ? 21.085 -0.784 0.196 1.00 95.44 333 VAL A N 1
ATOM 2588 C CA . VAL A 1 333 ? 20.329 0.427 0.557 1.00 95.44 333 VAL A CA 1
ATOM 2589 C C . VAL A 1 333 ? 18.828 0.181 0.532 1.00 95.44 333 VAL A C 1
ATOM 2591 O O . VAL A 1 333 ? 18.153 0.553 1.487 1.00 95.44 333 VAL A O 1
ATOM 2594 N N . HIS A 1 334 ? 18.307 -0.528 -0.471 1.00 94.12 334 HIS A N 1
ATOM 2595 C CA . HIS A 1 334 ? 16.896 -0.920 -0.480 1.00 94.12 334 HIS A CA 1
ATOM 2596 C C . HIS A 1 334 ? 16.553 -1.849 0.699 1.00 94.12 334 HIS A C 1
ATOM 2598 O O . HIS A 1 334 ? 15.495 -1.730 1.314 1.00 94.12 334 HIS A O 1
ATOM 2604 N N . GLY A 1 335 ? 17.440 -2.782 1.052 1.00 95.00 335 GLY A N 1
ATOM 2605 C CA . GLY A 1 335 ? 17.269 -3.640 2.225 1.00 95.00 335 GLY A CA 1
ATOM 2606 C C . GLY A 1 335 ? 17.208 -2.839 3.526 1.00 95.00 335 GLY A C 1
ATOM 2607 O O . GLY A 1 335 ? 16.297 -3.038 4.331 1.00 95.00 335 GLY A O 1
ATOM 2608 N N . PHE A 1 336 ? 18.130 -1.894 3.714 1.00 96.00 336 PHE A N 1
ATOM 2609 C CA . PHE A 1 336 ? 18.129 -0.995 4.868 1.00 96.00 336 PHE A CA 1
ATOM 2610 C C . PHE A 1 336 ? 16.899 -0.078 4.904 1.00 96.00 336 PHE A C 1
ATOM 2612 O O . PHE A 1 336 ? 16.349 0.158 5.983 1.00 96.00 336 PHE A O 1
ATOM 2619 N N . ASP A 1 337 ? 16.435 0.399 3.748 1.00 94.75 337 ASP A N 1
ATOM 2620 C CA . ASP A 1 337 ? 15.206 1.184 3.634 1.00 94.75 337 ASP A CA 1
ATOM 2621 C C . ASP A 1 337 ? 14.000 0.396 4.143 1.00 94.75 337 ASP A C 1
ATOM 2623 O O . ASP A 1 337 ? 13.309 0.807 5.078 1.00 94.75 337 ASP A O 1
ATOM 2627 N N . GLN A 1 338 ? 13.829 -0.820 3.633 1.00 93.00 338 GLN A N 1
ATOM 2628 C CA . GLN A 1 338 ? 12.736 -1.690 4.047 1.00 93.00 338 GLN A CA 1
ATOM 2629 C C . GLN A 1 338 ? 12.832 -2.102 5.522 1.00 93.00 338 GLN A C 1
ATOM 2631 O O . GLN A 1 338 ? 11.804 -2.165 6.206 1.00 93.00 338 GLN A O 1
ATOM 2636 N N . PHE A 1 339 ? 14.042 -2.339 6.039 1.00 94.75 339 PHE A N 1
ATOM 2637 C CA . PHE A 1 339 ? 14.290 -2.593 7.461 1.00 94.75 339 PHE A CA 1
ATOM 2638 C C . PHE A 1 339 ? 13.865 -1.408 8.334 1.00 94.75 339 PHE A C 1
ATOM 2640 O O . PHE A 1 339 ? 13.110 -1.577 9.297 1.00 94.75 339 PHE A O 1
ATOM 2647 N N . SER A 1 340 ? 14.293 -0.200 7.972 1.00 94.00 340 SER A N 1
ATOM 2648 C CA . SER A 1 340 ? 13.992 1.029 8.709 1.00 94.00 340 SER A CA 1
ATOM 2649 C C . SER A 1 340 ? 12.509 1.397 8.630 1.00 94.00 340 SER A C 1
ATOM 2651 O O . SER A 1 340 ? 11.916 1.773 9.642 1.00 94.00 340 SER A O 1
ATOM 2653 N N . GLY A 1 341 ? 11.857 1.178 7.484 1.00 91.12 341 GLY A N 1
ATOM 2654 C CA . GLY A 1 341 ? 10.398 1.261 7.354 1.00 91.12 341 GLY A CA 1
ATOM 2655 C C . GLY A 1 341 ? 9.665 0.250 8.249 1.00 91.12 341 GLY A C 1
ATOM 2656 O O . GLY A 1 341 ? 8.608 0.548 8.819 1.00 91.12 341 GLY A O 1
ATOM 2657 N N . GLY A 1 342 ? 10.254 -0.933 8.457 1.00 90.00 342 GLY A N 1
ATOM 2658 C CA . GLY A 1 342 ? 9.811 -1.916 9.447 1.00 90.00 342 GLY A CA 1
ATOM 2659 C C . GLY A 1 342 ? 9.843 -1.369 10.878 1.00 90.00 342 GLY A C 1
ATOM 2660 O O . GLY A 1 342 ? 8.827 -1.432 11.575 1.00 90.00 342 GLY A O 1
ATOM 2661 N N . LEU A 1 343 ? 10.967 -0.770 11.291 1.00 91.19 343 LEU A N 1
ATOM 2662 C CA . LEU A 1 343 ? 11.117 -0.115 12.600 1.00 91.19 343 LEU A CA 1
ATOM 2663 C C . LEU A 1 343 ? 10.088 1.010 12.797 1.00 91.19 343 LEU A C 1
ATOM 2665 O O . LEU A 1 343 ? 9.405 1.052 13.826 1.00 91.19 343 LEU A O 1
ATOM 2669 N N . GLY A 1 344 ? 9.937 1.887 11.800 1.00 89.31 344 GLY A N 1
ATOM 2670 C CA . GLY A 1 344 ? 8.978 2.996 11.815 1.00 89.31 344 GLY A CA 1
ATOM 2671 C C . GLY A 1 344 ? 7.526 2.533 11.948 1.00 89.31 344 GLY A C 1
ATOM 2672 O O . GLY A 1 344 ? 6.758 3.073 12.750 1.00 89.31 344 GLY A O 1
ATOM 2673 N N . THR A 1 345 ? 7.160 1.456 11.247 1.00 86.56 345 THR A N 1
ATOM 2674 C CA . THR A 1 345 ? 5.829 0.836 11.364 1.00 86.56 345 THR A CA 1
ATOM 2675 C C . THR A 1 345 ? 5.556 0.356 12.792 1.00 86.56 345 THR A C 1
ATOM 2677 O O . THR A 1 345 ? 4.459 0.571 13.312 1.00 86.56 345 THR A O 1
ATOM 2680 N N . SER A 1 346 ? 6.547 -0.237 13.463 1.00 84.25 346 SER A N 1
ATOM 2681 C CA . SER A 1 346 ? 6.410 -0.697 14.852 1.00 84.25 346 SER A CA 1
ATOM 2682 C C . SER A 1 346 ? 6.205 0.454 15.842 1.00 84.25 346 SER A C 1
ATOM 2684 O O . SER A 1 346 ? 5.395 0.321 16.766 1.00 84.25 346 SER A O 1
ATOM 2686 N N . VAL A 1 347 ? 6.866 1.602 15.636 1.00 86.44 347 VAL A N 1
ATOM 2687 C CA . VAL A 1 347 ? 6.611 2.830 16.417 1.00 86.44 347 VAL A CA 1
ATOM 2688 C C . VAL A 1 347 ? 5.170 3.282 16.236 1.00 86.44 347 VAL A C 1
ATOM 2690 O O . VAL A 1 347 ? 4.451 3.442 17.225 1.00 86.44 347 VAL A O 1
ATOM 2693 N N . LEU A 1 348 ? 4.746 3.462 14.982 1.00 84.94 348 LEU A N 1
ATOM 2694 C CA . LEU A 1 348 ? 3.430 3.992 14.637 1.00 84.94 348 LEU A CA 1
ATOM 2695 C C . LEU A 1 348 ? 2.310 3.105 15.189 1.00 84.94 348 LEU A C 1
ATOM 2697 O O . LEU A 1 348 ? 1.414 3.599 15.871 1.00 84.94 348 LEU A O 1
ATOM 2701 N N . MET A 1 349 ? 2.387 1.792 14.961 1.00 80.12 349 MET A N 1
ATOM 2702 C CA . MET A 1 349 ? 1.383 0.845 15.451 1.00 80.12 349 MET A CA 1
ATOM 2703 C C . MET A 1 349 ? 1.319 0.821 16.979 1.00 80.12 349 MET A C 1
ATOM 2705 O O . MET A 1 349 ? 0.233 0.908 17.554 1.00 80.12 349 MET A O 1
ATOM 2709 N N . THR A 1 350 ? 2.469 0.778 17.660 1.00 77.38 350 THR A N 1
ATOM 2710 C CA . THR A 1 350 ? 2.497 0.776 19.132 1.00 77.38 350 THR A CA 1
ATOM 2711 C C . THR A 1 350 ? 1.952 2.083 19.709 1.00 77.38 350 THR A C 1
ATOM 2713 O O . THR A 1 350 ? 1.231 2.074 20.712 1.00 77.38 350 THR A O 1
ATOM 2716 N N . PHE A 1 351 ? 2.269 3.214 19.081 1.00 82.50 351 PHE A N 1
ATOM 2717 C CA . PHE A 1 351 ? 1.757 4.525 19.463 1.00 82.50 351 PHE A CA 1
ATOM 2718 C C . PHE A 1 351 ? 0.232 4.608 19.296 1.00 82.50 351 PHE A C 1
ATOM 2720 O O . PHE A 1 351 ? -0.474 4.948 20.250 1.00 82.50 351 PHE A O 1
ATOM 2727 N N . LEU A 1 352 ? -0.294 4.214 18.132 1.00 77.19 352 LEU A N 1
ATOM 2728 C CA . LEU A 1 352 ? -1.734 4.181 17.864 1.00 77.19 352 LEU A CA 1
ATOM 2729 C C . LEU A 1 352 ? -2.477 3.282 18.853 1.00 77.19 352 LEU A C 1
ATOM 2731 O O . LEU A 1 352 ? -3.465 3.706 19.450 1.00 77.19 352 LEU A O 1
ATOM 2735 N N . MET A 1 353 ? -1.969 2.081 19.120 1.00 70.44 353 MET A N 1
ATOM 2736 C CA . MET A 1 353 ? -2.598 1.178 20.086 1.00 70.44 353 MET A CA 1
ATOM 2737 C C . MET A 1 353 ? -2.639 1.785 21.485 1.00 70.44 353 MET A C 1
ATOM 2739 O O . MET A 1 353 ? -3.705 1.832 22.101 1.00 70.44 353 MET A O 1
ATOM 2743 N N . ARG A 1 354 ? -1.517 2.329 21.978 1.00 68.69 354 ARG A N 1
ATOM 2744 C CA . ARG A 1 354 ? -1.475 2.980 23.298 1.00 68.69 354 ARG A CA 1
ATOM 2745 C C . ARG A 1 354 ? -2.468 4.125 23.399 1.00 68.69 354 ARG A C 1
ATOM 2747 O O . ARG A 1 354 ? -3.149 4.234 24.413 1.00 68.69 354 ARG A O 1
ATOM 2754 N N . THR A 1 355 ? -2.601 4.939 22.356 1.00 67.00 355 THR A N 1
ATOM 2755 C CA . THR A 1 355 ? -3.596 6.013 22.361 1.00 67.00 355 THR A CA 1
ATOM 2756 C C . THR A 1 355 ? -5.018 5.435 22.395 1.00 67.00 355 THR A C 1
ATOM 2758 O O . THR A 1 355 ? -5.822 5.856 23.224 1.00 67.00 355 THR A O 1
ATOM 2761 N N . CYS A 1 356 ? -5.362 4.429 21.593 1.00 59.72 356 CYS A N 1
ATOM 2762 C CA . CYS A 1 356 ? -6.698 3.811 21.603 1.00 59.72 356 CYS A CA 1
ATOM 2763 C C . CYS A 1 356 ? -7.098 3.169 22.949 1.00 59.72 356 CYS A C 1
ATOM 2765 O O . CYS A 1 356 ? -8.279 3.201 23.312 1.00 59.72 356 CYS A O 1
ATOM 2767 N N . PHE A 1 357 ? -6.147 2.645 23.727 1.00 49.38 357 PHE A N 1
ATOM 2768 C CA . PHE A 1 357 ? -6.432 1.980 25.008 1.00 49.38 357 PHE A CA 1
ATOM 2769 C C . PHE A 1 357 ? -6.729 2.920 26.187 1.00 49.38 357 PHE A C 1
ATOM 2771 O O . PHE A 1 357 ? -7.381 2.486 27.139 1.00 49.38 357 PHE A O 1
ATOM 2778 N N . VAL A 1 358 ? -6.302 4.187 26.146 1.00 44.00 358 VAL A N 1
ATOM 2779 C CA . VAL A 1 358 ? -6.453 5.101 27.299 1.00 44.00 358 VAL A CA 1
ATOM 2780 C C . VAL A 1 358 ? -7.921 5.495 27.543 1.00 44.00 358 VAL A C 1
ATOM 2782 O O . VAL A 1 358 ? -8.337 5.555 28.695 1.00 44.00 358 VAL A O 1
ATOM 2785 N N . ASN A 1 359 ? -8.747 5.634 26.495 1.00 41.38 359 ASN A N 1
ATOM 2786 C CA . ASN A 1 359 ? -10.138 6.114 26.634 1.00 41.38 359 ASN A CA 1
ATOM 2787 C C . ASN A 1 359 ? -11.227 5.040 26.442 1.00 41.38 359 ASN A C 1
ATOM 2789 O O . ASN A 1 359 ? -12.357 5.215 26.898 1.00 41.38 359 ASN A O 1
ATOM 2793 N N . SER A 1 360 ? -10.923 3.916 25.787 1.00 39.28 360 SER A N 1
ATOM 2794 C CA . SER A 1 360 ? -11.885 2.817 25.584 1.00 39.28 360 SER A CA 1
ATOM 2795 C C . SER A 1 360 ? -12.119 1.997 26.859 1.00 39.28 360 SER A C 1
ATOM 2797 O O . SER A 1 360 ? -13.224 1.501 27.078 1.00 39.28 360 SER A O 1
ATOM 2799 N N . LYS A 1 361 ? -11.121 1.927 27.755 1.00 35.28 361 LYS A N 1
ATOM 2800 C CA . LYS A 1 361 ? -11.227 1.255 29.063 1.00 35.28 361 LYS A CA 1
ATOM 2801 C C . LYS A 1 361 ? -12.292 1.895 29.967 1.00 35.28 361 LYS A C 1
ATOM 2803 O O . LYS A 1 361 ? -13.032 1.162 30.610 1.00 35.28 361 LYS A O 1
ATOM 2808 N N . GLN A 1 362 ? -12.415 3.226 29.967 1.00 32.88 362 GLN A N 1
ATOM 2809 C CA . GLN A 1 362 ? -13.447 3.928 30.744 1.00 32.88 362 GLN A CA 1
ATOM 2810 C C . GLN A 1 362 ? -14.857 3.728 30.168 1.00 32.88 362 GLN A C 1
ATOM 2812 O O . GLN A 1 362 ? -15.816 3.664 30.927 1.00 32.88 362 GLN A O 1
ATOM 2817 N N . ARG A 1 363 ? -15.004 3.584 28.843 1.00 34.12 363 ARG A N 1
ATOM 2818 C CA . ARG A 1 363 ? -16.328 3.536 28.197 1.00 34.12 363 ARG A CA 1
ATOM 2819 C C . ARG A 1 363 ? -16.901 2.123 28.035 1.00 34.12 363 ARG A C 1
ATOM 2821 O O . ARG A 1 363 ? -18.106 1.956 28.164 1.00 34.12 363 ARG A O 1
ATOM 2828 N N . ILE A 1 364 ? -16.060 1.106 27.824 1.00 38.81 364 ILE A N 1
ATOM 2829 C CA . ILE A 1 364 ? -16.507 -0.300 27.769 1.00 38.81 364 ILE A CA 1
ATOM 2830 C C . ILE A 1 364 ? -16.846 -0.823 29.177 1.00 38.81 364 ILE A C 1
ATOM 2832 O O . ILE A 1 364 ? -17.811 -1.564 29.321 1.00 38.81 364 ILE A O 1
ATOM 2836 N N . MET A 1 365 ? -16.147 -0.377 30.234 1.00 36.56 365 MET A N 1
ATOM 2837 C CA . MET A 1 365 ? -16.545 -0.698 31.619 1.00 36.56 365 MET A CA 1
ATOM 2838 C C . MET A 1 365 ? -17.911 -0.112 32.003 1.00 36.56 365 MET A C 1
ATOM 2840 O O . MET A 1 365 ? -18.627 -0.731 32.781 1.00 36.56 365 MET A O 1
ATOM 2844 N N . LEU A 1 366 ? -18.289 1.045 31.448 1.00 30.98 366 LEU A N 1
ATOM 2845 C CA . LEU A 1 366 ? -19.606 1.650 31.675 1.00 30.98 366 LEU A CA 1
ATOM 2846 C C . LEU A 1 366 ? -20.732 0.951 30.897 1.00 30.98 366 LEU A C 1
ATOM 2848 O O . LEU A 1 366 ? -21.875 0.995 31.329 1.00 30.98 366 LEU A O 1
ATOM 2852 N N . LEU A 1 367 ? -20.424 0.278 29.784 1.00 35.81 367 LEU A N 1
ATOM 2853 C CA . LEU A 1 367 ? -21.403 -0.491 29.000 1.00 35.81 367 LEU A CA 1
ATOM 2854 C C . LEU A 1 367 ? -21.557 -1.947 29.471 1.00 35.81 367 LEU A C 1
ATOM 2856 O O . LEU A 1 367 ? -22.515 -2.600 29.085 1.00 35.81 367 LEU A O 1
ATOM 2860 N N . GLY A 1 368 ? -20.639 -2.450 30.304 1.00 29.39 368 GLY A N 1
ATOM 2861 C CA . GLY A 1 368 ? -20.748 -3.753 30.979 1.00 29.39 368 GLY A CA 1
ATOM 2862 C C . GLY A 1 368 ? -21.404 -3.694 32.366 1.00 29.39 368 GLY A C 1
ATOM 2863 O O . GLY A 1 368 ? -21.379 -4.683 33.093 1.00 29.39 368 GLY A O 1
ATOM 2864 N N . ARG A 1 369 ? -21.939 -2.530 32.757 1.00 29.45 369 ARG A N 1
ATOM 2865 C CA . ARG A 1 369 ? -22.749 -2.314 33.967 1.00 29.45 369 ARG A CA 1
ATOM 2866 C C . ARG A 1 369 ? -24.018 -1.531 33.615 1.00 29.45 369 ARG A C 1
ATOM 2868 O O . ARG A 1 369 ? -24.216 -0.432 34.122 1.00 29.45 369 ARG A O 1
ATOM 2875 N N . VAL A 1 370 ? -24.841 -2.085 32.728 1.00 33.22 370 VAL A N 1
ATOM 2876 C CA . VAL A 1 370 ? -26.291 -1.837 32.669 1.00 33.22 370 VAL A CA 1
ATOM 2877 C C . VAL A 1 370 ? -26.961 -3.152 32.326 1.00 33.22 370 VAL A C 1
ATOM 2879 O O . VAL A 1 370 ? -26.473 -3.798 31.370 1.00 33.22 370 VAL A O 1
#

Mean predicted aligned error: 9.22 Å

Sequence (370 aa):
MLSVQAVLVVLFITTAFFVPFSWGISAIGLLFFIGAILSATHDTAIDGFYLVALNKGEQARFVGYRVMAYRIAMMAGTGGIVTIGTKFGWYYAFMTAGILLGGLFFFHILFLPKVEVAINPLRLLVKNLLKFRLLAGTALFAIVIVGLRFFINSTYYADVTTKYMVFKELGFSDWISIFLFFGIVMLSLFKNRIKNNIKQRSDSVFVKAFLSFIDRDHGGILLSFIILLRAGEFLLSTMSSAFMVDLGIKLHIGWITAGIGLPASIAGALLGGWLISKFTLKKMMLPFILAQNLTNLLYMVIALIFSPLIIQNAGNSNPIPIGLVNLISVAAVHGFDQFSGGLGTSVLMTFLMRTCFVNSKQRIMLLGRV

Nearest PDB structures (foldseek):
  6e9n-assembly2_B  TM=5.713E-01  e=3.753E-01  Escherichia coli
  5oxp-assembly1_A  TM=3.493E-01  e=2.222E-01  Streptococcus thermophilus LMG 18311
  6kkk-assembly3_C  TM=3.824E-01  e=4.096E-01  Escherichia coli K-12

Foldseek 3Di:
DLVLLLVLLVLLLVLLVLQVDPCSVVVNVVSVVVVVVSVVVVVVVVVVCLVQVDDPVVSLVCVLVVVLVVLVVCLCLVQVLVVCCVPVRNSVSSNVVSVVSVVVSVVCVVPPDPRDDDPDDPVVVVVVCPPPVNVVVVVVVVVVLVVLVCVCVDVVVVVVCVVDVVSVPDDSVNVVVVVVVVVVVCCLVCVVVVLVVLVVPDPDPVSVVVNVQSPDDCNVVLVVVVCVLCVLLVVCVVCLQVVCQLLVNNVVCSCLCSVQLSVLLSQLLVVLSVCCVVVNLVVLVVVLSVLLNVLVVLVVVLCVVCVVQSVQSPVDPRGDDPDDVNVVSSSVSSNSNSSSVSNSVNSSVVVVVVVVPPPVVVVVVVVVPD

Radius of gyration: 23.88 Å; Cα contacts (8 Å, |Δi|>4): 265; chains: 1; bounding box: 64×52×60 Å